Protein AF-A0A7W0PAF6-F1 (afdb_monomer)

Foldseek 3Di:
DDDDDDDDDDDDDDDDDDDDDDDDDDDDPPPPDDDPDPPPWDDKPDDQKAFADALLATWIGQWIFDTCADPQEHEAEPAVQDGRHDRQQRTAHSLQVVLVVVLSVVLCVVPVPAARKYWYGAAGSTFGACDPVVHHHPRSRNRRRQKIKIFAGFPVRDRGWDPALNRGPLVSRLSSVVSLVVSAFQAKEAAPPNPHDDDPNRYYHDPPRSGTIMTGHDHDDQDWDPDWDAQLQQAKTWTHRPQKDWDQDPPFRWIWIDGVFKTKIKHKQAFAQPVQVVAPDDFAFADWDQDPPQGIFTWTWHDDRRIIMTMTMGGNPDPSRRVNVSNRRNRMDGHPVNLLWHWDFDKDFLFAFPVRHTWMKTKTIGPPAPAEEEEEQEQFLQFRLSLLLVVVVSPDSHHANYGYMYGNYLAVQNVVVNGGAHPQQANLQQQAPAQRDADDDRVDPNGNDPHRPPTPSNVSVVVVCVVRVHQEYEYEGDAPQAKEDEDLQQVLSVQLCVQLVTHYDYDDRDHRGPQNNSCVVDVSHHYIYGYHHPDHDDNVSSVSSNRSVRVSRD

pLDDT: mean 87.17, std 16.71, range [28.09, 98.75]

Mean predicted aligned error: 16.95 Å

Sequence (554 aa):
MLRPVNRRLPALAAGCVAAAGAGGLAAEPVAPAPEPNAQRYPPIQWRVSRSVGLPYDGRLANGVRLPPEGRLFFTWDPVRKRRPNRSWRRFGSDRLVRLTLNVLAGYRRAHPRAPRVGIGDLSRPQGGDFGARFGGLGHASHQNGLDIDVYYPRRDGRERAPAAVRQIHRLLAQDLVDRFLAAGARLVFVGPNTGLTGPRRRVYALVHHDNHLHVRIPADEAPFCRRPLVNHVYGYRLRVPCTWRAATRAKDGTTLLSGPGAALELQHCGRRPRLAAATRRRVGLGPERLWEGFGRGHLTRFALRDHCFLGFARLDGRARTSKRALAVLRSVRLTARADRVDNVHTMRLLGRSARGRPIRSWQVGNPRSSRKLLVVGCIHGDECAGMAVTRQLLALVRPIAADLWIVQNLNPDGFRLGRRQNSRGVELNRNFPSEWRHSGRRWDPLYPGPRPASEPETRLAQRLIRRIRPDVTIWFHQPQGLVRAWGGSIPAARQYAGLAHMPFRAIRWPPGTAPNWQNHRWPGSSSFVVELPPGPVSPTAARRHARAILAFAA

Radius of gyration: 39.01 Å; Cα contacts (8 Å, |Δi|>4): 1271; chains: 1; bounding box: 112×46×101 Å

Structure (mmCIF, N/CA/C/O backbone):
data_AF-A0A7W0PAF6-F1
#
_entry.id   AF-A0A7W0PAF6-F1
#
loop_
_atom_site.group_PDB
_atom_site.id
_atom_site.type_symbol
_atom_site.label_atom_id
_atom_site.label_alt_id
_atom_site.label_comp_id
_atom_site.label_asym_id
_atom_site.label_entity_id
_atom_site.label_seq_id
_atom_site.pdbx_PDB_ins_code
_atom_site.Cartn_x
_atom_site.Cartn_y
_atom_site.Cartn_z
_atom_site.occupancy
_atom_site.B_iso_or_equiv
_atom_site.auth_seq_id
_atom_site.auth_comp_id
_atom_site.auth_asym_id
_atom_site.auth_atom_id
_atom_site.pdbx_PDB_model_num
ATOM 1 N N . MET A 1 1 ? -35.098 -26.658 -41.504 1.00 38.16 1 MET A N 1
ATOM 2 C CA . MET A 1 1 ? -36.113 -26.920 -40.466 1.00 38.16 1 MET A CA 1
ATOM 3 C C . MET A 1 1 ? -35.916 -25.932 -39.323 1.00 38.16 1 MET A C 1
ATOM 5 O O . MET A 1 1 ? -34.820 -25.842 -38.796 1.00 38.16 1 MET A O 1
ATOM 9 N N . LEU A 1 2 ? -36.978 -25.160 -39.070 1.00 36.22 2 LEU A N 1
ATOM 10 C CA . LEU A 1 2 ? -37.305 -24.273 -37.940 1.00 36.22 2 LEU A CA 1
ATOM 11 C C . LEU A 1 2 ? -36.335 -23.140 -37.524 1.00 36.22 2 LEU A C 1
ATOM 13 O O . LEU A 1 2 ? -35.366 -23.313 -36.794 1.00 36.22 2 LEU A O 1
ATOM 17 N N . ARG A 1 3 ? -36.729 -21.938 -37.978 1.00 32.31 3 ARG A N 1
ATOM 18 C CA . ARG A 1 3 ? -36.372 -20.582 -37.523 1.00 32.31 3 ARG A CA 1
ATOM 19 C C . ARG A 1 3 ? -37.079 -20.213 -36.197 1.00 32.31 3 ARG A C 1
ATOM 21 O O . ARG A 1 3 ? -38.099 -20.822 -35.882 1.00 32.31 3 ARG A O 1
ATOM 28 N N . PRO A 1 4 ? -36.612 -19.173 -35.473 1.00 37.84 4 PRO A N 1
ATOM 29 C CA . PRO A 1 4 ? -37.245 -18.677 -34.251 1.00 37.84 4 PRO A CA 1
ATOM 30 C C . PRO A 1 4 ? -38.421 -17.731 -34.553 1.00 37.84 4 PRO A C 1
ATOM 32 O O . PRO A 1 4 ? -38.386 -16.980 -35.529 1.00 37.84 4 PRO A O 1
ATOM 35 N N . VAL A 1 5 ? -39.438 -17.724 -33.685 1.00 36.88 5 VAL A N 1
ATOM 36 C CA . VAL A 1 5 ? -40.565 -16.778 -33.729 1.00 36.88 5 VAL A CA 1
ATOM 37 C C . VAL A 1 5 ? -40.711 -16.080 -32.376 1.00 36.88 5 VAL A C 1
ATOM 39 O O . VAL A 1 5 ? -40.943 -16.713 -31.350 1.00 36.88 5 VAL A O 1
ATOM 42 N N . ASN A 1 6 ? -40.588 -14.752 -32.414 1.00 37.06 6 ASN A N 1
ATOM 43 C CA . ASN A 1 6 ? -40.991 -13.806 -31.374 1.00 37.06 6 ASN A CA 1
ATOM 44 C C . ASN A 1 6 ? -42.516 -13.813 -31.195 1.00 37.06 6 ASN A C 1
ATOM 46 O O . ASN A 1 6 ? -43.243 -13.704 -32.183 1.00 37.06 6 ASN A O 1
ATOM 50 N N . ARG A 1 7 ? -43.008 -13.774 -29.950 1.00 34.84 7 ARG A N 1
ATOM 51 C CA . ARG A 1 7 ? -44.369 -13.299 -29.650 1.00 34.84 7 ARG A CA 1
ATOM 52 C C . ARG A 1 7 ? -44.380 -12.326 -28.471 1.00 34.84 7 ARG A C 1
ATOM 54 O O . ARG A 1 7 ? -43.987 -12.659 -27.360 1.00 34.84 7 ARG A O 1
ATOM 61 N N . ARG A 1 8 ? -44.849 -11.114 -28.783 1.00 35.34 8 ARG A N 1
ATOM 62 C CA . ARG A 1 8 ? -45.384 -10.083 -27.883 1.00 35.34 8 ARG A CA 1
ATOM 63 C C . ARG A 1 8 ? -46.750 -10.525 -27.349 1.00 35.34 8 ARG A C 1
ATOM 65 O O . ARG A 1 8 ? -47.480 -11.145 -28.114 1.00 35.34 8 ARG A O 1
ATOM 72 N N . LEU A 1 9 ? -47.132 -10.082 -26.150 1.00 31.98 9 LEU A N 1
ATOM 73 C CA . LEU A 1 9 ? -48.527 -9.884 -25.713 1.00 31.98 9 LEU A CA 1
ATOM 74 C C . LEU A 1 9 ? -48.596 -8.690 -24.719 1.00 31.98 9 LEU A C 1
ATOM 76 O O . LEU A 1 9 ? -47.556 -8.331 -24.161 1.00 31.98 9 LEU A O 1
ATOM 80 N N . PRO A 1 10 ? -49.761 -8.023 -24.569 1.00 37.03 10 PRO A N 1
ATOM 81 C CA . PRO A 1 10 ? -49.874 -6.576 -24.393 1.00 37.03 10 PRO A CA 1
ATOM 82 C C . PRO A 1 10 ? -50.481 -6.133 -23.049 1.00 37.03 10 PRO A C 1
ATOM 84 O O . PRO A 1 10 ? -50.985 -6.931 -22.264 1.00 37.03 10 PRO A O 1
ATOM 87 N N . ALA A 1 11 ? -50.438 -4.817 -22.825 1.00 33.97 11 ALA A N 1
ATOM 88 C CA . ALA A 1 11 ? -51.150 -4.103 -21.774 1.00 33.97 11 ALA A CA 1
ATOM 89 C C . ALA A 1 11 ? -52.640 -3.939 -22.123 1.00 33.97 11 ALA A C 1
ATOM 91 O O . ALA A 1 11 ? -52.976 -3.626 -23.265 1.00 33.97 11 ALA A O 1
ATOM 92 N N . LEU A 1 12 ? -53.510 -4.087 -21.122 1.00 32.50 12 LEU A N 1
ATOM 93 C CA . LEU A 1 12 ? -54.919 -3.703 -21.173 1.00 32.50 12 LEU A CA 1
ATOM 94 C C . LEU A 1 12 ? -55.203 -2.737 -20.023 1.00 32.50 12 LEU A C 1
ATOM 96 O O . LEU A 1 12 ? -55.017 -3.065 -18.852 1.00 32.50 12 LEU A O 1
ATOM 100 N N . ALA A 1 13 ? -55.626 -1.536 -20.402 1.00 33.69 13 ALA A N 1
ATOM 101 C CA . ALA A 1 13 ? -56.263 -0.551 -19.550 1.00 33.69 13 ALA A CA 1
ATOM 102 C C . ALA A 1 13 ? -57.782 -0.739 -19.646 1.00 33.69 13 ALA A C 1
ATOM 104 O O . ALA A 1 13 ? -58.304 -0.975 -20.734 1.00 33.69 13 ALA A O 1
ATOM 105 N N . ALA A 1 14 ? -58.482 -0.578 -18.529 1.00 33.78 14 ALA A N 1
ATOM 106 C CA . ALA A 1 14 ? -59.917 -0.340 -18.506 1.00 33.78 14 ALA A CA 1
ATOM 107 C C . ALA A 1 14 ? -60.178 0.776 -17.493 1.00 33.78 14 ALA A C 1
ATOM 109 O O . ALA A 1 14 ? -59.925 0.620 -16.299 1.00 33.78 14 ALA A O 1
ATOM 110 N N . GLY A 1 15 ? -60.614 1.925 -18.004 1.00 30.20 15 GLY A N 1
ATOM 111 C CA . GLY A 1 15 ? -61.276 2.954 -17.217 1.00 30.20 15 GLY A CA 1
ATOM 112 C C . GLY A 1 15 ? -62.787 2.776 -17.308 1.00 30.20 15 GLY A C 1
ATOM 113 O O . GLY A 1 15 ? -63.275 2.207 -18.278 1.00 30.20 15 GLY A O 1
ATOM 114 N N . CYS A 1 16 ? -63.507 3.310 -16.325 1.00 28.09 16 CYS A N 1
ATOM 115 C CA . CYS A 1 16 ? -64.880 3.780 -16.482 1.00 28.09 16 CYS A CA 1
ATOM 116 C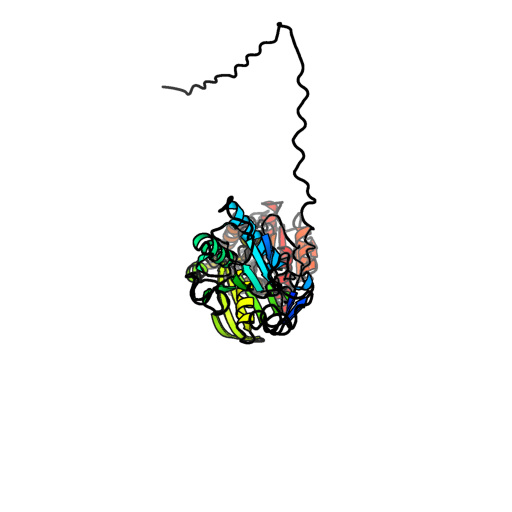 C . CYS A 1 16 ? -65.149 4.882 -15.449 1.00 28.09 16 CYS A C 1
ATOM 118 O O . CYS A 1 16 ? -64.739 4.793 -14.292 1.00 28.09 16 CYS A O 1
ATOM 120 N N . VAL A 1 17 ? -65.804 5.935 -15.929 1.00 30.80 17 VAL A N 1
ATOM 121 C CA . VAL A 1 17 ? -66.206 7.161 -15.235 1.00 30.80 17 VAL A CA 1
ATOM 122 C C . VAL A 1 17 ? -67.686 7.056 -14.832 1.00 30.80 17 VAL A C 1
ATOM 124 O O . VAL A 1 17 ? -68.459 6.495 -15.598 1.00 30.80 17 VAL A O 1
ATOM 127 N N . ALA A 1 18 ? -67.990 7.592 -13.636 1.00 33.16 18 ALA A N 1
ATOM 128 C CA . ALA A 1 18 ? -69.225 8.151 -13.023 1.00 33.16 18 ALA A CA 1
ATOM 129 C C . ALA A 1 18 ? -70.626 7.784 -13.599 1.00 33.16 18 ALA A C 1
ATOM 131 O O . ALA A 1 18 ? -70.812 7.722 -14.803 1.00 33.16 18 ALA A O 1
ATOM 132 N N . ALA A 1 19 ? -71.703 7.634 -12.811 1.00 31.78 19 ALA A N 1
ATOM 133 C CA . ALA A 1 19 ? -72.323 8.678 -11.987 1.00 31.78 19 ALA A CA 1
ATOM 134 C C . ALA A 1 19 ? -73.599 8.185 -11.247 1.00 31.78 19 ALA A C 1
ATOM 136 O O . ALA A 1 19 ? -74.215 7.206 -11.655 1.00 31.78 19 ALA A O 1
ATOM 137 N N . ALA A 1 20 ? -74.026 9.015 -10.279 1.00 30.98 20 ALA A N 1
ATOM 138 C CA . ALA A 1 20 ? -75.366 9.209 -9.692 1.00 30.98 20 ALA A CA 1
ATOM 139 C C . ALA A 1 20 ? -75.798 8.387 -8.454 1.00 30.98 20 ALA A C 1
ATOM 141 O O . ALA A 1 20 ? -75.920 7.169 -8.485 1.00 30.98 20 ALA A O 1
ATOM 142 N N . GLY A 1 21 ? -76.138 9.122 -7.382 1.00 29.42 21 GLY A N 1
ATOM 143 C CA . GLY A 1 21 ? -76.909 8.636 -6.231 1.00 29.42 21 GLY A CA 1
ATOM 144 C C . GLY A 1 21 ? -76.681 9.459 -4.961 1.00 29.42 21 GLY A C 1
ATOM 145 O O . GLY A 1 21 ? -75.686 9.262 -4.280 1.00 29.42 21 GLY A O 1
ATOM 146 N N . ALA A 1 22 ? -77.570 10.410 -4.677 1.00 33.12 22 ALA A N 1
ATOM 147 C CA . ALA A 1 22 ? -77.453 11.455 -3.658 1.00 33.12 22 ALA A CA 1
ATOM 148 C C . ALA A 1 22 ? -77.766 11.024 -2.203 1.00 33.12 22 ALA A C 1
ATOM 150 O O . ALA A 1 22 ? -78.535 10.096 -1.979 1.00 33.12 22 ALA A O 1
ATOM 151 N N . GLY A 1 23 ? -77.257 11.825 -1.249 1.00 30.05 23 GLY A N 1
ATOM 152 C CA . GLY A 1 23 ? -77.706 11.948 0.153 1.00 30.05 23 GLY A CA 1
ATOM 153 C C . GLY A 1 23 ? -76.987 11.020 1.141 1.00 30.05 23 GLY A C 1
ATOM 154 O O . GLY A 1 23 ? -76.988 9.817 0.960 1.00 30.05 23 GLY A O 1
ATOM 155 N N . GLY A 1 24 ? -76.356 11.453 2.229 1.00 32.28 24 GLY A N 1
ATOM 156 C CA . GLY A 1 24 ? -76.278 12.745 2.894 1.00 32.28 24 GLY A CA 1
ATOM 157 C C . GLY A 1 24 ? -75.513 12.572 4.218 1.00 32.28 24 GLY A C 1
ATOM 158 O O . GLY A 1 24 ? -75.391 11.460 4.725 1.00 32.28 24 GLY A O 1
ATOM 159 N N . LEU A 1 25 ? -75.051 13.703 4.758 1.00 35.59 25 LEU A N 1
ATOM 160 C CA . LEU A 1 25 ? -74.369 13.920 6.045 1.00 35.59 25 LEU A CA 1
ATOM 161 C C . LEU A 1 25 ? -72.870 13.574 6.097 1.00 35.59 25 LEU A C 1
ATOM 163 O O . LEU A 1 25 ? -72.439 12.446 6.322 1.00 35.59 25 LEU A O 1
ATOM 167 N N . ALA A 1 26 ? -72.071 14.630 5.938 1.00 41.12 26 ALA A N 1
ATOM 168 C CA . ALA A 1 26 ? -70.653 14.655 6.250 1.00 41.12 26 ALA A CA 1
ATOM 169 C C . ALA A 1 26 ? -70.423 14.392 7.748 1.00 41.12 26 ALA A C 1
ATOM 171 O O . ALA A 1 26 ? -70.917 15.135 8.595 1.00 41.12 26 ALA A O 1
ATOM 172 N N . ALA A 1 27 ? -69.633 13.367 8.065 1.00 42.22 27 ALA A N 1
ATOM 173 C CA . ALA A 1 27 ? -68.940 13.280 9.342 1.00 42.22 27 ALA A CA 1
ATOM 174 C C . ALA A 1 27 ? -67.611 14.036 9.207 1.00 42.22 27 ALA A C 1
ATOM 176 O O . ALA A 1 27 ? -66.843 13.778 8.277 1.00 42.22 27 ALA A O 1
ATOM 177 N N . GLU A 1 28 ? -67.360 14.986 10.109 1.00 49.88 28 GLU A N 1
ATOM 178 C CA . GLU A 1 28 ? -66.091 15.711 1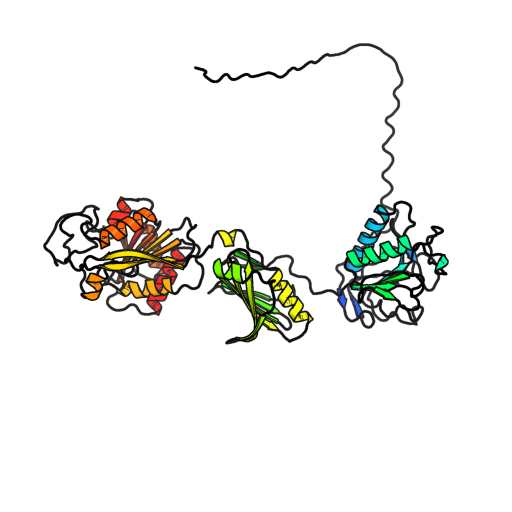0.178 1.00 49.88 28 GLU A CA 1
ATOM 179 C C . GLU A 1 28 ? -64.891 14.748 10.236 1.00 49.88 28 GLU A C 1
ATOM 181 O O . GLU A 1 28 ? -64.981 13.675 10.846 1.00 49.88 28 GLU A O 1
ATOM 186 N N . PRO A 1 29 ? -63.735 15.119 9.655 1.00 43.72 29 PRO A N 1
ATOM 187 C CA . PRO A 1 29 ? -62.513 14.364 9.862 1.00 43.72 29 PRO A CA 1
ATOM 188 C C . PRO A 1 29 ? -62.161 14.393 11.353 1.00 43.72 29 PRO A C 1
ATOM 190 O O . PRO A 1 29 ? -61.766 15.424 11.895 1.00 43.72 29 PRO A O 1
ATOM 193 N N . VAL A 1 30 ? -62.284 13.240 12.013 1.00 46.56 30 VAL A N 1
ATOM 194 C CA . VAL A 1 30 ? -61.757 13.021 13.361 1.00 46.56 30 VAL A CA 1
ATOM 195 C C . VAL A 1 30 ? -60.275 13.383 13.329 1.00 46.56 30 VAL A C 1
ATOM 197 O O . VAL A 1 30 ? -59.478 12.719 12.660 1.00 46.56 30 VAL A O 1
ATOM 200 N N . ALA A 1 31 ? -59.918 14.468 14.018 1.00 47.56 31 ALA A N 1
ATOM 201 C CA . ALA A 1 31 ? -58.539 14.907 14.145 1.00 47.56 31 ALA A CA 1
ATOM 202 C C . ALA A 1 31 ? -57.662 13.723 14.596 1.00 47.56 31 ALA A C 1
ATOM 204 O O . ALA A 1 31 ? -58.073 12.968 15.487 1.00 47.56 31 ALA A O 1
ATOM 205 N N . PRO A 1 32 ? -56.464 13.528 14.012 1.00 48.06 32 PRO A N 1
ATOM 206 C CA . PRO A 1 32 ? -55.555 12.497 14.484 1.00 48.06 32 PRO A CA 1
ATOM 207 C C . PRO A 1 32 ? -55.315 12.710 15.978 1.00 48.06 32 PRO A C 1
ATOM 209 O O . PRO A 1 32 ? -55.037 13.830 16.415 1.00 48.06 32 PRO A O 1
ATOM 212 N N . ALA A 1 33 ? -55.467 11.636 16.758 1.00 44.16 33 ALA A N 1
ATOM 213 C CA . ALA A 1 33 ? -55.244 11.663 18.195 1.00 44.16 33 ALA A CA 1
ATOM 214 C C . ALA A 1 33 ? -53.910 12.375 18.490 1.00 44.16 33 ALA A C 1
ATOM 216 O O . ALA A 1 33 ? -52.908 12.057 17.841 1.00 44.16 33 ALA A O 1
ATOM 217 N N . PRO A 1 34 ? -53.875 13.338 19.427 1.00 38.09 34 PRO A N 1
ATOM 218 C CA . PRO A 1 34 ? -52.670 14.106 19.681 1.00 38.09 34 PRO A CA 1
ATOM 219 C C . PRO A 1 34 ? -51.524 13.157 20.050 1.00 38.09 34 PRO A C 1
ATOM 221 O O . PRO A 1 34 ? -51.656 12.325 20.952 1.00 38.09 34 PRO A O 1
ATOM 224 N N . GLU A 1 35 ? -50.402 13.283 19.335 1.00 41.28 35 GLU A N 1
ATOM 225 C CA . GLU A 1 35 ? -49.114 12.669 19.675 1.00 41.28 35 GLU A CA 1
ATOM 226 C C . GLU A 1 35 ? -48.883 12.767 21.196 1.00 41.28 35 GLU A C 1
ATOM 228 O O . GLU A 1 35 ? -49.017 13.862 21.760 1.00 41.28 35 GLU A O 1
ATOM 233 N N . PRO A 1 36 ? -48.553 11.669 21.907 1.00 44.22 36 PRO A N 1
ATOM 234 C CA . PRO A 1 36 ? -48.428 11.704 23.355 1.00 44.22 36 PRO A CA 1
ATOM 235 C C . PRO A 1 36 ? -47.211 12.539 23.770 1.00 44.22 36 PRO A C 1
ATOM 237 O O . PRO A 1 36 ? -46.084 12.056 23.845 1.00 44.22 36 PRO A O 1
ATOM 240 N N . ASN A 1 37 ? -47.502 13.807 24.050 1.00 39.75 37 ASN A N 1
ATOM 241 C CA . ASN A 1 37 ? -46.784 14.811 24.819 1.00 39.75 37 ASN A CA 1
ATOM 242 C C . ASN A 1 37 ? -45.299 14.491 25.108 1.00 39.75 37 ASN A C 1
ATOM 244 O O . ASN A 1 37 ? -44.958 13.785 26.065 1.00 39.75 37 ASN A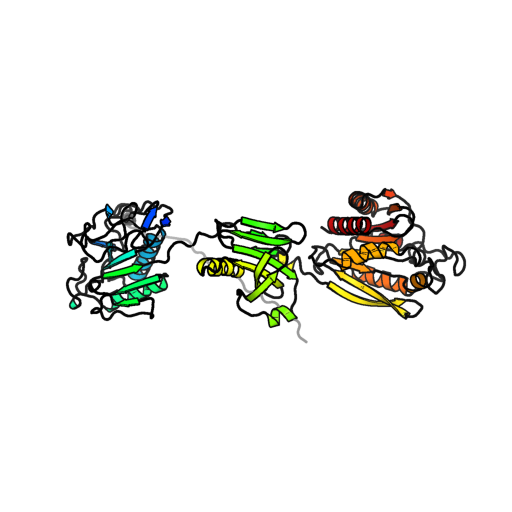 O 1
ATOM 248 N N . ALA A 1 38 ? -44.397 15.100 24.333 1.00 42.00 38 ALA A N 1
ATOM 249 C CA . ALA A 1 38 ? -42.943 15.048 24.521 1.00 42.00 38 ALA A CA 1
ATOM 250 C C . ALA A 1 38 ? -42.456 15.600 25.888 1.00 42.00 38 ALA A C 1
ATOM 252 O O . ALA A 1 38 ? -41.262 15.562 26.182 1.00 42.00 38 ALA A O 1
ATOM 253 N N . GLN A 1 39 ? -43.359 16.074 26.752 1.00 52.66 39 GLN A N 1
ATOM 254 C CA . GLN A 1 39 ? -43.064 16.751 28.016 1.00 52.66 39 GLN A CA 1
ATOM 255 C C . GLN A 1 39 ? -43.264 15.915 29.293 1.00 52.66 39 GLN A C 1
ATOM 257 O O . GLN A 1 39 ? -43.242 16.467 30.389 1.00 52.66 39 GLN A O 1
ATOM 262 N N . ARG A 1 40 ? -43.415 14.583 29.225 1.00 71.88 40 ARG A N 1
ATOM 263 C CA . ARG A 1 40 ? -43.646 13.788 30.456 1.00 71.88 40 ARG A CA 1
ATOM 264 C C . ARG A 1 40 ? -42.397 13.558 31.325 1.00 71.88 40 ARG A C 1
ATOM 266 O O . ARG A 1 40 ? -42.535 13.297 32.516 1.00 71.88 40 ARG A O 1
ATOM 273 N N . TYR A 1 41 ? -41.183 13.641 30.769 1.00 80.81 41 TYR A N 1
ATOM 274 C CA . TYR A 1 41 ? -39.936 13.388 31.509 1.00 80.81 41 TYR A CA 1
ATOM 275 C C . TYR A 1 41 ? -38.838 14.397 31.139 1.00 80.81 41 TYR A C 1
ATOM 277 O O . TYR A 1 41 ? -38.656 14.661 29.950 1.00 80.81 41 TYR A O 1
ATOM 285 N N . PRO A 1 42 ? -38.051 14.918 32.105 1.00 85.38 42 PRO A N 1
ATOM 286 C CA . PRO A 1 42 ? -36.961 15.843 31.800 1.00 85.38 42 PRO A CA 1
ATOM 287 C C . PRO A 1 42 ? -35.924 15.228 30.843 1.00 85.38 42 PRO A C 1
ATOM 289 O O . PRO A 1 42 ? -35.502 14.084 31.065 1.00 85.38 42 PRO A O 1
ATOM 292 N N . PRO A 1 43 ? -35.458 15.968 29.818 1.00 89.00 43 PRO A N 1
ATOM 293 C CA . PRO A 1 43 ? -34.462 15.462 28.884 1.00 89.00 43 PRO A CA 1
ATOM 294 C C . PRO A 1 43 ? -33.108 15.241 29.571 1.00 89.00 43 PRO A C 1
ATOM 296 O O . PRO A 1 43 ? -32.713 15.962 30.491 1.00 89.00 43 PRO A O 1
ATOM 299 N N . ILE A 1 44 ? -32.363 14.241 29.095 1.00 94.69 44 ILE A N 1
ATOM 300 C CA . ILE A 1 44 ? -30.998 13.982 29.562 1.00 94.69 44 ILE A CA 1
ATOM 301 C C . ILE A 1 44 ? -30.049 14.967 28.884 1.00 94.69 44 ILE A C 1
ATOM 303 O O . ILE A 1 44 ? -29.896 14.953 27.663 1.00 94.69 44 ILE A O 1
ATOM 307 N N . GLN A 1 45 ? -29.348 15.768 29.684 1.00 95.69 45 GLN A N 1
ATOM 308 C CA . GLN A 1 45 ? -28.229 16.575 29.203 1.00 95.69 45 GLN A CA 1
ATOM 309 C C . GLN A 1 45 ? -27.000 15.685 28.999 1.00 95.69 45 GLN A C 1
ATOM 311 O O . GLN A 1 45 ? -26.258 15.386 29.939 1.00 95.69 45 GLN A O 1
ATOM 316 N N . TRP A 1 46 ? -26.792 15.241 27.763 1.00 95.19 46 TRP A N 1
ATOM 317 C CA . TRP A 1 46 ? -25.652 14.404 27.408 1.00 95.19 46 TRP A CA 1
ATOM 318 C C . TRP A 1 46 ? -24.348 15.200 27.401 1.00 95.19 46 TRP A C 1
ATOM 320 O O . TRP A 1 46 ? -24.252 16.262 26.793 1.00 95.19 46 TRP A O 1
ATOM 330 N N . ARG A 1 47 ? -23.319 14.643 28.037 1.00 90.88 47 ARG A N 1
ATOM 331 C CA . ARG A 1 47 ? -21.952 15.178 28.075 1.00 90.88 47 ARG A CA 1
ATOM 332 C C . ARG A 1 47 ? -20.991 14.042 27.760 1.00 90.88 47 ARG A C 1
ATOM 334 O O . ARG A 1 47 ? -21.325 12.898 28.026 1.00 90.88 47 ARG A O 1
ATOM 341 N N . VAL A 1 48 ? -19.822 14.325 27.194 1.00 86.50 48 VAL A N 1
ATOM 342 C CA . VAL A 1 48 ? -18.768 13.302 27.096 1.00 86.50 48 VAL A CA 1
ATOM 343 C C . VAL A 1 48 ? -18.106 13.205 28.465 1.00 86.50 48 VAL A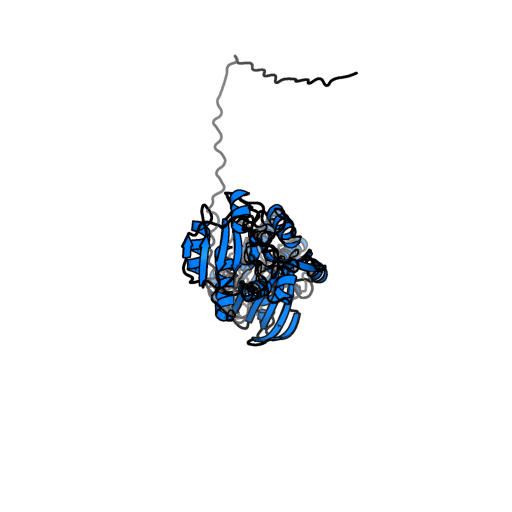 C 1
ATOM 345 O O . VAL A 1 48 ? -17.428 14.145 28.890 1.00 86.50 48 VAL A O 1
ATOM 348 N N . SER A 1 49 ? -18.346 12.100 29.169 1.00 89.12 49 SER A N 1
ATOM 349 C CA . SER A 1 49 ? -17.817 11.882 30.512 1.00 89.12 49 SER A CA 1
ATOM 350 C C . SER A 1 49 ? -16.429 11.244 30.467 1.00 89.12 49 SER A C 1
ATOM 352 O O . SER A 1 49 ? -16.013 10.677 29.458 1.00 89.12 49 SER A O 1
ATOM 354 N N . ARG A 1 50 ? -15.703 11.317 31.585 1.00 88.75 50 ARG A N 1
ATOM 355 C CA . ARG A 1 50 ? -14.471 10.547 31.791 1.00 88.75 50 ARG A CA 1
ATOM 356 C C . ARG A 1 50 ? -14.452 9.967 33.197 1.00 88.75 50 ARG A C 1
ATOM 358 O O . ARG A 1 50 ? -14.451 10.715 34.175 1.00 88.75 50 ARG A O 1
ATOM 365 N N . SER A 1 51 ? -14.369 8.646 33.282 1.00 91.38 51 SER A N 1
ATOM 366 C CA . SER A 1 51 ? -14.179 7.931 34.546 1.00 91.38 51 SER A CA 1
ATOM 367 C C . SER A 1 51 ? -12.690 7.828 34.868 1.00 91.38 51 SER A C 1
ATOM 369 O O . SER A 1 51 ? -11.898 7.349 34.053 1.00 91.38 51 SER A O 1
ATOM 371 N N . VAL A 1 52 ? -12.285 8.306 36.043 1.00 84.12 52 VAL A N 1
ATOM 372 C CA . VAL A 1 52 ? -10.880 8.355 36.475 1.00 84.12 52 VAL A CA 1
ATOM 373 C C . VAL A 1 52 ? -10.725 7.604 37.792 1.00 84.12 52 VAL A C 1
ATOM 375 O O . VAL A 1 52 ? -11.576 7.717 38.667 1.00 84.12 52 VAL A O 1
ATOM 378 N N . GLY A 1 53 ? -9.622 6.872 37.942 1.00 81.31 53 GLY A N 1
ATOM 379 C CA . GLY A 1 53 ? -9.336 6.110 39.158 1.00 81.31 53 GLY A CA 1
ATOM 380 C C . GLY A 1 53 ? -10.121 4.802 39.252 1.00 81.31 53 GLY A C 1
ATOM 381 O O . GLY A 1 53 ? -10.713 4.322 38.276 1.00 81.31 53 GLY A O 1
ATOM 382 N N . LEU A 1 54 ? -10.083 4.203 40.435 1.00 84.88 54 LEU A N 1
ATOM 383 C CA . LEU A 1 54 ? -10.750 2.945 40.741 1.00 84.88 54 LEU A CA 1
ATOM 384 C C . LEU A 1 54 ? -12.233 3.191 41.061 1.00 84.88 54 LEU A C 1
ATOM 386 O O . LEU A 1 54 ? -12.608 4.299 41.432 1.00 84.88 54 LEU A O 1
ATOM 390 N N . PRO A 1 55 ? -13.104 2.174 40.937 1.00 87.25 55 PRO A N 1
ATOM 391 C CA . PRO A 1 55 ? -14.508 2.304 41.337 1.00 87.25 55 PRO A CA 1
ATOM 392 C C . PRO A 1 55 ? -14.688 2.762 42.794 1.00 87.25 55 PRO A C 1
ATOM 394 O O . PRO A 1 55 ? -15.630 3.481 43.095 1.00 87.25 55 PRO A O 1
ATOM 397 N N . TYR A 1 56 ? -13.765 2.390 43.684 1.00 86.94 56 TYR A N 1
ATOM 398 C CA . TYR A 1 56 ? -13.774 2.715 45.117 1.00 86.94 56 TYR A CA 1
ATOM 399 C C . TYR A 1 56 ? -12.734 3.761 45.540 1.00 86.94 56 TYR A C 1
ATOM 401 O O . TYR A 1 56 ? -12.547 3.988 46.731 1.00 86.94 56 TYR A O 1
ATOM 409 N N . ASP A 1 57 ? -12.054 4.370 44.572 1.00 84.88 57 ASP A N 1
ATOM 410 C CA . ASP A 1 57 ? -11.097 5.454 44.791 1.00 84.88 57 ASP A CA 1
ATOM 411 C C . ASP A 1 57 ? -10.940 6.215 43.470 1.00 84.88 57 ASP A C 1
ATOM 413 O O . ASP A 1 57 ? -10.035 5.973 42.660 1.00 84.88 57 ASP A O 1
ATOM 417 N N . GLY A 1 58 ? -11.947 7.022 43.148 1.00 90.62 58 GLY A N 1
ATOM 418 C CA . GLY A 1 58 ? -12.056 7.591 41.815 1.00 90.62 58 GLY A CA 1
ATOM 419 C C . GLY A 1 58 ? -12.955 8.804 41.722 1.00 90.62 58 GLY A C 1
ATOM 420 O O . GLY A 1 58 ? -13.593 9.222 42.680 1.00 90.62 58 GLY A O 1
ATOM 421 N N . ARG A 1 59 ? -12.990 9.388 40.525 1.00 93.06 59 ARG A N 1
ATOM 422 C CA . ARG A 1 59 ? -13.786 10.576 40.212 1.00 93.06 59 ARG A CA 1
ATOM 423 C C . ARG A 1 59 ? -14.457 10.455 38.853 1.00 93.06 59 ARG A C 1
ATOM 425 O O . ARG A 1 59 ? -13.973 9.758 37.956 1.00 93.06 59 ARG A O 1
ATOM 432 N N . LEU A 1 60 ? -15.543 11.196 38.691 1.00 95.00 60 LEU A N 1
ATOM 433 C CA . LEU A 1 60 ? -16.311 11.294 37.459 1.00 95.00 60 LEU A CA 1
ATOM 434 C C . LEU A 1 60 ? -16.209 12.722 36.921 1.00 95.00 60 LEU A C 1
ATOM 436 O O . LEU A 1 60 ? -16.750 13.654 37.506 1.00 95.00 60 LEU A O 1
ATOM 440 N N . ALA A 1 61 ? -15.536 12.902 35.788 1.00 92.88 61 ALA A N 1
ATOM 441 C CA . ALA A 1 61 ? -15.533 14.184 35.091 1.00 92.88 61 ALA A CA 1
ATOM 442 C C . ALA A 1 61 ? -16.704 14.248 34.101 1.00 92.88 61 ALA A C 1
ATOM 444 O O . ALA A 1 61 ? -16.941 13.290 33.361 1.00 92.88 61 ALA A O 1
ATOM 445 N N . ASN A 1 62 ? -17.401 15.389 34.062 1.00 94.38 62 ASN A N 1
ATOM 446 C CA . ASN A 1 62 ? -18.540 15.648 33.170 1.00 94.38 62 ASN A CA 1
ATOM 447 C C . ASN A 1 62 ? -19.646 14.581 33.262 1.00 94.38 62 ASN A C 1
ATOM 449 O O . ASN A 1 62 ? -20.118 14.085 32.237 1.00 94.38 62 ASN A O 1
ATOM 453 N N . GLY A 1 63 ? -20.037 14.199 34.482 1.00 95.56 63 GLY A N 1
ATOM 454 C CA . GLY A 1 63 ? -21.075 13.194 34.709 1.00 95.56 63 GLY A CA 1
ATOM 455 C C . GLY A 1 63 ? -22.420 13.557 34.072 1.00 95.56 63 GLY A C 1
ATOM 456 O O . GLY A 1 63 ? -22.814 14.724 34.024 1.00 95.56 63 GLY A O 1
ATOM 457 N N . VAL A 1 64 ? -23.138 12.540 33.601 1.00 97.56 64 VAL A N 1
ATOM 458 C CA . VAL A 1 64 ? -24.490 12.657 33.047 1.00 97.56 64 VAL A CA 1
ATOM 459 C C . VAL A 1 64 ? -25.506 12.302 34.124 1.00 97.56 64 VAL A C 1
ATOM 461 O O . VAL A 1 64 ? -25.444 11.223 34.713 1.00 97.56 64 VAL A O 1
ATOM 464 N N . ARG A 1 65 ? -26.460 13.206 34.370 1.00 97.62 65 ARG A N 1
ATOM 465 C CA . ARG A 1 65 ? -27.532 13.006 35.351 1.00 97.62 65 ARG A CA 1
ATOM 466 C C . ARG A 1 65 ? -28.721 12.290 34.724 1.00 97.62 65 ARG A C 1
ATOM 468 O O . ARG A 1 65 ? -29.297 12.773 33.751 1.00 97.62 65 ARG A O 1
ATOM 475 N N . LEU A 1 66 ? -29.151 11.199 35.344 1.00 96.50 66 LEU A N 1
ATOM 476 C CA . LEU A 1 66 ? -30.406 10.533 35.022 1.00 96.50 66 LEU A CA 1
ATOM 477 C C . LEU A 1 66 ? -31.605 11.334 35.595 1.00 96.50 66 LEU A C 1
ATOM 479 O O . LEU A 1 66 ? -31.531 11.835 36.734 1.00 96.50 66 LEU A O 1
ATOM 483 N N . PRO A 1 67 ? -32.717 11.487 34.846 1.00 96.00 67 PRO A N 1
ATOM 484 C CA . PRO A 1 67 ? -33.924 12.133 35.350 1.00 96.00 67 PRO A CA 1
ATOM 485 C C . PRO A 1 67 ? -34.537 11.321 36.506 1.00 96.00 67 PRO A C 1
ATOM 487 O O . PRO A 1 67 ? -34.164 10.166 36.719 1.00 96.00 67 PRO A O 1
ATOM 490 N N . PRO A 1 68 ? -35.434 11.925 37.310 1.00 95.06 68 PRO A N 1
ATOM 491 C CA . PRO A 1 68 ? -36.057 11.240 38.450 1.00 95.06 68 PRO A CA 1
ATOM 492 C C . PRO A 1 68 ? -36.821 9.974 38.059 1.00 95.06 68 PRO A C 1
ATOM 494 O O . PRO A 1 68 ? -36.883 9.023 38.838 1.00 95.06 68 PRO A O 1
ATOM 497 N N . GLU A 1 69 ? -37.345 9.940 36.845 1.00 94.50 69 GLU A N 1
ATOM 498 C CA . GLU A 1 69 ? -37.974 8.782 36.237 1.00 94.50 69 GLU A CA 1
ATOM 499 C C . GLU A 1 69 ? -37.990 8.946 34.715 1.00 94.50 69 GLU A C 1
ATOM 501 O O . GLU A 1 69 ? -37.676 10.016 34.186 1.00 94.50 69 GLU A O 1
ATOM 506 N N . GLY A 1 70 ? -38.338 7.871 34.017 1.00 93.56 70 GLY A N 1
ATOM 507 C CA . GLY A 1 70 ? -38.519 7.864 32.576 1.00 93.56 70 GLY A CA 1
ATOM 508 C C . GLY A 1 70 ? -39.545 6.821 32.145 1.00 93.56 70 GLY A C 1
ATOM 509 O O . GLY A 1 70 ? -40.101 6.073 32.952 1.00 93.56 70 GLY A O 1
ATOM 510 N N . ARG A 1 71 ? -39.756 6.713 30.831 1.00 92.81 71 ARG A N 1
ATOM 511 C CA . ARG A 1 71 ? -40.681 5.723 30.251 1.00 92.81 71 ARG A CA 1
ATOM 512 C C . ARG A 1 71 ? -40.305 4.273 30.591 1.00 92.81 71 ARG A C 1
ATOM 514 O O . ARG A 1 71 ? -41.172 3.413 30.695 1.00 92.81 71 ARG A O 1
ATOM 521 N N . LEU A 1 72 ? -39.008 3.999 30.737 1.00 95.38 72 LEU A N 1
ATOM 522 C CA . LEU A 1 72 ? -38.460 2.648 30.910 1.00 95.38 72 LEU A CA 1
ATOM 523 C C . LEU A 1 72 ? -38.100 2.313 32.363 1.00 95.38 72 LEU A C 1
ATOM 525 O O . LEU A 1 72 ? -37.891 1.145 32.688 1.00 95.38 72 LEU A O 1
ATOM 529 N N . PHE A 1 73 ? -38.004 3.323 33.228 1.00 97.44 73 PHE A N 1
ATOM 530 C CA . PHE A 1 73 ? -37.460 3.170 34.572 1.00 97.44 73 PHE A CA 1
ATOM 531 C C . PHE A 1 73 ? -38.083 4.148 35.565 1.00 97.44 73 PHE A C 1
ATOM 533 O O . PHE A 1 73 ? -38.566 5.216 35.193 1.00 97.44 73 PHE A O 1
ATOM 540 N N . PHE A 1 74 ? -37.982 3.812 36.843 1.00 97.06 74 PHE A N 1
ATOM 541 C CA . PHE A 1 74 ? -38.138 4.751 37.954 1.00 97.06 74 PHE A CA 1
ATOM 542 C C . PHE A 1 74 ? -36.838 4.762 38.765 1.00 97.06 74 PHE A C 1
ATOM 544 O O . PHE A 1 74 ? -36.082 3.792 38.716 1.00 97.06 74 PHE A O 1
ATOM 551 N N . THR A 1 75 ? -36.546 5.835 39.507 1.00 97.75 75 THR A N 1
ATOM 552 C CA . THR A 1 75 ? -35.393 5.830 40.426 1.00 97.75 75 THR A CA 1
ATOM 553 C C . THR A 1 75 ? -35.817 5.584 41.869 1.00 97.75 75 THR A C 1
ATOM 555 O O . THR A 1 75 ? -36.859 6.072 42.307 1.00 97.75 75 THR A O 1
ATOM 558 N N . TRP A 1 76 ? -35.016 4.827 42.615 1.00 96.56 76 TRP A N 1
ATOM 559 C CA . TRP A 1 76 ? -35.306 4.408 43.985 1.00 96.56 76 TRP A CA 1
ATOM 560 C C . TRP A 1 76 ? -34.185 4.824 44.936 1.00 96.56 76 TRP A C 1
ATOM 562 O O . TRP A 1 76 ? -33.024 4.515 44.690 1.00 96.56 76 TRP A O 1
ATOM 572 N N . ASP A 1 77 ? -34.528 5.517 46.021 1.00 94.75 77 ASP A N 1
ATOM 573 C CA . ASP A 1 77 ? -33.582 5.900 47.069 1.00 94.75 77 ASP A CA 1
ATOM 574 C C . ASP A 1 77 ? -33.340 4.721 48.030 1.00 94.75 77 ASP A C 1
ATOM 576 O O . ASP A 1 77 ? -34.252 4.365 48.788 1.00 94.75 77 ASP A O 1
ATOM 580 N N . PRO A 1 78 ? -32.137 4.113 48.051 1.00 90.25 78 PRO A N 1
ATOM 581 C CA . PRO A 1 78 ? -31.853 2.980 48.930 1.00 90.25 78 PRO A CA 1
ATOM 582 C C . PRO A 1 78 ? -31.872 3.354 50.414 1.00 90.25 78 PRO A C 1
ATOM 584 O O . PRO A 1 78 ? -32.114 2.478 51.241 1.00 90.25 78 PRO A O 1
ATOM 587 N N . VAL A 1 79 ? -31.650 4.626 50.758 1.00 89.94 79 VAL A N 1
ATOM 588 C CA . VAL A 1 79 ? -31.562 5.095 52.149 1.00 89.94 79 VAL A CA 1
ATOM 589 C C . VAL A 1 79 ? -32.933 5.525 52.648 1.00 89.94 79 VAL A C 1
ATOM 591 O O . VAL A 1 79 ? -33.391 5.063 53.683 1.00 89.94 79 VAL A O 1
ATOM 594 N N . ARG A 1 80 ? -33.623 6.377 51.881 1.00 92.31 80 ARG A N 1
ATOM 595 C CA . ARG A 1 80 ? -34.947 6.908 52.254 1.00 92.31 80 ARG A CA 1
ATOM 596 C C . ARG A 1 80 ? -36.108 5.987 51.876 1.00 92.31 80 ARG A C 1
ATOM 598 O O . ARG A 1 80 ? -37.253 6.344 52.129 1.00 92.31 80 ARG A O 1
ATOM 605 N N . LYS A 1 81 ? -35.824 4.855 51.220 1.00 92.75 81 LYS A N 1
ATOM 606 C CA . LYS A 1 81 ? -36.798 3.847 50.764 1.00 92.75 81 LYS A CA 1
ATOM 607 C C . LYS A 1 81 ? -37.990 4.460 50.011 1.00 92.75 81 LYS A C 1
ATOM 609 O O . LYS A 1 81 ? -39.133 4.054 50.205 1.00 92.75 81 LYS A O 1
ATOM 614 N N . ARG A 1 82 ? -37.721 5.451 49.152 1.00 94.81 82 ARG A N 1
ATOM 615 C CA . ARG A 1 82 ? -38.744 6.205 48.410 1.00 94.81 82 ARG A CA 1
ATOM 616 C C . ARG A 1 82 ? -38.314 6.510 46.981 1.00 94.81 82 ARG A C 1
ATOM 618 O O . ARG A 1 82 ? -37.128 6.473 46.661 1.00 94.81 82 ARG A O 1
ATOM 625 N N . ARG A 1 83 ? -39.282 6.868 46.138 1.00 93.38 83 ARG A N 1
ATOM 626 C CA . ARG A 1 83 ? -39.056 7.384 44.781 1.00 93.38 83 ARG A CA 1
ATOM 627 C C . ARG A 1 83 ? -39.374 8.890 44.718 1.00 93.38 83 ARG A C 1
ATOM 629 O O . ARG A 1 83 ? -40.298 9.313 45.410 1.00 93.38 83 ARG A O 1
ATOM 636 N N . PRO A 1 84 ? -38.671 9.687 43.895 1.00 95.00 84 PRO A N 1
ATOM 637 C CA . PRO A 1 84 ? -37.462 9.326 43.152 1.00 95.00 84 PRO A CA 1
ATOM 638 C C . PRO A 1 84 ? -36.209 9.269 44.050 1.00 95.00 84 PRO A C 1
ATOM 640 O O . PRO A 1 84 ? -36.199 9.819 45.154 1.00 95.00 84 PRO A O 1
ATOM 643 N N . ASN A 1 85 ? -35.126 8.662 43.549 1.00 95.31 85 ASN A N 1
ATOM 644 C CA . ASN A 1 85 ? -33.803 8.751 44.181 1.00 95.31 85 ASN A CA 1
ATOM 645 C C . ASN A 1 85 ? -33.329 10.217 44.199 1.00 95.31 85 ASN A C 1
ATOM 647 O O . ASN A 1 85 ? -33.644 10.989 43.285 1.00 95.31 85 ASN A O 1
ATOM 651 N N . ARG A 1 86 ? -32.562 10.621 45.215 1.00 94.81 86 ARG A N 1
ATOM 652 C CA . ARG A 1 86 ? -32.022 11.986 45.339 1.00 94.81 86 ARG A CA 1
ATOM 653 C C . ARG A 1 86 ? -31.178 12.357 44.120 1.00 94.81 86 ARG A C 1
ATOM 655 O O . ARG A 1 86 ? -30.370 11.568 43.641 1.00 94.81 86 ARG A O 1
ATOM 662 N N . SER A 1 87 ? -31.331 13.591 43.641 1.00 94.81 87 SER A N 1
ATOM 663 C CA . SER A 1 87 ? -30.720 14.079 42.394 1.00 94.81 87 SER A CA 1
ATOM 664 C C . SER A 1 87 ? -29.204 13.873 42.317 1.00 94.81 87 SER A C 1
ATOM 666 O O . SER A 1 87 ? -28.695 13.529 41.253 1.00 94.81 87 SER A O 1
ATOM 668 N N . TRP A 1 88 ? -28.495 14.040 43.433 1.00 94.19 88 TRP A N 1
ATOM 669 C CA . TRP A 1 88 ? -27.039 13.929 43.514 1.00 94.19 88 TRP A CA 1
ATOM 670 C C . TRP A 1 88 ? -26.503 12.490 43.464 1.00 94.19 88 TRP A C 1
ATOM 672 O O . TRP A 1 88 ? -25.298 12.327 43.340 1.00 94.19 88 TRP A O 1
ATOM 682 N N . ARG A 1 89 ? -27.355 11.456 43.523 1.00 94.75 89 ARG A N 1
ATOM 683 C CA . ARG A 1 89 ? -26.952 10.034 43.407 1.00 94.75 89 ARG A CA 1
ATOM 684 C C . ARG A 1 89 ? -27.085 9.458 42.003 1.00 94.75 89 ARG A C 1
ATOM 686 O O . ARG A 1 89 ? -26.697 8.323 41.741 1.00 94.75 89 ARG A O 1
ATOM 693 N N . ARG A 1 90 ? -27.690 10.231 41.101 1.00 96.44 90 ARG A N 1
ATOM 694 C CA . ARG A 1 90 ? -28.138 9.769 39.784 1.00 96.44 90 ARG A CA 1
ATOM 695 C C . ARG A 1 90 ? -27.166 10.136 38.667 1.00 96.44 90 ARG A C 1
ATOM 697 O O . ARG A 1 90 ? -27.602 10.345 37.538 1.00 96.44 90 ARG A O 1
ATOM 704 N N . PHE A 1 91 ? -25.883 10.295 38.975 1.00 97.69 91 PHE A N 1
ATOM 705 C CA . PHE A 1 91 ? -24.872 10.654 37.986 1.00 97.69 91 PHE A CA 1
ATOM 706 C C . PHE A 1 91 ? -24.072 9.430 37.572 1.00 97.69 91 PHE A C 1
ATOM 708 O O . PHE A 1 91 ? -23.609 8.686 38.416 1.00 97.69 91 PHE A O 1
ATOM 715 N N . GLY A 1 92 ? -23.875 9.234 36.276 1.00 97.12 92 GLY A N 1
ATOM 716 C CA . GLY A 1 92 ? -22.989 8.199 35.750 1.00 97.12 92 GLY A CA 1
ATOM 717 C C . GLY A 1 92 ? -22.162 8.733 34.592 1.00 97.12 92 GLY A C 1
ATOM 718 O O . GLY A 1 92 ? -22.378 9.855 34.127 1.00 97.12 92 GLY A O 1
ATOM 719 N N . SER A 1 93 ? -21.221 7.932 34.095 1.00 96.31 93 SER A N 1
ATOM 720 C CA . SER A 1 93 ? -20.624 8.212 32.788 1.00 96.31 93 SER A CA 1
ATOM 721 C C . SER A 1 93 ? -21.698 8.159 31.699 1.00 96.31 93 SER A C 1
ATOM 723 O O . SER A 1 93 ? -22.647 7.373 31.776 1.00 96.31 93 SER A O 1
ATOM 725 N N . ASP A 1 94 ? -21.554 8.962 30.650 1.00 95.00 94 ASP A N 1
ATOM 726 C CA . ASP A 1 94 ? -22.472 8.942 29.511 1.00 95.00 94 ASP A CA 1
ATOM 727 C C . ASP A 1 94 ? -22.603 7.548 28.892 1.00 95.00 94 ASP A C 1
ATOM 729 O O . ASP A 1 94 ? -23.701 7.131 28.521 1.00 95.00 94 ASP A O 1
ATOM 733 N N . ARG A 1 95 ? -21.509 6.781 28.869 1.00 94.12 95 ARG A N 1
ATOM 734 C CA . ARG A 1 95 ? -21.508 5.390 28.419 1.00 94.12 95 ARG A CA 1
ATOM 735 C C . ARG A 1 95 ? -22.359 4.483 29.305 1.00 94.12 95 ARG A C 1
ATOM 737 O O . ARG A 1 95 ? -23.121 3.685 28.760 1.00 94.12 95 ARG A O 1
ATOM 744 N N . LEU A 1 96 ? -22.244 4.597 30.629 1.00 96.94 96 LEU A N 1
ATOM 745 C CA . LEU A 1 96 ? -23.068 3.830 31.564 1.00 96.94 96 LEU A CA 1
ATOM 746 C C . LEU A 1 96 ? -24.550 4.146 31.354 1.00 96.94 96 LEU A C 1
ATOM 748 O O . LEU A 1 96 ? -25.348 3.235 31.148 1.00 96.94 96 LEU A O 1
ATOM 752 N N . VAL A 1 97 ? -24.908 5.433 31.317 1.00 97.50 97 VAL A N 1
ATOM 753 C CA . VAL A 1 97 ? -26.304 5.865 31.158 1.00 97.50 97 VAL A CA 1
ATOM 754 C C . VAL A 1 97 ? -26.878 5.397 29.813 1.00 97.50 97 VAL A C 1
ATOM 756 O O . VAL A 1 97 ? -27.977 4.845 29.779 1.00 97.50 97 VAL A O 1
ATOM 759 N N . ARG A 1 98 ? -26.137 5.531 28.701 1.00 96.69 98 ARG A N 1
ATOM 760 C CA . ARG A 1 98 ? -26.568 5.029 27.378 1.00 96.69 98 ARG A CA 1
ATOM 761 C C . ARG A 1 98 ? -26.755 3.517 27.364 1.00 96.69 98 ARG A C 1
ATOM 763 O O . ARG A 1 98 ? -27.760 3.037 26.843 1.00 96.69 98 ARG A O 1
ATOM 770 N N . LEU A 1 99 ? -25.794 2.772 27.913 1.00 96.81 99 LEU A N 1
ATOM 771 C CA . LEU A 1 99 ? -25.851 1.313 27.964 1.00 96.81 99 LEU A CA 1
ATOM 772 C C . LEU A 1 99 ? -27.086 0.853 28.737 1.00 96.81 99 LEU A C 1
ATOM 774 O O . LEU A 1 99 ? -27.848 0.040 28.218 1.00 96.81 99 LEU A O 1
ATOM 778 N N . THR A 1 100 ? -27.325 1.425 29.918 1.00 98.06 100 THR A N 1
ATOM 779 C CA . THR A 1 100 ? -28.499 1.116 30.740 1.00 98.06 100 THR A CA 1
ATOM 780 C C . THR A 1 100 ? -29.793 1.393 29.985 1.00 98.06 100 THR A C 1
ATOM 782 O O . THR A 1 100 ? -30.631 0.503 29.874 1.00 98.06 100 THR A O 1
ATOM 785 N N . LEU A 1 101 ? -29.963 2.581 29.397 1.00 97.69 101 LEU A N 1
ATOM 786 C CA . LEU A 1 101 ? -31.193 2.911 28.667 1.00 97.69 101 LEU A CA 1
ATOM 787 C C . LEU A 1 101 ? -31.432 1.983 27.468 1.00 97.69 101 LEU A C 1
ATOM 789 O O . LEU A 1 101 ? -32.571 1.586 27.225 1.00 97.69 101 LEU A O 1
ATOM 793 N N . ASN A 1 102 ? -30.373 1.582 26.760 1.00 97.19 102 ASN A N 1
ATOM 794 C CA . ASN A 1 102 ? -30.468 0.622 25.661 1.00 97.19 102 ASN A CA 1
ATOM 795 C C . ASN A 1 102 ? -30.878 -0.777 26.145 1.00 97.19 102 ASN A C 1
ATOM 797 O O . ASN A 1 102 ? -31.743 -1.405 25.529 1.00 97.19 102 ASN A O 1
ATOM 801 N N . VAL A 1 103 ? -30.300 -1.247 27.257 1.00 98.38 103 VAL A N 1
ATOM 802 C CA . VAL A 1 103 ? -30.684 -2.512 27.903 1.00 98.38 103 VAL A CA 1
ATOM 803 C C . VAL A 1 103 ? -32.155 -2.475 28.304 1.00 98.38 103 VAL A C 1
ATOM 805 O O . VAL A 1 103 ? -32.905 -3.377 27.933 1.00 98.38 103 VAL A O 1
ATOM 808 N N . LEU A 1 104 ? -32.595 -1.409 28.977 1.00 98.25 104 LEU A N 1
ATOM 809 C CA . LEU A 1 104 ? -33.979 -1.271 29.429 1.00 98.25 104 LEU A CA 1
ATOM 810 C C . LEU A 1 104 ? -34.971 -1.142 28.267 1.00 98.25 104 LEU A C 1
ATOM 812 O O . LEU A 1 104 ? -36.085 -1.657 28.349 1.00 98.25 104 LEU A O 1
ATOM 816 N N . ALA A 1 105 ? -34.575 -0.511 27.160 1.00 97.38 105 ALA A N 1
ATOM 817 C CA . ALA A 1 105 ? -35.399 -0.451 25.957 1.00 97.38 105 ALA A CA 1
ATOM 818 C C . ALA A 1 105 ? -35.575 -1.843 25.333 1.00 97.38 105 ALA A C 1
ATOM 820 O O . ALA A 1 105 ? -36.684 -2.210 24.949 1.00 97.38 105 ALA A O 1
ATOM 821 N N . GLY A 1 106 ? -34.497 -2.632 25.256 1.00 96.56 106 GLY A N 1
ATOM 822 C CA . GLY A 1 106 ? -34.557 -4.025 24.807 1.00 96.56 106 GLY A CA 1
ATOM 823 C C . GLY A 1 106 ? -35.392 -4.906 25.733 1.00 96.56 106 GLY A C 1
ATOM 824 O O . GLY A 1 106 ? -36.212 -5.683 25.255 1.00 96.56 106 GLY A O 1
ATOM 825 N N . TYR A 1 107 ? -35.228 -4.731 27.043 1.00 98.12 107 TYR A N 1
ATOM 826 C CA . TYR A 1 107 ? -35.998 -5.427 28.068 1.00 98.12 107 TYR A CA 1
ATOM 827 C C . TYR A 1 107 ? -37.499 -5.126 27.955 1.00 98.12 107 TYR A C 1
ATOM 829 O O . TYR A 1 107 ? -38.302 -6.049 27.907 1.00 98.12 107 TYR A O 1
ATOM 837 N N . ARG A 1 108 ? -37.898 -3.853 27.805 1.00 97.38 108 ARG A N 1
ATOM 838 C CA . ARG A 1 108 ? -39.313 -3.479 27.621 1.00 97.38 108 ARG A CA 1
ATOM 839 C C . ARG A 1 108 ? -39.916 -4.042 26.333 1.00 97.38 108 ARG A C 1
ATOM 841 O O . ARG A 1 108 ? -41.087 -4.395 26.333 1.00 97.38 108 ARG A O 1
ATOM 848 N N . ARG A 1 109 ? -39.143 -4.133 25.244 1.00 97.44 109 ARG A N 1
ATOM 849 C CA . ARG A 1 109 ? -39.620 -4.768 24.002 1.00 97.44 109 ARG A CA 1
ATOM 850 C C . ARG A 1 109 ? -39.869 -6.264 24.179 1.00 97.44 109 ARG A C 1
ATOM 852 O O . ARG A 1 109 ? -40.852 -6.764 23.654 1.00 97.44 109 ARG A O 1
ATOM 859 N N . ALA A 1 110 ? -38.994 -6.956 24.907 1.00 97.12 110 ALA A N 1
ATOM 860 C CA . ALA A 1 110 ? -39.149 -8.384 25.179 1.00 97.12 110 ALA A CA 1
ATOM 861 C C . ALA A 1 110 ? -40.247 -8.674 26.213 1.00 97.12 110 ALA A C 1
ATOM 863 O O . ALA A 1 110 ? -40.909 -9.701 26.126 1.00 97.12 110 ALA A O 1
ATOM 864 N N . HIS A 1 111 ? -40.476 -7.743 27.146 1.00 97.31 111 HIS A N 1
ATOM 865 C CA . HIS A 1 111 ? -41.465 -7.877 28.217 1.00 97.31 111 HIS A CA 1
ATOM 866 C C . HIS A 1 111 ? -42.407 -6.663 28.269 1.00 97.31 111 HIS A C 1
ATOM 868 O O . HIS A 1 111 ? -42.304 -5.843 29.189 1.00 97.31 111 HIS A O 1
ATOM 874 N N . PRO A 1 112 ? -43.349 -6.515 27.315 1.00 95.88 112 PRO A N 1
ATOM 875 C CA . PRO A 1 112 ? -44.217 -5.335 27.233 1.00 95.88 112 PRO A CA 1
ATOM 876 C C . PRO A 1 112 ? -45.088 -5.112 28.475 1.00 95.88 112 PRO A C 1
ATOM 878 O O . PRO A 1 112 ? -45.382 -3.970 28.819 1.00 95.88 112 PRO A O 1
ATOM 881 N N . ARG A 1 113 ? -45.464 -6.202 29.162 1.00 94.88 113 ARG A N 1
ATOM 882 C CA . ARG A 1 113 ? -46.291 -6.193 30.382 1.00 94.88 113 ARG A CA 1
ATOM 883 C C . ARG A 1 113 ? -45.483 -6.081 31.680 1.00 94.88 113 ARG A C 1
ATOM 885 O O . ARG A 1 113 ? -46.075 -5.976 32.749 1.00 94.88 113 ARG A O 1
ATOM 892 N N . ALA A 1 114 ? -44.149 -6.119 31.622 1.00 95.00 114 ALA A N 1
ATOM 893 C CA . ALA A 1 114 ? -43.334 -5.981 32.825 1.00 95.00 114 ALA A CA 1
ATOM 894 C C . ALA A 1 114 ? -43.362 -4.532 33.353 1.00 95.00 114 ALA A C 1
ATOM 896 O O . ALA A 1 114 ? -43.334 -3.583 32.554 1.00 95.00 114 ALA A O 1
ATOM 897 N N . PRO A 1 115 ? -43.334 -4.332 34.687 1.00 95.00 115 PRO A N 1
ATOM 898 C CA . PRO A 1 115 ? -43.233 -2.997 35.275 1.00 95.00 115 PRO A CA 1
ATOM 899 C C . PRO A 1 115 ? -41.959 -2.271 34.816 1.00 95.00 115 PRO A C 1
ATOM 901 O O . PRO A 1 115 ? -41.032 -2.873 34.259 1.00 95.00 115 PRO A O 1
ATOM 904 N N . ARG A 1 116 ? -41.891 -0.946 35.012 1.00 96.38 116 ARG A N 1
ATOM 905 C CA . ARG A 1 116 ? -40.637 -0.212 34.767 1.00 96.38 116 ARG A CA 1
ATOM 906 C C . ARG A 1 116 ? -39.558 -0.720 35.718 1.00 96.38 116 ARG A C 1
ATOM 908 O O . ARG A 1 116 ? -39.843 -1.136 36.837 1.00 96.38 116 ARG A O 1
ATOM 915 N N . VAL A 1 117 ? -38.310 -0.683 35.267 1.00 98.25 117 VAL A N 1
ATOM 916 C CA . VAL A 1 117 ? -37.185 -1.200 36.053 1.00 98.25 117 VAL A CA 1
ATOM 917 C C . VAL A 1 117 ? -36.706 -0.133 37.038 1.00 98.25 117 VAL A C 1
ATOM 919 O O . VAL A 1 117 ? -36.593 1.039 36.681 1.00 98.25 117 VAL A O 1
ATOM 922 N N . GLY A 1 118 ? -36.441 -0.521 38.285 1.00 98.12 118 GLY A N 1
ATOM 923 C CA . GLY A 1 118 ? -35.943 0.399 39.306 1.00 98.12 118 GLY A CA 1
ATOM 924 C C . GLY A 1 118 ? -34.442 0.634 39.163 1.00 98.12 118 GLY A C 1
ATOM 925 O O . GLY A 1 118 ? -33.676 -0.322 39.112 1.00 98.12 118 GLY A O 1
ATOM 926 N N . ILE A 1 119 ? -34.012 1.893 39.140 1.00 98.25 119 ILE A N 1
ATOM 927 C CA . ILE A 1 119 ? -32.597 2.285 39.155 1.00 98.25 119 ILE A CA 1
ATOM 928 C C . ILE A 1 119 ? -32.254 2.890 40.518 1.00 98.25 119 ILE A C 1
ATOM 930 O O . ILE A 1 119 ? -32.909 3.831 40.970 1.00 98.25 119 ILE A O 1
ATOM 934 N N . GLY A 1 120 ? -31.240 2.333 41.171 1.00 95.31 120 GLY A N 1
ATOM 935 C CA . GLY A 1 120 ? -30.711 2.789 42.448 1.00 95.31 120 GLY A CA 1
ATOM 936 C C . GLY A 1 120 ? -29.612 3.827 42.286 1.00 95.31 120 GLY A C 1
ATOM 937 O O . GLY A 1 120 ? -29.807 4.855 41.629 1.00 95.31 120 GLY A O 1
ATOM 938 N N . ASP A 1 121 ? -28.483 3.575 42.940 1.00 94.00 121 ASP A N 1
ATOM 939 C CA . ASP A 1 121 ? -27.346 4.483 42.940 1.00 94.00 121 ASP A CA 1
ATOM 940 C C . ASP A 1 121 ? -26.493 4.308 41.674 1.00 94.00 121 ASP A C 1
ATOM 942 O O . ASP A 1 121 ? -26.439 3.229 41.080 1.00 94.00 121 ASP A O 1
ATOM 946 N N . LEU A 1 122 ? -25.891 5.416 41.224 1.00 95.62 122 LEU A N 1
ATOM 947 C CA . LEU A 1 122 ? -24.901 5.436 40.142 1.00 95.62 122 LEU A CA 1
ATOM 948 C C . LEU A 1 122 ? -23.584 6.066 40.614 1.00 95.62 122 LEU A C 1
ATOM 950 O O . LEU A 1 122 ? -22.528 5.454 40.596 1.00 95.62 122 LEU A O 1
ATOM 954 N N . SER A 1 123 ? -23.620 7.353 40.952 1.00 95.62 123 SER A N 1
ATOM 955 C CA . SER A 1 123 ? -22.459 8.125 41.400 1.00 95.62 123 SER A CA 1
ATOM 956 C C . SER A 1 123 ? -22.892 9.522 41.826 1.00 95.62 123 SER A C 1
ATOM 958 O O . SER A 1 123 ? -24.021 9.970 41.582 1.00 95.62 123 SER A O 1
ATOM 960 N N . ARG A 1 124 ? -21.938 10.233 42.426 1.00 95.31 124 ARG A N 1
ATOM 961 C CA . ARG A 1 124 ? -22.004 11.668 42.713 1.00 95.31 124 ARG A CA 1
ATOM 962 C C . ARG A 1 124 ? -21.717 12.493 41.453 1.00 95.31 124 ARG A C 1
ATOM 964 O O . ARG A 1 124 ? -21.070 11.988 40.537 1.00 95.31 124 ARG A O 1
ATOM 971 N N . PRO A 1 125 ? -22.102 13.786 41.403 1.00 95.31 125 PRO A N 1
ATOM 972 C CA . PRO A 1 125 ? -21.908 14.624 40.213 1.00 95.31 125 PRO A CA 1
ATOM 973 C C . PRO A 1 125 ? -20.468 14.675 39.693 1.00 95.31 125 PRO A C 1
ATOM 975 O O . PRO A 1 125 ? -20.248 14.761 38.488 1.00 95.31 125 PRO A O 1
ATOM 978 N N . GLN A 1 126 ? -19.504 14.607 40.611 1.00 94.81 126 GLN A N 1
ATOM 979 C CA . GLN A 1 126 ? -18.067 14.631 40.332 1.00 94.81 126 GLN A CA 1
ATOM 980 C C . GLN A 1 126 ? -17.381 13.318 40.747 1.00 94.81 126 GLN A C 1
ATOM 982 O O . GLN A 1 126 ? -16.155 13.212 40.735 1.00 94.81 126 GLN A O 1
ATOM 987 N N . GLY A 1 127 ? -18.163 12.301 41.116 1.00 93.19 127 GLY A N 1
ATOM 988 C CA . GLY A 1 127 ? -17.644 11.090 41.733 1.00 93.19 127 GLY A CA 1
ATOM 989 C C . GLY A 1 127 ? -17.093 11.321 43.144 1.00 93.19 127 GLY A C 1
ATOM 990 O O . GLY A 1 127 ? -17.604 12.169 43.882 1.00 93.19 127 GLY A O 1
ATOM 991 N N . GLY A 1 128 ? -16.046 10.580 43.502 1.00 89.62 128 GLY A N 1
ATOM 992 C CA . GLY A 1 128 ? -15.407 10.636 44.816 1.00 89.62 128 GLY A CA 1
ATOM 993 C C . GLY A 1 128 ? -16.128 9.793 45.859 1.00 89.62 128 GLY A C 1
ATOM 994 O O . GLY A 1 128 ? -17.081 9.082 45.540 1.00 89.62 128 GLY A O 1
ATOM 995 N N . ASP A 1 129 ? -15.672 9.910 47.109 1.00 88.50 129 ASP A N 1
ATOM 996 C CA . ASP A 1 129 ? -16.154 9.107 48.234 1.00 88.50 129 ASP A CA 1
ATOM 997 C C . ASP A 1 129 ? -17.686 8.964 48.243 1.00 88.50 129 ASP A C 1
ATOM 999 O O . ASP A 1 129 ? -18.437 9.948 48.217 1.00 88.50 129 ASP A O 1
ATOM 1003 N N . PHE A 1 130 ? -18.119 7.708 48.264 1.00 85.00 130 PHE A N 1
ATOM 1004 C CA . PHE A 1 130 ? -19.512 7.280 48.294 1.00 85.00 130 PHE A CA 1
ATOM 1005 C C . PHE A 1 130 ? -19.703 6.148 49.320 1.00 85.00 130 PHE A C 1
ATOM 1007 O O . PHE A 1 130 ? -20.460 5.205 49.104 1.00 85.00 130 PHE A O 1
ATOM 1014 N N . GLY A 1 131 ? -18.944 6.214 50.419 1.00 77.44 131 GLY A N 1
ATOM 1015 C CA . GLY A 1 131 ? -18.961 5.242 51.507 1.00 77.44 131 GLY A CA 1
ATOM 1016 C C . GLY A 1 131 ? -20.068 5.465 52.545 1.00 77.44 131 GLY A C 1
ATOM 1017 O O . GLY A 1 131 ? -21.098 6.090 52.283 1.00 77.44 131 GLY A O 1
ATOM 1018 N N . ALA A 1 132 ? -19.839 4.956 53.759 1.00 78.44 132 ALA A N 1
ATOM 1019 C CA . ALA A 1 132 ? -20.855 4.772 54.801 1.00 78.44 132 ALA A CA 1
ATOM 1020 C C . ALA A 1 132 ? -21.661 6.034 55.164 1.00 78.44 132 ALA A C 1
ATOM 1022 O O . ALA A 1 132 ? -22.877 5.937 55.346 1.00 78.44 132 ALA A O 1
ATOM 1023 N N . ARG A 1 133 ? -21.033 7.224 55.176 1.00 81.06 133 ARG A N 1
ATOM 1024 C CA . ARG A 1 133 ? -21.715 8.512 55.445 1.00 81.06 133 ARG A CA 1
ATOM 1025 C C . ARG A 1 133 ? -22.820 8.849 54.437 1.00 81.06 133 ARG A C 1
ATOM 1027 O O . ARG A 1 133 ? -23.664 9.705 54.683 1.00 81.06 133 ARG A O 1
ATOM 1034 N N . PHE A 1 134 ? -22.835 8.156 53.302 1.00 79.44 134 PHE A N 1
ATOM 1035 C CA . PHE A 1 134 ? -23.848 8.257 52.267 1.00 79.44 134 PHE A CA 1
ATOM 1036 C C . PHE A 1 134 ? -24.756 7.014 52.228 1.00 79.44 134 PHE A C 1
ATOM 1038 O O . PHE A 1 134 ? -25.355 6.732 51.196 1.00 79.44 134 PHE A O 1
ATOM 1045 N N . GLY A 1 135 ? -24.958 6.314 53.346 1.00 64.19 135 GLY A N 1
ATOM 1046 C CA . GLY A 1 135 ? -26.053 5.346 53.494 1.00 64.19 135 GLY A CA 1
ATOM 1047 C C . GLY A 1 135 ? -25.669 3.868 53.430 1.00 64.19 135 GLY A C 1
ATOM 1048 O O . GLY A 1 135 ? -26.416 3.089 52.845 1.00 64.19 135 GLY A O 1
ATOM 1049 N N . GLY A 1 136 ? -24.558 3.484 54.068 1.00 62.56 136 GLY A N 1
ATOM 1050 C CA . GLY A 1 136 ? -24.211 2.081 54.347 1.00 62.56 136 GLY A CA 1
ATOM 1051 C C . GLY A 1 136 ? -23.019 1.519 53.559 1.00 62.56 136 GLY A C 1
ATOM 1052 O O . GLY A 1 136 ? -22.476 2.166 52.666 1.00 62.56 136 GLY A O 1
ATOM 1053 N N . LEU A 1 137 ? -22.601 0.296 53.914 1.00 58.62 137 LEU A N 1
ATOM 1054 C CA . LEU A 1 137 ? -21.365 -0.364 53.449 1.00 58.62 137 LEU A CA 1
ATOM 1055 C C . LEU A 1 137 ? -21.358 -0.752 51.949 1.00 58.62 137 LEU A C 1
ATOM 1057 O O . LEU A 1 137 ? -20.293 -0.989 51.386 1.00 58.62 137 LEU A O 1
ATOM 1061 N N . GLY A 1 138 ? -22.518 -0.793 51.280 1.00 55.97 138 GLY A N 1
ATOM 1062 C CA . GLY A 1 138 ? -22.676 -1.363 49.929 1.00 55.97 138 GLY A CA 1
ATOM 1063 C C . GLY A 1 138 ? -22.355 -0.448 48.737 1.00 55.97 138 GLY A C 1
ATOM 1064 O O . GLY A 1 138 ? -22.267 -0.937 47.616 1.00 55.97 138 GLY A O 1
ATOM 1065 N N . HIS A 1 139 ? -22.150 0.858 48.936 1.00 70.06 139 HIS A N 1
ATOM 1066 C CA . HIS A 1 139 ? -22.082 1.821 47.822 1.00 70.06 139 HIS A CA 1
ATOM 1067 C C . HIS A 1 139 ? -20.670 2.332 47.493 1.00 70.06 139 HIS A C 1
ATOM 1069 O O . HIS A 1 139 ? -20.481 3.056 46.515 1.00 70.06 139 HIS A O 1
ATOM 1075 N N . ALA A 1 140 ? -19.645 1.900 48.234 1.00 80.44 140 ALA A N 1
ATOM 1076 C CA . ALA A 1 140 ? -18.291 2.448 48.134 1.00 80.44 140 ALA A CA 1
ATOM 1077 C C . ALA A 1 140 ? -17.669 2.375 46.730 1.00 80.44 140 ALA A C 1
ATOM 1079 O O . ALA A 1 140 ? -16.740 3.123 46.459 1.00 80.44 140 ALA A O 1
ATOM 1080 N N . SER A 1 141 ? -18.165 1.508 45.839 1.00 86.94 141 SER A N 1
ATOM 1081 C CA . SER A 1 141 ? -17.628 1.319 44.488 1.00 86.94 141 SER A CA 1
ATOM 1082 C C . SER A 1 141 ? -18.257 2.187 43.386 1.00 86.94 141 SER A C 1
ATOM 1084 O O . SER A 1 141 ? -17.897 2.059 42.219 1.00 86.94 141 SER A O 1
ATOM 1086 N N . HIS A 1 142 ? -19.169 3.091 43.740 1.00 93.56 142 HIS A N 1
ATOM 1087 C CA . HIS A 1 142 ? -19.867 3.987 42.810 1.00 93.56 142 HIS A CA 1
ATOM 1088 C C . HIS A 1 142 ? -19.132 5.325 42.585 1.00 93.56 142 HIS A C 1
ATOM 1090 O O . HIS A 1 142 ? -19.738 6.327 42.213 1.00 93.56 142 HIS A O 1
ATOM 1096 N N . GLN A 1 143 ? -17.815 5.406 42.801 1.00 94.12 143 GLN A N 1
ATOM 1097 C CA . GLN A 1 143 ? -17.108 6.699 42.863 1.00 94.12 143 GLN A CA 1
ATOM 1098 C C . GLN A 1 143 ? -16.693 7.281 41.511 1.00 94.12 143 GLN A C 1
ATOM 1100 O O . GLN A 1 143 ? -16.448 8.478 41.415 1.00 94.12 143 GLN A O 1
ATOM 1105 N N . ASN A 1 144 ? -16.583 6.482 40.448 1.00 93.75 144 ASN A N 1
ATOM 1106 C CA . ASN A 1 144 ? -16.073 6.959 39.152 1.00 93.75 144 ASN A CA 1
ATOM 1107 C C . ASN A 1 144 ? -17.111 6.922 38.016 1.00 93.75 144 ASN A C 1
ATOM 1109 O O . ASN A 1 144 ? -16.768 7.190 36.862 1.00 93.75 144 ASN A O 1
ATOM 1113 N N . GLY A 1 145 ? -18.375 6.607 38.320 1.00 95.44 145 GLY A N 1
ATOM 1114 C CA . GLY A 1 145 ? -19.478 6.597 37.353 1.00 95.44 145 GLY A CA 1
ATOM 1115 C C . GLY A 1 145 ? -19.495 5.414 36.378 1.00 95.44 145 GLY A C 1
ATOM 1116 O O . GLY A 1 145 ? -20.052 5.546 35.283 1.00 95.44 145 GLY A O 1
ATOM 1117 N N . LEU A 1 146 ? -18.872 4.285 36.732 1.00 96.00 146 LEU A N 1
ATOM 1118 C CA . LEU A 1 146 ? -18.892 3.035 35.952 1.00 96.00 146 LEU A CA 1
ATOM 1119 C C . LEU A 1 146 ? -19.846 1.968 36.510 1.00 96.00 146 LEU A C 1
ATOM 1121 O O . LEU A 1 146 ? -19.965 0.893 35.913 1.00 96.00 146 LEU A O 1
ATOM 1125 N N . ASP A 1 147 ? -20.505 2.261 37.625 1.00 96.44 147 ASP A N 1
ATOM 1126 C CA . ASP A 1 147 ? -21.295 1.325 38.413 1.00 96.44 147 ASP A CA 1
ATOM 1127 C C . ASP A 1 147 ? -22.754 1.808 38.517 1.00 96.44 147 ASP A C 1
ATOM 1129 O O . ASP A 1 147 ? -23.019 3.010 38.482 1.00 96.44 147 ASP A O 1
ATOM 1133 N N . ILE A 1 148 ? -23.706 0.872 38.548 1.00 97.31 148 ILE A N 1
ATOM 1134 C CA . ILE A 1 148 ? -25.142 1.151 38.678 1.00 97.31 148 ILE A CA 1
ATOM 1135 C C . ILE A 1 148 ? -25.853 0.030 39.432 1.00 97.31 148 ILE A C 1
ATOM 1137 O O . ILE A 1 148 ? -25.666 -1.147 39.119 1.00 97.31 148 ILE A O 1
ATOM 1141 N N . ASP A 1 149 ? -26.741 0.411 40.346 1.00 97.25 149 ASP A N 1
ATOM 1142 C CA . ASP A 1 149 ? -27.658 -0.515 41.004 1.00 97.25 149 ASP A CA 1
ATOM 1143 C C . ASP A 1 149 ? -28.976 -0.585 40.227 1.00 97.25 149 ASP A C 1
ATOM 1145 O O . ASP A 1 149 ? -29.604 0.435 39.925 1.00 97.25 149 ASP A O 1
ATOM 1149 N N . VAL A 1 150 ? -29.429 -1.797 39.918 1.00 98.19 150 VAL A N 1
ATOM 1150 C CA . VAL A 1 150 ? -30.696 -2.051 39.224 1.00 98.19 150 VAL A CA 1
ATOM 1151 C C . VAL A 1 150 ? -31.536 -2.997 40.072 1.00 98.19 150 VAL A C 1
ATOM 1153 O O . VAL A 1 150 ? -31.151 -4.135 40.322 1.00 98.19 150 VAL A O 1
ATOM 1156 N N . TYR A 1 151 ? -32.690 -2.533 40.540 1.00 98.19 151 TYR A N 1
ATOM 1157 C CA . TYR A 1 151 ? -33.570 -3.311 41.408 1.00 98.19 151 TYR A CA 1
ATOM 1158 C C . TYR A 1 151 ? -34.291 -4.411 40.638 1.00 98.19 151 TYR A C 1
ATOM 1160 O O . TYR A 1 151 ? -34.779 -4.190 39.525 1.00 98.19 151 TYR A O 1
ATOM 1168 N N . TYR A 1 152 ? -34.410 -5.585 41.262 1.00 98.31 152 TYR A N 1
ATOM 1169 C CA . TYR A 1 152 ? -35.104 -6.702 40.636 1.00 98.31 152 TYR A CA 1
ATOM 1170 C C . TYR A 1 152 ? -36.608 -6.414 40.492 1.00 98.31 152 TYR A C 1
ATOM 1172 O O . TYR A 1 152 ? -37.234 -5.945 41.450 1.00 98.31 152 TYR A O 1
ATOM 1180 N N . PRO A 1 153 ? -37.217 -6.732 39.334 1.00 97.88 153 PRO A N 1
ATOM 1181 C CA . PRO A 1 153 ? -38.660 -6.635 39.145 1.00 97.88 153 PRO A CA 1
ATOM 1182 C C . PRO A 1 153 ? -39.413 -7.474 40.179 1.00 97.88 153 PRO A C 1
ATOM 1184 O O . PRO A 1 153 ? -39.042 -8.619 40.454 1.00 97.88 153 PRO A O 1
ATOM 1187 N N . ARG A 1 154 ? -40.485 -6.917 40.747 1.00 97.88 154 ARG A N 1
ATOM 1188 C CA . ARG A 1 154 ? -41.319 -7.623 41.722 1.00 97.88 154 ARG A CA 1
ATOM 1189 C C . ARG A 1 154 ? -42.389 -8.469 41.037 1.00 97.88 154 ARG A C 1
ATOM 1191 O O . ARG A 1 154 ? -42.929 -8.068 40.009 1.00 97.88 154 ARG A O 1
ATOM 1198 N N . ARG A 1 155 ? -42.741 -9.607 41.643 1.00 96.88 155 ARG A N 1
ATOM 1199 C CA . ARG A 1 155 ? -43.836 -10.487 41.189 1.00 96.88 155 ARG A CA 1
ATOM 1200 C C . ARG A 1 155 ? -45.199 -9.796 41.218 1.00 96.88 155 ARG A C 1
ATOM 1202 O O . ARG A 1 155 ? -46.022 -10.058 40.358 1.00 96.88 155 ARG A O 1
ATOM 1209 N N . ASP A 1 156 ? -45.403 -8.895 42.178 1.00 96.69 156 ASP A N 1
ATOM 1210 C CA . ASP A 1 156 ? -46.635 -8.113 42.343 1.00 96.69 156 ASP A CA 1
ATOM 1211 C C . ASP A 1 156 ? -46.714 -6.881 41.421 1.00 96.69 156 ASP A C 1
ATOM 1213 O O . ASP A 1 156 ? -47.613 -6.057 41.567 1.00 96.69 156 ASP A O 1
ATOM 1217 N N . GLY A 1 157 ? -45.745 -6.699 40.515 1.00 95.94 157 GLY A N 1
ATOM 1218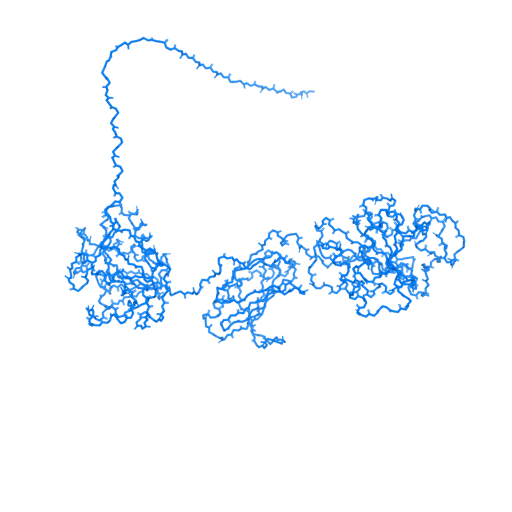 C CA . GLY A 1 157 ? -45.714 -5.579 39.574 1.00 95.94 157 GLY A CA 1
ATOM 1219 C C . GLY A 1 157 ? -45.439 -4.205 40.199 1.00 95.94 157 GLY A C 1
ATOM 1220 O O . GLY A 1 157 ? -45.361 -3.217 39.470 1.00 95.94 157 GLY A O 1
ATOM 1221 N N . ARG A 1 158 ? -45.261 -4.094 41.524 1.00 96.38 158 ARG A N 1
ATOM 1222 C CA . ARG A 1 158 ? -45.090 -2.791 42.185 1.00 96.38 158 ARG A CA 1
ATOM 1223 C C . ARG A 1 158 ? -43.729 -2.171 41.855 1.00 96.38 158 ARG A C 1
ATOM 1225 O O . ARG A 1 158 ? -42.684 -2.801 41.994 1.00 96.38 158 ARG A O 1
ATOM 1232 N N . GLU A 1 159 ? -43.726 -0.885 41.512 1.00 95.88 159 GLU A N 1
ATOM 1233 C CA . GLU A 1 159 ? -42.516 -0.103 41.212 1.00 95.88 159 GLU A CA 1
ATOM 1234 C C . GLU A 1 159 ? -41.792 0.364 42.493 1.00 95.88 159 GLU A C 1
ATOM 1236 O O . GLU A 1 159 ? -41.762 1.550 42.831 1.00 95.88 159 GLU A O 1
ATOM 1241 N N . ARG A 1 160 ? -41.228 -0.597 43.234 1.00 95.69 160 ARG A N 1
ATOM 1242 C CA . ARG A 1 160 ? -40.396 -0.395 44.435 1.00 95.69 160 ARG A CA 1
ATOM 1243 C C . ARG A 1 160 ? -39.380 -1.525 44.583 1.00 95.69 160 ARG A C 1
ATOM 1245 O O . ARG A 1 160 ? -39.553 -2.590 43.999 1.00 95.69 160 ARG A O 1
ATOM 1252 N N . ALA A 1 161 ? -38.359 -1.331 45.414 1.00 95.94 161 ALA A N 1
ATOM 1253 C CA . ALA A 1 161 ? -37.409 -2.397 45.726 1.00 95.94 161 ALA A CA 1
ATOM 1254 C C . ALA A 1 161 ? -38.103 -3.621 46.380 1.00 95.94 161 ALA A C 1
ATOM 1256 O O . ALA A 1 161 ? -39.026 -3.450 47.197 1.00 95.94 161 ALA A O 1
ATOM 1257 N N . PRO A 1 162 ? -37.690 -4.863 46.063 1.00 96.88 162 PRO A N 1
ATOM 1258 C CA . PRO A 1 162 ? -38.063 -6.033 46.850 1.00 96.88 162 PRO A CA 1
ATOM 1259 C C . PRO A 1 162 ? -37.442 -5.946 48.253 1.00 96.88 162 PRO A C 1
ATOM 1261 O O . PRO A 1 162 ? -36.285 -5.570 48.419 1.00 96.88 162 PRO A O 1
ATOM 1264 N N . ALA A 1 163 ? -38.238 -6.263 49.271 1.00 95.19 163 ALA A N 1
ATOM 1265 C CA . ALA A 1 163 ? -37.810 -6.346 50.668 1.00 95.19 163 ALA A CA 1
ATOM 1266 C C . ALA A 1 163 ? -37.373 -7.769 51.053 1.00 95.19 163 ALA A C 1
ATOM 1268 O O . ALA A 1 163 ? -36.661 -7.945 52.031 1.00 95.19 163 ALA A O 1
ATOM 1269 N N . ALA A 1 164 ? -37.795 -8.776 50.284 1.00 96.12 164 ALA A N 1
ATOM 1270 C CA . ALA A 1 164 ? -37.421 -10.173 50.466 1.00 96.12 164 ALA A CA 1
ATOM 1271 C C . ALA A 1 164 ? -37.317 -10.874 49.107 1.00 96.12 164 ALA A C 1
ATOM 1273 O O . ALA A 1 164 ? -38.047 -10.528 48.174 1.00 96.12 164 ALA A O 1
ATOM 1274 N N . VAL A 1 165 ? -36.477 -11.909 49.022 1.00 96.94 165 VAL A N 1
ATOM 1275 C CA . VAL A 1 165 ? -36.227 -12.677 47.788 1.00 96.94 165 VAL A CA 1
ATOM 1276 C C . VAL A 1 165 ? -37.513 -13.238 47.178 1.00 96.94 165 VAL A C 1
ATOM 1278 O O . VAL A 1 165 ? -37.691 -13.188 45.963 1.00 96.94 165 VAL A O 1
ATOM 1281 N N . ARG A 1 166 ? -38.471 -13.682 48.006 1.00 97.00 166 ARG A N 1
ATOM 1282 C CA . ARG A 1 166 ? -39.778 -14.195 47.546 1.00 97.00 166 ARG A CA 1
ATOM 1283 C C . ARG A 1 166 ? -40.575 -13.205 46.687 1.00 97.00 166 ARG A C 1
ATOM 1285 O O . ARG A 1 166 ? -41.439 -13.613 45.919 1.00 97.00 166 ARG A O 1
ATOM 1292 N N . GLN A 1 167 ? -40.291 -11.907 46.801 1.00 98.19 167 GLN A N 1
ATOM 1293 C CA . GLN A 1 167 ? -40.955 -10.865 46.018 1.00 98.19 167 GLN A CA 1
ATOM 1294 C C . GLN A 1 167 ? -40.361 -10.716 44.612 1.00 98.19 167 GLN A C 1
ATOM 1296 O O . GLN A 1 167 ? -40.961 -10.031 43.791 1.00 98.19 167 GLN A O 1
ATOM 1301 N N . ILE A 1 168 ? -39.213 -11.330 44.315 1.00 98.25 168 ILE A N 1
ATOM 1302 C CA . ILE A 1 168 ? -38.501 -11.175 43.043 1.00 98.25 168 ILE A CA 1
ATOM 1303 C C . ILE A 1 168 ? -39.147 -12.026 41.953 1.00 98.25 168 ILE A C 1
ATOM 1305 O O . ILE A 1 168 ? -39.347 -13.238 42.101 1.00 98.25 168 ILE A O 1
ATOM 1309 N N . HIS A 1 169 ? -39.419 -11.402 40.810 1.00 98.19 169 HIS A N 1
ATOM 1310 C CA . HIS A 1 169 ? -39.762 -12.111 39.588 1.00 98.19 169 HIS A CA 1
ATOM 1311 C C . HIS A 1 169 ? -38.483 -12.653 38.931 1.00 98.19 169 HIS A C 1
ATOM 1313 O O . HIS A 1 169 ? -37.883 -12.013 38.068 1.00 98.19 169 HIS A O 1
ATOM 1319 N N . ARG A 1 170 ? -38.066 -13.859 39.333 1.00 98.00 170 ARG A N 1
ATOM 1320 C CA . ARG A 1 170 ? -36.748 -14.437 39.003 1.00 98.00 170 ARG A CA 1
ATOM 1321 C C . ARG A 1 170 ? -36.422 -14.473 37.504 1.00 98.00 170 ARG A C 1
ATOM 1323 O O . ARG A 1 170 ? -35.314 -14.107 37.142 1.00 98.00 170 ARG A O 1
ATOM 1330 N N . LEU A 1 171 ? -37.373 -14.839 36.639 1.00 98.06 171 LEU A N 1
ATOM 1331 C CA . LEU A 1 171 ? -37.144 -14.885 35.181 1.00 98.06 171 LEU A CA 1
ATOM 1332 C C . LEU A 1 171 ? -36.806 -13.509 34.586 1.00 98.06 171 LEU A C 1
ATOM 1334 O O . LEU A 1 171 ? -35.830 -13.359 33.862 1.00 98.06 171 LEU A O 1
ATOM 1338 N N . LEU A 1 172 ? -37.581 -12.490 34.954 1.00 98.50 172 LEU A N 1
ATOM 1339 C CA . LEU A 1 172 ? -37.352 -11.106 34.553 1.00 98.50 172 LEU A CA 1
ATOM 1340 C C . LEU A 1 172 ? -36.033 -10.553 35.117 1.00 98.50 172 LEU A C 1
ATOM 1342 O O . LEU A 1 172 ? -35.317 -9.823 34.436 1.00 98.50 172 LEU A O 1
ATOM 1346 N N . ALA A 1 173 ? -35.690 -10.923 36.353 1.00 98.56 173 ALA A N 1
ATOM 1347 C CA . ALA A 1 173 ? -34.417 -10.559 36.966 1.00 98.56 173 ALA A CA 1
ATOM 1348 C C . ALA A 1 173 ? -33.213 -11.213 36.257 1.00 98.56 173 ALA A C 1
ATOM 1350 O O . ALA A 1 173 ? -32.217 -10.533 36.015 1.00 98.56 173 ALA A O 1
ATOM 1351 N N . 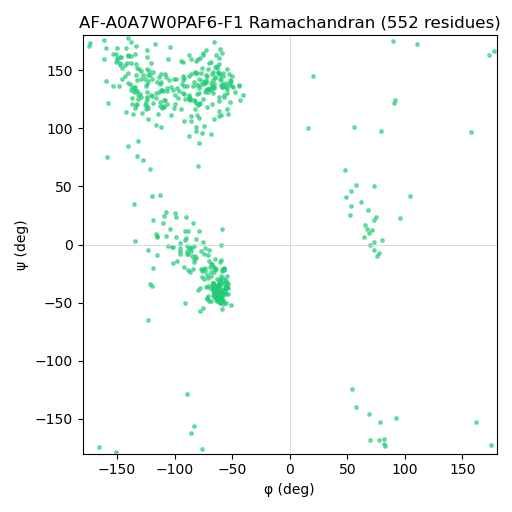GLN A 1 174 ? -33.312 -12.492 35.881 1.00 98.69 174 GLN A N 1
ATOM 1352 C CA . GLN A 1 174 ? -32.265 -13.200 35.136 1.00 98.69 174 GLN A CA 1
ATOM 1353 C C . GLN A 1 174 ? -32.052 -12.586 33.748 1.00 98.69 174 GLN A C 1
ATOM 1355 O O . GLN A 1 174 ? -30.917 -12.309 33.372 1.00 98.69 174 GLN A O 1
ATOM 1360 N N . ASP A 1 175 ? -33.128 -12.258 33.030 1.00 98.56 175 ASP A N 1
ATOM 1361 C CA . ASP A 1 175 ? -33.025 -11.603 31.721 1.00 98.56 175 ASP A CA 1
ATOM 1362 C C . ASP A 1 175 ? -32.337 -10.224 31.809 1.00 98.56 175 ASP A C 1
ATOM 1364 O O . ASP A 1 175 ? -31.576 -9.850 30.916 1.00 98.56 175 ASP A O 1
ATOM 1368 N N . LEU A 1 176 ? -32.512 -9.473 32.905 1.00 98.62 176 LEU A N 1
ATOM 1369 C CA . LEU A 1 176 ? -31.729 -8.250 33.130 1.00 98.62 176 LEU A CA 1
ATOM 1370 C C . LEU A 1 176 ? -30.230 -8.547 33.274 1.00 98.62 176 LEU A C 1
ATOM 1372 O O . LEU A 1 176 ? -29.425 -7.866 32.632 1.00 98.62 176 LEU A O 1
ATOM 1376 N N . VAL A 1 177 ? -29.848 -9.558 34.065 1.00 98.62 177 VAL A N 1
ATOM 1377 C CA . VAL A 1 177 ? -28.442 -9.990 34.207 1.00 98.62 177 VAL A CA 1
ATOM 1378 C C . VAL A 1 177 ? -27.851 -10.328 32.837 1.00 98.62 177 VAL A C 1
ATOM 1380 O O . VAL A 1 177 ? -26.809 -9.783 32.454 1.00 98.62 177 VAL A O 1
ATOM 1383 N N . ASP A 1 178 ? -28.552 -11.151 32.060 1.00 98.12 178 ASP A N 1
ATOM 1384 C CA . ASP A 1 178 ? -28.099 -11.617 30.751 1.00 98.12 178 ASP A CA 1
ATOM 1385 C C . ASP A 1 178 ? -27.952 -10.461 29.755 1.00 98.12 178 ASP A C 1
ATOM 1387 O O . ASP A 1 178 ? -26.940 -10.354 29.053 1.00 98.12 178 ASP A O 1
ATOM 1391 N N . ARG A 1 179 ? -28.905 -9.520 29.740 1.00 98.25 179 ARG A N 1
ATOM 1392 C CA . ARG A 1 179 ? -28.844 -8.340 28.866 1.00 98.25 179 ARG A CA 1
ATOM 1393 C C . ARG A 1 179 ? -27.702 -7.403 29.218 1.00 98.25 179 ARG A C 1
ATOM 1395 O O . ARG A 1 179 ? -27.047 -6.902 28.305 1.00 98.25 179 ARG A O 1
ATOM 1402 N N . PHE A 1 180 ? -27.427 -7.161 30.499 1.00 98.31 180 PHE A N 1
ATOM 1403 C CA . PHE A 1 180 ? -26.274 -6.344 30.886 1.00 98.31 180 PHE A CA 1
ATOM 1404 C C . PHE A 1 180 ? -24.955 -7.015 30.489 1.00 98.31 180 PHE A C 1
ATOM 1406 O O . PHE A 1 180 ? -24.057 -6.351 29.960 1.00 98.31 180 PHE A O 1
ATOM 1413 N N . LEU A 1 181 ? -24.841 -8.335 30.659 1.00 95.25 181 LEU A N 1
ATOM 1414 C CA . LEU A 1 181 ? -23.672 -9.095 30.214 1.00 95.25 181 LEU A CA 1
ATOM 1415 C C . LEU A 1 181 ? -23.491 -9.046 28.693 1.00 95.25 181 LEU A C 1
ATOM 1417 O O . LEU A 1 181 ? -22.359 -8.851 28.234 1.00 95.25 181 LEU A O 1
ATOM 1421 N N . ALA A 1 182 ? -24.577 -9.194 27.932 1.00 90.94 182 ALA A N 1
ATOM 1422 C CA . ALA A 1 182 ? -24.590 -9.102 26.473 1.00 90.94 182 ALA A CA 1
ATOM 1423 C C . ALA A 1 182 ? -24.259 -7.683 25.982 1.00 90.94 182 ALA A C 1
ATOM 1425 O O . ALA A 1 182 ? -23.535 -7.516 25.003 1.00 90.94 182 ALA A O 1
ATOM 1426 N N . ALA A 1 183 ? -24.701 -6.655 26.710 1.00 86.56 183 ALA A N 1
ATOM 1427 C CA . ALA A 1 183 ? -24.381 -5.254 26.439 1.00 86.56 183 ALA A CA 1
ATOM 1428 C C . ALA A 1 183 ? -22.933 -4.868 26.806 1.00 86.56 183 ALA A C 1
ATOM 1430 O O . ALA A 1 183 ? -22.508 -3.739 26.557 1.00 86.56 183 ALA A O 1
ATOM 1431 N N . GLY A 1 184 ? -22.151 -5.797 27.368 1.00 87.75 184 GLY A N 1
ATOM 1432 C CA . GLY A 1 184 ? -20.728 -5.605 27.639 1.00 87.75 184 GLY A CA 1
ATOM 1433 C C . GLY A 1 184 ? -20.400 -5.156 29.062 1.00 87.75 184 GLY A C 1
ATOM 1434 O O . GLY A 1 184 ? -19.319 -4.600 29.278 1.00 87.75 184 GLY A O 1
ATOM 1435 N N . ALA A 1 185 ? -21.282 -5.402 30.039 1.00 93.69 185 ALA A N 1
ATOM 1436 C CA . ALA A 1 185 ? -20.934 -5.271 31.452 1.00 93.69 185 ALA A CA 1
ATOM 1437 C C . ALA A 1 185 ? -19.686 -6.111 31.778 1.00 93.69 185 ALA A C 1
ATOM 1439 O O . ALA A 1 185 ? -19.567 -7.273 31.380 1.00 93.69 185 ALA A O 1
ATOM 1440 N N . ARG A 1 186 ? -18.730 -5.521 32.498 1.00 93.06 186 ARG A N 1
ATOM 1441 C CA . ARG A 1 186 ? -17.508 -6.205 32.936 1.00 93.06 186 ARG A CA 1
ATOM 1442 C C . ARG A 1 186 ? -17.821 -7.201 34.044 1.00 93.06 186 ARG A C 1
ATOM 1444 O O . ARG A 1 186 ? -17.315 -8.318 33.999 1.00 93.06 186 ARG A O 1
ATOM 1451 N N . LEU A 1 187 ? -18.615 -6.760 35.016 1.00 94.00 187 LEU A N 1
ATOM 1452 C CA . LEU A 1 187 ? -19.006 -7.515 36.201 1.00 94.00 187 LEU A CA 1
ATOM 1453 C C . LEU A 1 187 ? -20.477 -7.237 36.521 1.00 94.00 187 LEU A C 1
ATOM 1455 O O . LEU A 1 187 ? -20.947 -6.120 36.300 1.00 94.00 187 LEU A O 1
ATOM 1459 N N . VAL A 1 188 ? -21.161 -8.237 37.066 1.00 97.44 188 VAL A N 1
ATOM 1460 C CA . VAL A 1 188 ? -22.485 -8.118 37.679 1.00 97.44 188 VAL A CA 1
ATOM 1461 C C . VAL A 1 188 ? -22.437 -8.820 39.035 1.00 97.44 188 VAL A C 1
ATOM 1463 O O . VAL A 1 188 ? -22.058 -9.989 39.102 1.00 97.44 188 VAL A O 1
ATOM 1466 N N . PHE A 1 189 ? -22.796 -8.123 40.108 1.00 96.69 189 PHE A N 1
ATOM 1467 C CA . PHE A 1 189 ? -23.020 -8.743 41.411 1.00 96.69 189 PHE A CA 1
ATOM 1468 C C . PHE A 1 189 ? -24.512 -8.974 41.610 1.00 96.69 189 PHE A C 1
ATOM 1470 O O . PHE A 1 189 ? -25.325 -8.096 41.322 1.00 96.69 189 PHE A O 1
ATOM 1477 N N . VAL A 1 190 ? -24.852 -10.165 42.083 1.00 97.56 190 VAL A N 1
ATOM 1478 C CA . VAL A 1 190 ? -26.217 -10.583 42.406 1.00 97.56 190 VAL A CA 1
ATOM 1479 C C . VAL A 1 190 ? -26.272 -11.049 43.854 1.00 97.56 190 VAL A C 1
ATOM 1481 O O . VAL A 1 190 ? -25.243 -11.357 44.456 1.00 97.56 190 VAL A O 1
ATOM 1484 N N . GLY A 1 191 ? -27.467 -11.110 44.428 1.00 95.06 191 GLY A N 1
ATOM 1485 C CA . GLY A 1 191 ? -27.634 -11.588 45.794 1.00 95.06 191 GLY A CA 1
ATOM 1486 C C . GLY A 1 191 ? -27.452 -13.104 45.900 1.00 95.06 191 GLY A C 1
ATOM 1487 O O . GLY A 1 191 ? -27.940 -13.824 45.017 1.00 95.06 191 GLY A O 1
ATOM 1488 N N . PRO A 1 192 ? -26.785 -13.613 46.952 1.00 95.69 192 PRO A N 1
ATOM 1489 C CA . PRO A 1 192 ? -26.525 -15.042 47.124 1.00 95.69 192 PRO A CA 1
ATOM 1490 C C . PRO A 1 192 ? -27.805 -15.878 47.201 1.00 95.69 192 PRO A C 1
ATOM 1492 O O . PRO A 1 192 ? -27.800 -17.030 46.777 1.00 95.69 192 PRO A O 1
ATOM 1495 N N . ASN A 1 193 ? -28.916 -15.290 47.651 1.00 97.25 193 ASN A N 1
ATOM 1496 C CA . ASN A 1 193 ? -30.174 -16.008 47.843 1.00 97.25 193 ASN A CA 1
ATOM 1497 C C . ASN A 1 193 ? -31.122 -15.895 46.638 1.00 97.25 193 ASN A C 1
ATOM 1499 O O . ASN A 1 193 ? -32.199 -16.482 46.629 1.00 97.25 193 ASN A O 1
ATOM 1503 N N . THR A 1 194 ? -30.751 -15.141 45.600 1.00 96.75 194 THR A N 1
ATOM 1504 C CA . THR A 1 194 ? -31.632 -14.859 44.450 1.00 96.75 194 THR A CA 1
ATOM 1505 C C . THR A 1 194 ? -31.741 -16.023 43.460 1.00 96.75 194 THR A C 1
ATOM 1507 O O . THR A 1 194 ? -32.682 -16.082 42.662 1.00 96.75 194 THR A O 1
ATOM 1510 N N . GLY A 1 195 ? -30.765 -16.937 43.479 1.00 96.25 195 GLY A N 1
ATOM 1511 C CA . GLY A 1 195 ? -30.630 -18.008 42.494 1.00 96.25 195 GLY A CA 1
ATOM 1512 C C . GLY A 1 195 ? -30.333 -17.512 41.072 1.00 96.25 195 GLY A C 1
ATOM 1513 O O . GLY A 1 195 ? -30.564 -18.255 40.116 1.00 96.25 195 GLY A O 1
ATOM 1514 N N . LEU A 1 196 ? -29.889 -16.264 40.906 1.00 97.88 196 LEU A N 1
ATOM 1515 C CA . LEU A 1 196 ? -29.461 -15.719 39.618 1.00 97.88 196 LEU A CA 1
ATOM 1516 C C . LEU A 1 196 ? -28.050 -16.202 39.280 1.00 97.88 196 LEU A C 1
ATOM 1518 O O . LEU A 1 196 ? -27.197 -16.319 40.159 1.00 97.88 196 LEU A O 1
ATOM 1522 N N . THR A 1 197 ? -27.796 -16.485 38.006 1.00 97.19 197 THR A N 1
ATOM 1523 C CA . THR A 1 197 ? -26.538 -17.097 37.558 1.00 97.19 197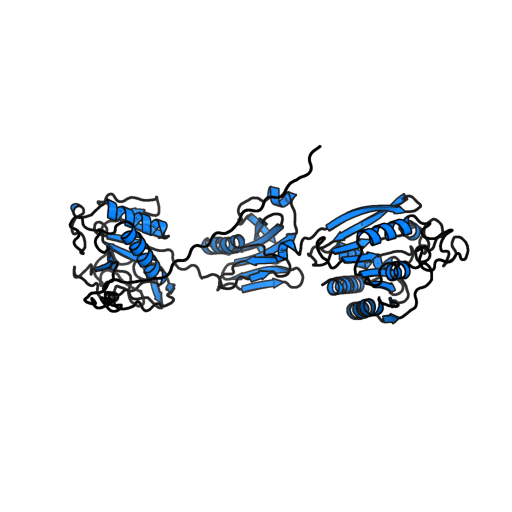 THR A CA 1
ATOM 1524 C C . THR A 1 197 ? -25.955 -16.390 36.336 1.00 97.19 197 THR A C 1
ATOM 1526 O O . THR A 1 197 ? -26.563 -15.500 35.746 1.00 97.19 197 THR A O 1
ATOM 1529 N N . GLY A 1 198 ? -24.725 -16.754 35.972 1.00 95.75 198 GLY A N 1
ATOM 1530 C CA . GLY A 1 198 ? -24.078 -16.299 34.748 1.00 95.75 198 GLY A CA 1
ATOM 1531 C C . GLY A 1 198 ? -22.626 -16.773 34.652 1.00 95.75 198 GLY A C 1
ATOM 1532 O O . GLY A 1 198 ? -22.175 -17.577 35.472 1.00 95.75 198 GLY A O 1
ATOM 1533 N N . PRO A 1 199 ? -21.863 -16.300 33.651 1.00 93.94 199 PRO A N 1
ATOM 1534 C CA . PRO A 1 199 ? -20.510 -16.780 33.404 1.00 93.94 199 PRO A CA 1
ATOM 1535 C C . PRO A 1 199 ? -19.570 -16.560 34.596 1.00 93.94 199 PRO A C 1
ATOM 1537 O O . PRO A 1 199 ? -19.517 -15.467 35.177 1.00 93.94 199 PRO A O 1
ATOM 1540 N N . ARG A 1 200 ? -18.751 -17.580 34.897 1.00 88.88 200 ARG A N 1
ATOM 1541 C CA . ARG A 1 200 ? -17.681 -17.493 35.904 1.00 88.88 200 ARG A CA 1
ATOM 1542 C C . ARG A 1 200 ? -16.794 -16.276 35.633 1.00 88.88 200 ARG A C 1
ATOM 1544 O O . ARG A 1 200 ? -16.483 -15.959 34.485 1.00 88.88 200 ARG A O 1
ATOM 1551 N N . ARG A 1 201 ? -16.366 -15.606 36.705 1.00 88.38 201 ARG A N 1
ATOM 1552 C CA . ARG A 1 201 ? -15.556 -14.372 36.675 1.00 88.38 201 ARG A CA 1
ATOM 1553 C C . ARG A 1 201 ? -16.238 -13.140 36.061 1.00 88.38 201 ARG A C 1
ATOM 1555 O O . ARG A 1 201 ? -15.587 -12.111 35.888 1.00 88.38 201 ARG A O 1
ATOM 1562 N N . ARG A 1 202 ? -17.531 -13.224 35.732 1.00 93.19 202 ARG A N 1
ATOM 1563 C CA . ARG A 1 202 ? -18.350 -12.081 35.295 1.00 93.19 202 ARG A CA 1
ATOM 1564 C C . ARG A 1 202 ? -19.559 -11.859 36.192 1.00 93.19 202 ARG A C 1
ATOM 1566 O O . ARG A 1 202 ? -19.911 -10.704 36.399 1.00 93.19 202 ARG A O 1
ATOM 1573 N N . VAL A 1 203 ? -20.147 -12.926 36.729 1.00 97.06 203 VAL A N 1
ATOM 1574 C CA . VAL A 1 203 ? -21.220 -12.857 37.729 1.00 97.06 203 VAL A CA 1
ATOM 1575 C C . VAL A 1 203 ? -20.717 -13.376 39.069 1.00 97.06 203 VAL A C 1
ATOM 1577 O O . VAL A 1 203 ? -20.064 -14.418 39.116 1.00 97.06 203 VAL A O 1
ATOM 1580 N N . TYR A 1 204 ? -21.002 -12.635 40.136 1.00 95.81 204 TYR A N 1
ATOM 1581 C CA . TYR A 1 204 ? -20.592 -12.960 41.500 1.00 95.81 204 TYR A CA 1
ATOM 1582 C C . TYR A 1 204 ? -21.779 -12.822 42.451 1.00 95.81 204 TYR A C 1
ATOM 1584 O O . TYR A 1 204 ? -22.471 -11.806 42.433 1.00 95.81 204 TYR A O 1
ATOM 1592 N N . ALA A 1 205 ? -21.989 -13.827 43.298 1.00 94.06 205 ALA A N 1
ATOM 1593 C CA . ALA A 1 205 ? -22.890 -13.705 44.433 1.00 94.06 205 ALA A CA 1
ATOM 1594 C C . ALA A 1 205 ? -22.205 -12.868 45.523 1.00 94.06 205 ALA A C 1
ATOM 1596 O O . ALA A 1 205 ? -21.083 -13.183 45.921 1.00 94.06 205 ALA A O 1
ATOM 1597 N N . LEU A 1 206 ? -22.855 -11.799 45.980 1.00 89.69 206 LEU A N 1
ATOM 1598 C CA . LEU A 1 206 ? -22.317 -10.896 46.994 1.00 89.69 206 LEU A CA 1
ATOM 1599 C C . LEU A 1 206 ? -23.403 -10.521 48.003 1.00 89.69 206 LEU A C 1
ATOM 1601 O O . LEU A 1 206 ? -24.522 -10.159 47.635 1.00 89.69 206 LEU A O 1
ATOM 1605 N N . VAL A 1 207 ? -23.066 -10.593 49.290 1.00 87.44 207 VAL A N 1
ATOM 1606 C CA . VAL A 1 207 ? -23.964 -10.194 50.382 1.00 87.44 207 VAL A CA 1
ATOM 1607 C C . VAL A 1 207 ? -24.469 -8.757 50.187 1.00 87.44 207 VAL A C 1
ATOM 1609 O O . VAL A 1 207 ? -23.817 -7.938 49.542 1.00 87.44 207 VAL A O 1
ATOM 1612 N N . HIS A 1 208 ? -25.665 -8.464 50.700 1.00 87.56 208 HIS A N 1
ATOM 1613 C CA . HIS A 1 208 ? -26.391 -7.193 50.516 1.00 87.56 208 HIS A CA 1
ATOM 1614 C C . HIS A 1 208 ? -26.930 -6.896 49.100 1.00 87.56 208 HIS A C 1
ATOM 1616 O O . HIS A 1 208 ? -27.459 -5.809 48.880 1.00 87.56 208 HIS A O 1
ATOM 1622 N N . HIS A 1 209 ? -26.898 -7.861 48.173 1.00 94.00 209 HIS A N 1
ATOM 1623 C CA . HIS A 1 209 ? -27.432 -7.710 46.806 1.00 94.00 209 HIS A CA 1
ATOM 1624 C C . HIS A 1 209 ? -28.710 -8.533 46.549 1.00 94.00 209 HIS A C 1
ATOM 1626 O O . HIS A 1 209 ? -29.098 -8.783 45.409 1.00 94.00 209 HIS A O 1
ATOM 1632 N N . ASP A 1 210 ? -29.413 -8.967 47.598 1.00 95.69 210 ASP A N 1
ATOM 1633 C CA . ASP A 1 210 ? -30.642 -9.767 47.452 1.00 95.69 210 ASP A CA 1
ATOM 1634 C C . ASP A 1 210 ? -31.837 -8.971 46.918 1.00 95.69 210 ASP A C 1
ATOM 1636 O O . ASP A 1 210 ? -32.853 -9.558 46.565 1.00 95.69 210 ASP A O 1
ATOM 1640 N N . ASN A 1 211 ? -31.742 -7.645 46.814 1.00 95.12 211 ASN A N 1
ATOM 1641 C CA . ASN A 1 211 ? -32.812 -6.805 46.277 1.00 95.12 211 ASN A CA 1
ATOM 1642 C C . ASN A 1 211 ? -32.471 -6.079 44.965 1.00 95.12 211 ASN A C 1
ATOM 1644 O O . ASN A 1 211 ? -33.373 -5.518 44.338 1.00 95.12 211 ASN A O 1
ATOM 1648 N N . HIS A 1 212 ? -31.213 -6.106 44.528 1.00 96.44 212 HIS A N 1
ATOM 1649 C CA . HIS A 1 212 ? -30.756 -5.454 43.303 1.00 96.44 212 HIS A CA 1
ATOM 1650 C C . HIS A 1 212 ? -29.564 -6.195 42.692 1.00 96.44 212 HIS A C 1
ATOM 1652 O O . HIS A 1 212 ? -28.835 -6.891 43.394 1.00 96.44 212 HIS A O 1
ATOM 1658 N N . LEU A 1 213 ? -29.347 -6.025 41.388 1.00 96.00 213 LEU A N 1
ATOM 1659 C CA . LEU A 1 213 ? -28.067 -6.340 40.764 1.00 96.00 213 LEU A CA 1
ATOM 1660 C C . LEU A 1 213 ? -27.193 -5.080 40.721 1.00 96.00 213 LEU A C 1
ATOM 1662 O O . LEU A 1 213 ? -27.674 -3.997 40.386 1.00 96.00 213 LEU A O 1
ATOM 1666 N N . HIS A 1 214 ? -25.907 -5.232 41.019 1.00 96.75 214 HIS A N 1
ATOM 1667 C CA . HIS A 1 214 ? -24.902 -4.177 40.861 1.00 96.75 214 HIS A CA 1
ATOM 1668 C C . HIS A 1 214 ? -24.127 -4.442 39.573 1.00 96.75 214 HIS A C 1
ATOM 1670 O O . HIS A 1 214 ? -23.449 -5.462 39.437 1.00 96.75 214 HIS A O 1
ATOM 1676 N N . VAL A 1 215 ? -24.208 -3.533 38.607 1.00 97.69 215 VAL A N 1
ATOM 1677 C CA . VAL A 1 215 ? -23.574 -3.679 37.292 1.00 97.69 215 VAL A CA 1
ATOM 1678 C C . VAL A 1 215 ? -22.376 -2.754 37.188 1.00 97.69 215 VAL A C 1
ATOM 1680 O O . VAL A 1 215 ? -22.495 -1.557 37.414 1.00 97.69 215 VAL A O 1
ATOM 1683 N N . ARG A 1 216 ? -21.240 -3.290 36.732 1.00 95.81 216 ARG A N 1
ATOM 1684 C CA . ARG A 1 216 ? -20.046 -2.508 36.395 1.00 95.81 216 ARG A CA 1
ATOM 1685 C C . ARG A 1 216 ? -19.711 -2.616 34.921 1.00 95.81 216 ARG A C 1
ATOM 1687 O O . ARG A 1 216 ? -19.520 -3.718 34.401 1.00 95.81 216 ARG A O 1
ATOM 1694 N N . ILE A 1 217 ? -19.493 -1.484 34.262 1.00 94.38 217 ILE A N 1
ATOM 1695 C CA . ILE A 1 217 ? -18.965 -1.446 32.892 1.00 94.38 217 ILE A CA 1
ATOM 1696 C C . ILE A 1 217 ? -17.425 -1.324 32.881 1.00 94.38 217 ILE A C 1
ATOM 1698 O O . ILE A 1 217 ? -16.813 -0.903 33.865 1.00 94.38 217 ILE A O 1
ATOM 1702 N N . PRO A 1 218 ? -16.735 -1.728 31.796 1.00 87.75 218 PRO A N 1
ATOM 1703 C CA . PRO A 1 218 ? -15.296 -1.499 31.662 1.00 87.75 218 PRO A CA 1
ATOM 1704 C C . PRO A 1 218 ? -14.955 -0.004 31.708 1.00 87.75 218 PRO A C 1
ATOM 1706 O O . PRO A 1 218 ? -15.663 0.784 31.087 1.00 87.75 218 PRO A O 1
ATOM 1709 N N . ALA A 1 219 ? -13.849 0.371 32.357 1.00 79.25 219 ALA A N 1
ATOM 1710 C CA . ALA A 1 219 ? -13.329 1.740 32.320 1.00 79.25 219 ALA A CA 1
ATOM 1711 C C . ALA A 1 219 ? -12.948 2.174 30.894 1.00 79.25 219 ALA A C 1
ATOM 1713 O O . ALA A 1 219 ? -12.716 1.328 30.023 1.00 79.25 219 ALA A O 1
ATOM 1714 N N . ASP A 1 220 ? -12.843 3.485 30.670 1.00 64.06 220 ASP A N 1
ATOM 1715 C CA . ASP A 1 220 ? -12.395 4.039 29.395 1.00 64.06 220 ASP A CA 1
ATOM 1716 C C . ASP A 1 220 ? -10.978 3.545 29.055 1.00 64.06 220 ASP A C 1
ATOM 1718 O O . ASP A 1 220 ? -9.965 3.933 29.651 1.00 64.06 220 ASP A O 1
ATOM 1722 N N . GLU A 1 221 ? -10.869 2.709 28.024 1.00 60.28 221 GLU A N 1
ATOM 1723 C CA . GLU A 1 221 ? -9.670 2.769 27.205 1.00 60.28 221 GLU A CA 1
ATOM 1724 C C . GLU A 1 221 ? -9.756 4.061 26.393 1.00 60.28 221 GLU A C 1
ATOM 1726 O O . GLU A 1 221 ? -10.808 4.331 25.817 1.00 60.28 221 GLU A O 1
ATOM 1731 N N . ALA A 1 222 ? -8.676 4.854 26.329 1.00 58.81 222 ALA A N 1
ATOM 1732 C CA . ALA A 1 222 ? -8.659 6.077 25.522 1.00 58.81 222 ALA A CA 1
ATOM 1733 C C . ALA A 1 222 ? -9.299 5.799 24.146 1.00 58.81 222 ALA A C 1
ATOM 1735 O O . ALA A 1 222 ? -9.038 4.740 23.572 1.00 58.81 222 ALA A O 1
ATOM 1736 N N . PRO A 1 223 ? -10.161 6.662 23.597 1.00 69.31 223 PRO A N 1
ATOM 1737 C CA . PRO A 1 223 ? -10.778 6.383 22.308 1.00 69.31 223 PRO A CA 1
ATOM 1738 C C . PRO A 1 223 ? -9.709 6.269 21.210 1.00 69.31 223 PRO A C 1
ATOM 1740 O O . PRO A 1 223 ? -8.586 6.763 21.334 1.00 69.31 223 PRO A O 1
ATOM 1743 N N . PHE A 1 224 ? -10.025 5.545 20.140 1.00 81.06 224 PHE A N 1
ATOM 1744 C CA . PHE A 1 224 ? -9.276 5.694 18.893 1.00 81.06 224 PHE A CA 1
ATOM 1745 C C . PHE A 1 224 ? -9.741 6.972 18.195 1.00 81.06 224 PHE A C 1
ATOM 1747 O O . PHE A 1 224 ? -10.928 7.299 18.267 1.00 81.06 224 PHE A O 1
ATOM 1754 N N . CYS A 1 225 ? -8.838 7.643 17.482 1.00 80.25 225 CYS A N 1
ATOM 1755 C CA . CYS A 1 225 ? -9.171 8.793 16.650 1.00 80.25 225 CYS A CA 1
ATOM 1756 C C . CYS A 1 225 ? -10.336 8.451 15.715 1.00 80.25 225 CYS A C 1
ATOM 1758 O O . CYS A 1 225 ? -10.390 7.348 15.160 1.00 80.25 225 CYS A O 1
ATOM 1760 N N . ARG A 1 226 ? -11.255 9.408 15.510 1.00 79.69 226 ARG A N 1
ATOM 1761 C CA . ARG A 1 226 ? -12.354 9.259 14.538 1.00 79.69 226 ARG A CA 1
ATOM 1762 C C . ARG A 1 226 ? -11.815 8.961 13.138 1.00 79.69 226 ARG A C 1
ATOM 1764 O O . ARG A 1 226 ? -12.367 8.119 12.436 1.00 79.69 226 ARG A O 1
ATOM 1771 N N . ARG A 1 227 ? -10.724 9.629 12.750 1.00 85.56 227 ARG A N 1
ATOM 1772 C CA . ARG A 1 227 ? -10.041 9.394 11.476 1.00 85.56 227 ARG A CA 1
ATOM 1773 C C . ARG A 1 227 ? -8.943 8.335 11.651 1.00 85.56 227 ARG A C 1
ATOM 1775 O O . ARG A 1 227 ? -8.088 8.505 12.522 1.00 85.56 227 ARG A O 1
ATOM 1782 N N . PRO A 1 228 ? -8.955 7.246 10.862 1.00 92.50 228 PRO A N 1
ATOM 1783 C CA . PRO A 1 228 ? -7.850 6.297 10.843 1.00 92.50 228 PRO A CA 1
ATOM 1784 C C . PRO A 1 228 ? -6.615 6.924 10.183 1.00 92.50 228 PRO A C 1
ATOM 1786 O O . PRO A 1 228 ? -6.741 7.810 9.338 1.00 92.50 228 PRO A O 1
ATOM 1789 N N . LEU A 1 229 ? -5.428 6.408 10.506 1.00 95.31 229 LEU A N 1
ATOM 1790 C CA . LEU A 1 229 ? -4.246 6.651 9.684 1.00 95.31 229 LEU A CA 1
ATOM 1791 C C . LEU A 1 229 ? -4.414 5.869 8.381 1.00 95.31 229 LEU A C 1
ATOM 1793 O O . LEU A 1 229 ? -4.710 4.671 8.412 1.00 95.31 229 LEU A O 1
ATOM 1797 N N . VAL A 1 230 ? -4.199 6.532 7.250 1.00 94.19 230 VAL A N 1
ATOM 1798 C CA . VAL A 1 230 ? -4.188 5.896 5.933 1.00 94.19 230 VAL A CA 1
ATOM 1799 C C . VAL A 1 230 ? -2.757 5.889 5.411 1.00 94.19 230 VAL A C 1
ATOM 1801 O O . VAL A 1 230 ? -2.140 6.931 5.215 1.00 94.19 230 VAL A O 1
ATOM 1804 N N . ASN A 1 231 ? -2.226 4.694 5.178 1.00 90.44 231 ASN A N 1
ATOM 1805 C CA . ASN A 1 231 ? -0.996 4.510 4.435 1.00 90.44 231 ASN A CA 1
ATOM 1806 C C . ASN A 1 231 ? -1.322 4.556 2.939 1.00 90.44 231 ASN A C 1
ATOM 1808 O O . ASN A 1 231 ? -1.771 3.574 2.336 1.00 90.44 231 ASN A O 1
ATOM 1812 N N . HIS A 1 232 ? -1.104 5.726 2.346 1.00 83.62 232 HIS A N 1
ATOM 1813 C CA . HIS A 1 232 ? -1.319 5.958 0.923 1.00 83.62 232 HIS A CA 1
ATOM 1814 C C . HIS A 1 232 ? -0.211 5.378 0.047 1.00 83.62 232 HIS A C 1
ATOM 1816 O O . HIS A 1 232 ? -0.361 5.408 -1.161 1.00 83.62 232 HIS A O 1
ATOM 1822 N N . VAL A 1 233 ? 0.879 4.835 0.592 1.00 75.69 233 VAL A N 1
ATOM 1823 C CA . VAL A 1 233 ? 1.906 4.181 -0.229 1.00 75.69 233 VAL A CA 1
ATOM 1824 C C . VAL A 1 233 ? 1.411 2.789 -0.617 1.00 75.69 233 VAL A C 1
ATOM 1826 O O . VAL A 1 233 ? 1.217 2.513 -1.799 1.00 75.69 233 VAL A O 1
ATOM 1829 N N . TYR A 1 234 ? 1.087 1.968 0.385 1.00 78.75 234 TYR A N 1
ATOM 1830 C CA . TYR A 1 234 ? 0.749 0.547 0.221 1.00 78.75 234 TYR A CA 1
ATOM 1831 C C . TYR A 1 234 ? -0.749 0.236 0.268 1.00 78.75 234 TYR A C 1
ATOM 1833 O O . TYR A 1 234 ? -1.158 -0.910 0.095 1.00 78.75 234 TYR A O 1
ATOM 1841 N N . GLY A 1 235 ? -1.585 1.249 0.498 1.00 87.25 235 GLY A N 1
ATOM 1842 C CA . GLY A 1 235 ? -3.033 1.106 0.429 1.00 87.25 235 GLY A CA 1
ATOM 1843 C C . GLY A 1 235 ? -3.624 0.327 1.598 1.00 87.25 235 GLY A C 1
ATOM 1844 O O . GLY A 1 235 ? -4.420 -0.585 1.407 1.00 87.25 235 GLY A O 1
ATOM 1845 N N . TYR A 1 236 ? -3.281 0.697 2.826 1.00 92.00 236 TYR A N 1
ATOM 1846 C CA . TYR A 1 236 ? -3.962 0.185 4.015 1.00 92.00 236 TYR A CA 1
ATOM 1847 C C . TYR A 1 236 ? -4.284 1.313 4.986 1.00 92.00 236 TYR A C 1
ATOM 1849 O O . TYR A 1 236 ? -3.758 2.416 4.886 1.00 92.00 236 TYR A O 1
ATOM 1857 N N . ARG A 1 237 ? -5.178 1.047 5.930 1.00 95.88 237 ARG A N 1
ATOM 1858 C CA . ARG A 1 237 ? -5.543 1.962 7.009 1.00 95.88 237 ARG A CA 1
ATOM 1859 C C . ARG A 1 237 ? -5.561 1.233 8.340 1.00 95.88 237 ARG A C 1
ATOM 1861 O O . ARG A 1 237 ? -5.788 0.026 8.371 1.00 95.88 237 ARG A O 1
ATOM 1868 N N . LEU A 1 238 ? -5.371 1.968 9.425 1.00 96.38 238 LEU A N 1
ATOM 1869 C CA . LEU A 1 238 ? -5.462 1.453 10.788 1.00 96.38 238 LEU A CA 1
ATOM 1870 C C . LEU A 1 238 ? -5.992 2.525 11.737 1.00 96.38 238 LEU A C 1
ATOM 1872 O O . LEU A 1 238 ? -5.849 3.725 11.501 1.00 96.38 238 LEU A O 1
ATOM 1876 N N . ARG A 1 239 ? -6.613 2.089 12.829 1.00 94.75 239 ARG A N 1
ATOM 1877 C CA . ARG A 1 239 ? -7.057 2.979 13.899 1.00 94.75 239 ARG A CA 1
ATOM 1878 C C . ARG A 1 239 ? -5.871 3.314 14.801 1.00 94.75 239 ARG A C 1
ATOM 1880 O O . ARG A 1 239 ? -5.120 2.426 15.196 1.00 94.75 239 ARG A O 1
ATOM 1887 N N . VAL A 1 240 ? -5.758 4.585 15.179 1.00 92.69 240 VAL A N 1
ATOM 1888 C CA . VAL A 1 240 ? -4.718 5.091 16.089 1.00 92.69 240 VAL A CA 1
ATOM 1889 C C . VAL A 1 240 ? -5.372 5.568 17.390 1.00 92.69 240 VAL A C 1
ATOM 1891 O O . VAL A 1 240 ? -6.395 6.251 17.319 1.00 92.69 240 VAL A O 1
ATOM 1894 N N . PRO A 1 241 ? -4.886 5.170 18.580 1.00 89.56 241 PRO A N 1
ATOM 1895 C CA . PRO A 1 241 ? -5.349 5.734 19.845 1.00 89.56 241 PRO A CA 1
ATOM 1896 C C . PRO A 1 241 ? -5.195 7.258 19.842 1.00 89.56 241 PRO A C 1
ATOM 1898 O O . PRO A 1 241 ? -4.160 7.742 19.408 1.00 89.56 241 PRO A O 1
ATOM 1901 N N . CYS A 1 242 ? -6.162 8.017 20.369 1.00 85.00 242 CYS A N 1
ATOM 1902 C CA . CYS A 1 242 ? -6.066 9.487 20.398 1.00 85.00 242 CYS A CA 1
ATOM 1903 C C . CYS A 1 242 ? -4.841 10.013 21.159 1.00 85.00 242 CYS A C 1
ATOM 1905 O O . CYS A 1 242 ? -4.423 11.143 20.950 1.00 85.00 242 CYS A O 1
ATOM 1907 N N . THR A 1 243 ? -4.272 9.199 22.046 1.00 84.12 243 THR A N 1
ATOM 1908 C CA . THR A 1 243 ? -3.074 9.522 22.826 1.00 84.12 243 THR A CA 1
ATOM 1909 C C . THR A 1 243 ? -1.768 9.129 22.134 1.00 84.12 243 THR A C 1
ATOM 1911 O O . THR A 1 243 ? -0.701 9.296 22.717 1.00 84.12 243 THR A O 1
ATOM 1914 N N . TRP A 1 244 ? -1.831 8.532 20.941 1.00 91.56 244 TRP A N 1
ATOM 1915 C CA . TRP A 1 244 ? -0.667 8.063 20.196 1.00 91.56 244 TRP A CA 1
ATOM 1916 C C . TRP A 1 244 ? -0.414 8.971 18.996 1.00 91.56 244 TRP A C 1
ATOM 1918 O O . TRP A 1 244 ? -1.343 9.435 18.336 1.00 91.56 244 TRP A O 1
ATOM 1928 N N . ARG A 1 245 ? 0.861 9.179 18.680 1.00 93.44 245 ARG A N 1
ATOM 1929 C CA . ARG A 1 245 ? 1.306 9.780 17.425 1.00 93.44 245 ARG A CA 1
ATOM 1930 C C . ARG A 1 245 ? 1.449 8.679 16.383 1.00 93.44 245 ARG A C 1
ATOM 1932 O O . ARG A 1 245 ? 1.833 7.556 16.710 1.00 93.44 245 ARG A O 1
ATOM 1939 N N . ALA A 1 246 ? 1.143 8.994 15.131 1.00 94.50 246 ALA A N 1
ATOM 1940 C CA . ALA A 1 246 ? 1.338 8.073 14.023 1.00 94.50 246 ALA A CA 1
ATOM 1941 C C . ALA A 1 246 ? 1.730 8.821 12.750 1.00 94.50 246 ALA A C 1
ATOM 1943 O O . ALA A 1 246 ? 1.206 9.899 12.477 1.00 94.50 246 ALA A O 1
ATOM 1944 N N . ALA A 1 247 ? 2.626 8.231 11.965 1.00 92.50 247 ALA A N 1
ATOM 1945 C CA . ALA A 1 247 ? 3.093 8.784 10.702 1.00 92.50 247 ALA A CA 1
ATOM 1946 C C . ALA A 1 247 ? 3.420 7.669 9.703 1.00 92.50 247 ALA A C 1
ATOM 1948 O O . ALA A 1 247 ? 3.638 6.515 10.078 1.00 92.50 247 ALA A O 1
ATOM 1949 N N . THR A 1 248 ? 3.475 8.025 8.421 1.00 87.88 248 THR A N 1
ATOM 1950 C CA . THR A 1 248 ? 4.036 7.163 7.374 1.00 87.88 248 THR A CA 1
ATOM 1951 C C . THR A 1 248 ? 5.383 7.742 6.958 1.00 87.88 248 THR A C 1
ATOM 1953 O O . THR A 1 248 ? 5.452 8.893 6.532 1.00 87.88 248 THR A O 1
ATOM 1956 N N . ARG A 1 249 ? 6.462 6.969 7.101 1.00 81.00 249 ARG A N 1
ATOM 1957 C CA . ARG A 1 249 ? 7.820 7.383 6.740 1.00 81.00 249 ARG A CA 1
ATOM 1958 C C . ARG A 1 249 ? 7.907 7.533 5.215 1.00 81.00 249 ARG A C 1
ATOM 1960 O O . ARG A 1 249 ? 7.681 6.580 4.478 1.00 81.00 249 ARG A O 1
ATOM 1967 N N . ALA A 1 250 ? 8.244 8.729 4.730 1.00 64.31 250 ALA A N 1
ATOM 1968 C CA . ALA A 1 250 ? 8.205 9.054 3.296 1.00 64.31 250 ALA A CA 1
ATOM 1969 C C . ALA A 1 250 ? 9.176 8.218 2.436 1.00 64.31 250 ALA A C 1
ATOM 1971 O O . ALA A 1 250 ? 8.908 7.952 1.266 1.00 64.31 250 ALA A O 1
ATOM 1972 N N . LYS A 1 251 ? 10.303 7.782 3.015 1.00 57.94 251 LYS A N 1
ATOM 1973 C CA . LYS A 1 251 ? 11.351 7.022 2.315 1.00 57.94 251 LYS A CA 1
ATOM 1974 C C . LYS A 1 251 ? 10.860 5.656 1.816 1.00 57.94 251 LYS A C 1
ATOM 1976 O O . LYS A 1 251 ? 11.146 5.277 0.678 1.00 57.94 251 LYS A O 1
ATOM 1981 N N . ASP A 1 252 ? 10.158 4.927 2.678 1.00 64.50 252 ASP A N 1
ATOM 1982 C CA . ASP A 1 252 ? 9.871 3.494 2.546 1.00 64.50 252 ASP A CA 1
ATOM 1983 C C . ASP A 1 252 ? 8.402 3.135 2.833 1.00 64.50 252 ASP A C 1
ATOM 1985 O O . ASP A 1 252 ? 8.052 1.961 2.821 1.00 64.50 252 ASP A O 1
ATOM 1989 N N . GLY A 1 253 ? 7.531 4.110 3.104 1.00 73.00 253 GLY A N 1
ATOM 1990 C CA . GLY A 1 253 ? 6.122 3.873 3.404 1.00 73.00 253 GLY A CA 1
ATOM 1991 C C . GLY A 1 253 ? 5.874 3.143 4.724 1.00 73.00 253 GLY A C 1
ATOM 1992 O O . GLY A 1 253 ? 4.762 2.669 4.939 1.00 73.00 253 GLY A O 1
ATOM 1993 N N . THR A 1 254 ? 6.866 3.026 5.606 1.00 84.44 254 THR A N 1
ATOM 1994 C CA . THR A 1 254 ? 6.714 2.363 6.903 1.00 84.44 254 THR A CA 1
ATOM 1995 C C . THR A 1 254 ? 5.772 3.158 7.802 1.00 84.44 254 THR A C 1
ATOM 1997 O O . THR A 1 254 ? 5.933 4.366 7.976 1.00 84.44 254 THR A O 1
ATOM 2000 N N . THR A 1 255 ? 4.781 2.500 8.402 1.00 93.75 255 THR A N 1
ATOM 2001 C CA . THR A 1 255 ? 3.931 3.135 9.411 1.00 93.75 255 THR A CA 1
ATOM 2002 C C . THR A 1 255 ? 4.611 3.076 10.772 1.00 93.75 255 THR A C 1
ATOM 2004 O O . THR A 1 255 ? 4.912 1.997 11.274 1.00 93.75 255 THR A O 1
ATOM 2007 N N . LEU A 1 256 ? 4.789 4.237 11.390 1.00 93.81 256 LEU A N 1
ATOM 2008 C CA . LEU A 1 256 ? 5.342 4.391 12.729 1.00 93.81 256 LEU A CA 1
ATOM 2009 C C . LEU A 1 256 ? 4.241 4.873 13.662 1.00 93.81 256 LEU A C 1
ATOM 2011 O O . LEU A 1 256 ? 3.518 5.810 13.321 1.00 93.81 256 LEU A O 1
ATOM 2015 N N . LEU A 1 257 ? 4.121 4.251 14.830 1.00 95.19 257 LEU A N 1
ATOM 2016 C CA . LEU A 1 257 ? 3.259 4.714 15.907 1.00 95.19 257 LEU A CA 1
ATOM 2017 C C . LEU A 1 257 ? 4.037 4.780 17.214 1.00 95.19 257 LEU A C 1
ATOM 2019 O O . LEU A 1 257 ? 4.830 3.892 17.516 1.00 95.19 257 LEU A O 1
ATOM 2023 N N . SER A 1 258 ? 3.759 5.788 18.027 1.00 93.69 258 SER A N 1
ATOM 2024 C CA . SER A 1 258 ? 4.306 5.889 19.375 1.00 93.69 258 SER A CA 1
ATOM 2025 C C . SER A 1 258 ? 3.280 6.469 20.333 1.00 93.69 258 SER A C 1
ATOM 2027 O O . SER A 1 258 ? 2.462 7.316 19.976 1.00 93.69 258 SER A O 1
ATOM 2029 N N . GLY A 1 259 ? 3.304 6.001 21.570 1.00 89.25 259 GLY A N 1
ATOM 2030 C CA . GLY A 1 259 ? 2.437 6.489 22.626 1.00 89.25 259 GLY A CA 1
ATOM 2031 C C . GLY A 1 259 ? 2.924 6.031 23.994 1.00 89.25 259 GLY A C 1
ATOM 2032 O O . GLY A 1 259 ? 3.990 5.422 24.095 1.00 89.25 259 GLY A O 1
ATOM 2033 N N . PRO A 1 260 ? 2.157 6.305 25.060 1.00 86.69 260 PRO A N 1
ATOM 2034 C CA . PRO A 1 260 ? 2.545 5.921 26.412 1.00 86.69 260 PRO A CA 1
ATOM 2035 C C . PRO A 1 260 ? 2.853 4.420 26.502 1.00 86.69 260 PRO A C 1
ATOM 2037 O O . PRO A 1 260 ? 1.975 3.595 26.241 1.00 86.69 260 PRO A O 1
ATOM 2040 N N . GLY A 1 261 ? 4.107 4.092 26.825 1.00 87.19 261 GLY A N 1
ATOM 2041 C CA . GLY A 1 261 ? 4.591 2.720 26.998 1.00 87.19 261 GLY A CA 1
ATOM 2042 C C . GLY A 1 261 ? 4.765 1.898 25.716 1.00 87.19 261 GLY A C 1
ATOM 2043 O O . GLY A 1 261 ? 5.119 0.729 25.815 1.00 87.19 261 GLY A O 1
ATOM 2044 N N . ALA A 1 262 ? 4.523 2.454 24.523 1.00 91.50 262 ALA A N 1
ATOM 2045 C CA . ALA A 1 262 ? 4.543 1.687 23.276 1.00 91.50 262 ALA A CA 1
ATOM 2046 C C . ALA A 1 262 ? 5.184 2.433 22.101 1.00 91.50 262 ALA A C 1
ATOM 2048 O O . ALA A 1 262 ? 4.884 3.599 21.844 1.00 91.50 262 ALA A O 1
ATOM 2049 N N . ALA A 1 263 ? 5.980 1.711 21.315 1.00 92.94 263 ALA A N 1
ATOM 2050 C CA . ALA A 1 263 ? 6.425 2.119 19.988 1.00 92.94 263 ALA A CA 1
ATOM 2051 C C . ALA A 1 263 ? 6.221 0.959 19.006 1.00 92.94 263 ALA A C 1
ATOM 2053 O O . ALA A 1 263 ? 6.627 -0.168 19.282 1.00 92.94 263 ALA A O 1
ATOM 2054 N N . LEU A 1 264 ? 5.561 1.224 17.880 1.00 92.88 264 LEU A N 1
ATOM 2055 C CA . LEU A 1 264 ? 5.268 0.241 16.844 1.00 92.88 264 LEU A CA 1
ATOM 2056 C C . LEU A 1 264 ? 5.818 0.711 15.500 1.00 92.88 264 LEU A C 1
ATOM 2058 O O . LEU A 1 264 ? 5.526 1.817 15.050 1.00 92.88 264 LEU A O 1
ATOM 2062 N N . GLU A 1 265 ? 6.529 -0.180 14.825 1.00 92.06 265 GLU A N 1
ATOM 2063 C CA . GLU A 1 265 ? 6.876 -0.068 13.415 1.00 92.06 265 GLU A CA 1
ATOM 2064 C C . GLU A 1 265 ? 6.091 -1.127 12.629 1.00 92.06 265 GLU A C 1
ATOM 2066 O O . GLU A 1 265 ? 6.023 -2.280 13.047 1.00 92.06 265 GLU A O 1
ATOM 2071 N N . LEU A 1 266 ? 5.457 -0.746 11.518 1.00 92.00 266 LEU A N 1
ATOM 2072 C CA . LEU A 1 266 ? 4.676 -1.641 10.664 1.00 92.00 266 LEU A CA 1
ATOM 2073 C C . LEU A 1 266 ? 5.028 -1.413 9.191 1.00 92.00 266 LEU A C 1
ATOM 2075 O O . LEU A 1 266 ? 4.782 -0.345 8.630 1.00 92.00 266 LEU A O 1
ATOM 2079 N N . GLN A 1 267 ? 5.557 -2.456 8.565 1.00 87.50 267 GLN A N 1
ATOM 2080 C CA . GLN A 1 267 ? 5.995 -2.514 7.178 1.00 87.50 267 GLN A CA 1
ATOM 2081 C C . GLN A 1 267 ? 5.089 -3.446 6.362 1.00 87.50 267 GLN A C 1
ATOM 2083 O O . GLN A 1 267 ? 4.598 -4.468 6.851 1.00 87.50 267 GLN A O 1
ATOM 2088 N N . HIS A 1 268 ? 4.894 -3.107 5.088 1.00 83.62 268 HIS A N 1
ATOM 2089 C CA . HIS A 1 268 ? 4.198 -3.945 4.110 1.00 83.62 268 HIS A CA 1
ATOM 2090 C C . HIS A 1 268 ? 5.232 -4.685 3.253 1.00 83.62 268 HIS A C 1
ATOM 2092 O O . HIS A 1 268 ? 6.065 -4.054 2.611 1.00 83.62 268 HIS A O 1
ATOM 2098 N N . CYS A 1 269 ? 5.200 -6.020 3.248 1.00 74.31 269 CYS A N 1
ATOM 2099 C CA . CYS A 1 269 ? 6.196 -6.864 2.563 1.00 74.31 269 CYS A CA 1
ATOM 2100 C C . CYS A 1 269 ? 5.826 -7.211 1.105 1.00 74.31 269 CYS A C 1
ATOM 2102 O O . CYS A 1 269 ? 6.433 -8.109 0.508 1.00 74.31 269 CYS A O 1
ATOM 2104 N N . GLY A 1 270 ? 4.810 -6.553 0.543 1.00 73.56 270 GLY A N 1
ATOM 2105 C CA . GLY A 1 270 ? 4.231 -6.870 -0.761 1.00 73.56 270 GLY A CA 1
ATOM 2106 C C . GLY A 1 270 ? 3.219 -8.021 -0.715 1.00 73.56 270 GLY A C 1
ATOM 2107 O O . GLY A 1 270 ? 2.814 -8.492 0.356 1.00 73.56 270 GLY A O 1
ATOM 2108 N N . ARG A 1 271 ? 2.784 -8.471 -1.899 1.00 72.69 271 ARG A N 1
ATOM 2109 C CA . ARG A 1 271 ? 1.957 -9.674 -2.040 1.00 72.69 271 ARG A CA 1
ATOM 2110 C C . ARG A 1 271 ? 2.841 -10.916 -2.011 1.00 72.69 271 ARG A C 1
ATOM 2112 O O . ARG A 1 271 ? 3.757 -11.068 -2.812 1.00 72.69 271 ARG A O 1
ATOM 2119 N N . ARG A 1 272 ? 2.586 -11.810 -1.059 1.00 72.06 272 ARG A N 1
ATOM 2120 C CA . ARG A 1 272 ? 3.345 -13.051 -0.848 1.00 72.06 272 ARG A CA 1
ATOM 2121 C C . ARG A 1 272 ? 2.348 -14.205 -0.688 1.00 72.06 272 ARG A C 1
ATOM 2123 O O . ARG A 1 272 ? 2.155 -14.651 0.438 1.00 72.06 272 ARG A O 1
ATOM 2130 N N . PRO A 1 273 ? 1.723 -14.719 -1.765 1.00 62.12 273 PRO A N 1
ATOM 2131 C CA . PRO A 1 273 ? 0.621 -15.687 -1.670 1.00 62.12 273 PRO A CA 1
ATOM 2132 C C . PRO A 1 273 ? 0.980 -16.941 -0.861 1.00 62.12 273 PRO A C 1
ATOM 2134 O O . PRO A 1 273 ? 0.217 -17.370 0.001 1.00 62.12 273 PRO A O 1
ATOM 2137 N N . ARG A 1 274 ? 2.195 -17.473 -1.064 1.00 63.38 274 ARG A N 1
ATOM 2138 C CA . ARG A 1 274 ? 2.719 -18.629 -0.315 1.00 63.38 274 ARG A CA 1
ATOM 2139 C C . ARG A 1 274 ? 2.923 -18.327 1.175 1.00 63.38 274 ARG A C 1
ATOM 2141 O O . ARG A 1 274 ? 2.583 -19.144 2.021 1.00 63.38 274 ARG A O 1
ATOM 2148 N N . LEU A 1 275 ? 3.424 -17.134 1.507 1.00 60.72 275 LEU A N 1
ATOM 2149 C CA . LEU A 1 275 ? 3.609 -16.712 2.899 1.00 60.72 275 LEU A CA 1
ATOM 2150 C C . LEU A 1 275 ? 2.264 -16.390 3.565 1.00 60.72 275 LEU A C 1
ATOM 2152 O O . LEU A 1 275 ? 2.075 -16.687 4.739 1.00 60.72 275 LEU A O 1
ATOM 2156 N N . ALA A 1 276 ? 1.319 -15.812 2.823 1.00 58.72 276 ALA A N 1
ATOM 2157 C CA . ALA A 1 276 ? -0.028 -15.499 3.285 1.00 58.72 276 ALA A CA 1
ATOM 2158 C C . ALA A 1 276 ? -0.827 -16.766 3.624 1.00 58.72 276 ALA A C 1
ATOM 2160 O O . ALA A 1 276 ? -1.492 -16.811 4.657 1.00 58.72 276 ALA A O 1
ATOM 2161 N N . ALA A 1 277 ? -0.691 -17.824 2.817 1.00 57.69 277 ALA A N 1
ATOM 2162 C CA . ALA A 1 277 ? -1.245 -19.140 3.128 1.00 57.69 277 ALA A CA 1
ATOM 2163 C C . ALA A 1 277 ? -0.680 -19.705 4.448 1.00 57.69 277 ALA A C 1
ATOM 2165 O O . ALA A 1 277 ? -1.445 -20.192 5.277 1.00 57.69 277 ALA A O 1
ATOM 2166 N N . ALA A 1 278 ? 0.627 -19.544 4.690 1.00 54.41 278 ALA A N 1
ATOM 2167 C CA . ALA A 1 278 ? 1.294 -19.977 5.923 1.00 54.41 278 ALA A CA 1
ATOM 2168 C C . ALA A 1 278 ? 1.017 -19.074 7.149 1.00 54.41 278 ALA A C 1
ATOM 2170 O O . ALA A 1 278 ? 1.170 -19.502 8.291 1.00 54.41 278 ALA A O 1
ATOM 2171 N N . THR A 1 279 ? 0.602 -17.818 6.941 1.00 56.03 279 THR A N 1
ATOM 2172 C CA . THR A 1 279 ? 0.402 -16.798 7.993 1.00 56.03 279 THR A CA 1
ATOM 2173 C C . THR A 1 279 ? -1.067 -16.468 8.255 1.00 56.03 279 THR A C 1
ATOM 2175 O O . THR A 1 279 ? -1.359 -15.434 8.856 1.00 56.03 279 THR A O 1
ATOM 2178 N N . ARG A 1 280 ? -1.999 -17.387 7.950 1.00 55.31 280 ARG A N 1
ATOM 2179 C CA . ARG A 1 280 ? -3.417 -17.343 8.393 1.00 55.31 280 ARG A CA 1
ATOM 2180 C C . ARG A 1 280 ? -3.609 -17.327 9.929 1.00 55.31 280 ARG A C 1
ATOM 2182 O O . ARG A 1 280 ? -4.713 -17.531 10.429 1.00 55.31 280 ARG A O 1
ATOM 2189 N N . ARG A 1 281 ? -2.551 -17.086 10.707 1.00 55.88 281 ARG A N 1
ATOM 2190 C CA . ARG A 1 281 ? -2.600 -16.875 12.154 1.00 55.88 281 ARG A CA 1
ATOM 2191 C C . ARG A 1 281 ? -3.363 -15.588 12.478 1.00 55.88 281 ARG A C 1
ATOM 2193 O O . ARG A 1 281 ? -3.248 -14.578 11.784 1.00 55.88 281 ARG A O 1
ATOM 2200 N N . ARG A 1 282 ? -4.116 -15.605 13.585 1.00 70.19 282 ARG A N 1
ATOM 2201 C CA . ARG A 1 282 ? -4.720 -14.391 14.155 1.00 70.19 282 ARG A CA 1
ATOM 2202 C C . ARG A 1 282 ? -3.621 -13.359 14.419 1.00 70.19 282 ARG A C 1
ATOM 2204 O O . ARG A 1 282 ? -2.592 -13.698 14.996 1.00 70.19 282 ARG A O 1
ATOM 2211 N N . VAL A 1 283 ? -3.875 -12.101 14.051 1.00 85.69 283 VAL A N 1
ATOM 2212 C CA . VAL A 1 283 ? -2.975 -10.975 14.346 1.00 85.69 283 VAL A CA 1
ATOM 2213 C C . VAL A 1 283 ? -2.647 -10.966 15.845 1.00 85.69 283 VAL A C 1
ATOM 2215 O O . VAL A 1 283 ? -3.563 -10.927 16.684 1.00 85.69 283 VAL A O 1
ATOM 2218 N N . GLY A 1 284 ? -1.348 -11.033 16.151 1.00 87.12 284 GLY A N 1
ATOM 2219 C CA . GLY A 1 284 ? -0.775 -11.284 17.474 1.00 87.12 284 GLY A CA 1
ATOM 2220 C C . GLY A 1 284 ? 0.591 -10.617 17.659 1.00 87.12 284 GLY A C 1
ATOM 2221 O O . GLY A 1 284 ? 1.261 -10.280 16.680 1.00 87.12 284 GLY A O 1
ATOM 2222 N N . LEU A 1 285 ? 1.000 -10.438 18.916 1.00 88.12 285 LEU A N 1
ATOM 2223 C CA . LEU A 1 285 ? 2.391 -10.145 19.264 1.00 88.12 285 LEU A CA 1
ATOM 2224 C C . LEU A 1 285 ? 3.158 -11.469 19.186 1.00 88.12 285 LEU A C 1
ATOM 2226 O O . LEU A 1 285 ? 2.746 -12.443 19.813 1.00 88.12 285 LEU A O 1
ATOM 2230 N N . GLY A 1 286 ? 4.190 -11.540 18.349 1.00 86.44 286 GLY A N 1
ATOM 2231 C CA . GLY A 1 286 ? 5.035 -12.727 18.257 1.00 86.44 286 GLY A CA 1
ATOM 2232 C C . GLY A 1 286 ? 6.164 -12.710 19.294 1.00 86.44 286 GLY A C 1
ATOM 2233 O O . GLY A 1 286 ? 6.083 -11.976 20.286 1.00 86.44 286 GLY A O 1
ATOM 2234 N N . PRO A 1 287 ? 7.211 -13.529 19.092 1.00 88.38 287 PRO A N 1
ATOM 2235 C CA . PRO A 1 287 ? 8.297 -13.653 20.055 1.00 88.38 287 PRO A CA 1
ATOM 2236 C C . PRO A 1 287 ? 9.070 -12.340 20.195 1.00 88.38 287 PRO A C 1
ATOM 2238 O O . PRO A 1 287 ? 9.150 -11.545 19.251 1.00 88.38 287 PRO A O 1
ATOM 2241 N N . GLU A 1 288 ? 9.675 -12.141 21.364 1.00 89.88 288 GLU A N 1
ATOM 2242 C CA . GLU A 1 288 ? 10.626 -11.053 21.555 1.00 89.88 288 GLU A CA 1
ATOM 2243 C C . GLU A 1 288 ? 11.904 -11.288 20.742 1.00 89.88 288 GLU A C 1
ATOM 2245 O O . GLU A 1 288 ? 12.416 -12.410 20.626 1.00 89.88 288 GLU A O 1
ATOM 2250 N N . ARG A 1 289 ? 12.408 -10.209 20.146 1.00 86.62 289 ARG A N 1
ATOM 2251 C CA . ARG A 1 289 ? 13.651 -10.156 19.376 1.00 86.62 289 ARG A CA 1
ATOM 2252 C C . ARG A 1 289 ? 14.353 -8.827 19.641 1.00 86.62 289 ARG A C 1
ATOM 2254 O O . ARG A 1 289 ? 13.707 -7.839 19.989 1.00 86.62 289 ARG A O 1
ATOM 2261 N N . LEU A 1 290 ? 15.672 -8.815 19.470 1.00 77.06 290 LEU A N 1
ATOM 2262 C CA . LEU A 1 290 ? 16.447 -7.580 19.406 1.00 77.06 290 LEU A CA 1
ATOM 2263 C C . LEU A 1 290 ? 16.272 -6.962 18.010 1.00 77.06 290 LEU A C 1
ATOM 2265 O O . LEU A 1 290 ? 16.310 -7.689 17.016 1.00 77.06 290 LEU A O 1
ATOM 2269 N N . TRP A 1 291 ? 16.080 -5.647 17.932 1.00 70.06 291 TRP A N 1
ATOM 2270 C CA . TRP A 1 291 ? 16.009 -4.910 16.671 1.00 70.06 291 TRP A CA 1
ATOM 2271 C C . TRP A 1 291 ? 16.875 -3.656 16.739 1.00 70.06 291 TRP A C 1
ATOM 2273 O O . TRP A 1 291 ? 16.803 -2.885 17.702 1.00 70.06 291 TRP A O 1
ATOM 2283 N N . GLU A 1 292 ? 17.692 -3.457 15.711 1.00 58.22 292 GLU A N 1
ATOM 2284 C CA . GLU A 1 292 ? 18.625 -2.337 15.618 1.00 58.22 292 GLU A CA 1
ATOM 2285 C C . GLU A 1 292 ? 17.884 -0.992 15.730 1.00 58.22 292 GLU A C 1
ATOM 2287 O O . GLU A 1 292 ? 16.860 -0.764 15.083 1.00 58.22 292 GLU A O 1
ATOM 2292 N N . GLY A 1 293 ? 18.349 -0.118 16.627 1.00 58.06 293 GLY A N 1
ATOM 2293 C CA . GLY A 1 293 ? 17.727 1.185 16.900 1.00 58.06 293 GLY A CA 1
ATOM 2294 C C . GLY A 1 293 ? 16.408 1.156 17.693 1.00 58.06 293 GLY A C 1
ATOM 2295 O O . GLY A 1 293 ? 15.907 2.219 18.052 1.00 58.06 293 GLY A O 1
ATOM 2296 N N . PHE A 1 294 ? 15.843 -0.019 18.005 1.00 62.09 294 PHE A N 1
ATOM 2297 C CA . PHE A 1 294 ? 14.633 -0.148 18.836 1.00 62.09 294 PHE A CA 1
ATOM 2298 C C . PHE A 1 294 ? 14.846 -0.937 20.134 1.00 62.09 294 PHE A C 1
ATOM 2300 O O . PHE A 1 294 ? 14.042 -0.781 21.048 1.00 62.09 294 PHE A O 1
ATOM 2307 N N . GLY A 1 295 ? 15.890 -1.759 20.254 1.00 74.44 295 GLY A N 1
ATOM 2308 C CA . GLY A 1 295 ? 16.109 -2.616 21.425 1.00 74.44 295 GLY A CA 1
ATOM 2309 C C . GLY A 1 295 ? 15.233 -3.875 21.403 1.00 74.44 295 GLY A C 1
ATOM 2310 O O . GLY A 1 295 ? 14.881 -4.371 20.332 1.00 74.44 295 GLY A O 1
ATOM 2311 N N . ARG A 1 296 ? 14.895 -4.431 22.576 1.00 85.62 296 ARG A N 1
ATOM 2312 C CA . ARG A 1 296 ? 13.993 -5.596 22.671 1.00 85.62 296 ARG A CA 1
ATOM 2313 C C . ARG A 1 296 ? 12.539 -5.208 22.397 1.00 85.62 296 ARG A C 1
ATOM 2315 O O . ARG A 1 296 ? 12.047 -4.184 22.871 1.00 85.62 296 ARG A O 1
ATOM 2322 N N . GLY A 1 297 ? 11.839 -6.063 21.660 1.00 89.06 297 GLY A N 1
ATOM 2323 C CA . GLY A 1 297 ? 10.418 -5.909 21.365 1.00 89.06 297 GLY A CA 1
ATOM 2324 C C . GLY A 1 297 ? 9.841 -7.120 20.640 1.00 89.06 297 GLY A C 1
ATOM 2325 O O . GLY A 1 297 ? 10.559 -8.044 20.262 1.00 89.06 297 GLY A O 1
ATOM 2326 N N . HIS A 1 298 ? 8.526 -7.126 20.448 1.00 91.56 298 HIS A N 1
ATOM 2327 C CA . HIS A 1 298 ? 7.802 -8.235 19.837 1.00 91.56 298 HIS A CA 1
ATOM 2328 C C . HIS A 1 298 ? 7.771 -8.121 18.316 1.00 91.56 298 HIS A C 1
ATOM 2330 O O . HIS A 1 298 ? 7.262 -7.140 17.765 1.00 91.56 298 HIS A O 1
ATOM 2336 N N . LEU A 1 299 ? 8.220 -9.171 17.630 1.00 88.94 299 LEU A N 1
ATOM 2337 C CA . LEU A 1 299 ? 8.083 -9.286 16.183 1.00 88.94 299 LEU A CA 1
ATOM 2338 C C . LEU A 1 299 ? 6.663 -9.747 15.833 1.00 88.94 299 LEU A C 1
ATOM 2340 O O . LEU A 1 299 ? 6.250 -10.839 16.214 1.00 88.94 299 LEU A O 1
ATOM 2344 N N . THR A 1 300 ? 5.908 -8.954 15.076 1.00 88.19 300 THR A N 1
ATOM 2345 C CA . THR A 1 300 ? 4.588 -9.339 14.560 1.00 88.19 300 THR A CA 1
ATOM 2346 C C . THR A 1 300 ? 4.654 -9.629 13.064 1.00 88.19 300 THR A C 1
ATOM 2348 O O . THR A 1 300 ? 5.267 -8.897 12.290 1.00 88.19 300 THR A O 1
ATOM 2351 N N . ARG A 1 301 ? 4.029 -10.730 12.645 1.00 88.38 301 ARG A N 1
ATOM 2352 C CA . ARG A 1 301 ? 3.900 -11.135 11.243 1.00 88.38 301 ARG A CA 1
ATOM 2353 C C . ARG A 1 301 ? 2.482 -11.615 11.006 1.00 88.38 301 ARG A C 1
ATOM 2355 O O . ARG A 1 301 ? 2.009 -12.498 11.719 1.00 88.38 301 ARG A O 1
ATOM 2362 N N . PHE A 1 302 ? 1.813 -11.041 10.018 1.00 87.12 302 PHE A N 1
ATOM 2363 C CA . PHE A 1 302 ? 0.466 -11.452 9.632 1.00 87.12 302 PHE A CA 1
ATOM 2364 C C . PHE A 1 302 ? 0.204 -11.126 8.165 1.00 87.12 302 PHE A C 1
ATOM 2366 O O . PHE A 1 302 ? 0.915 -10.325 7.560 1.00 87.12 302 PHE A O 1
ATOM 2373 N N . ALA A 1 303 ? -0.832 -11.736 7.600 1.00 85.75 303 ALA A N 1
ATOM 2374 C CA . ALA A 1 303 ? -1.291 -11.428 6.256 1.00 85.75 303 ALA A CA 1
ATOM 2375 C C . ALA A 1 303 ? -2.755 -10.984 6.250 1.00 85.75 303 ALA A C 1
ATOM 2377 O O . ALA A 1 303 ? -3.559 -11.413 7.078 1.00 85.75 303 ALA A O 1
ATOM 2378 N N . LEU A 1 304 ? -3.098 -10.124 5.294 1.00 84.25 304 LEU A N 1
ATOM 2379 C CA . LEU A 1 304 ? -4.474 -9.786 4.938 1.00 84.25 304 LEU A CA 1
ATOM 2380 C C . LEU A 1 304 ? -4.645 -10.082 3.450 1.00 84.25 304 LEU A C 1
ATOM 2382 O O . LEU A 1 304 ? -3.973 -9.464 2.625 1.00 84.25 304 LEU A O 1
ATOM 2386 N N . ARG A 1 305 ? -5.538 -11.015 3.102 1.00 84.25 305 ARG A N 1
ATOM 2387 C CA . ARG A 1 305 ? -5.583 -11.605 1.751 1.00 84.25 305 ARG A CA 1
ATOM 2388 C C . ARG A 1 305 ? -4.195 -12.161 1.393 1.00 84.25 305 ARG A C 1
ATOM 2390 O O . ARG A 1 305 ? -3.657 -12.950 2.158 1.00 84.25 305 ARG A O 1
ATOM 2397 N N . ASP A 1 306 ? -3.603 -11.741 0.285 1.00 78.12 306 ASP A N 1
ATOM 2398 C CA . ASP A 1 306 ? -2.256 -12.097 -0.165 1.00 78.12 306 ASP A CA 1
ATOM 2399 C C . ASP A 1 306 ? -1.178 -11.074 0.237 1.00 78.12 306 ASP A C 1
ATOM 2401 O O . ASP A 1 306 ? -0.005 -11.269 -0.078 1.00 78.12 306 ASP A O 1
ATOM 2405 N N . HIS A 1 307 ? -1.534 -10.009 0.963 1.00 82.19 307 HIS A N 1
ATOM 2406 C CA . HIS A 1 307 ? -0.596 -8.988 1.427 1.00 82.19 307 HIS A CA 1
ATOM 2407 C C . HIS A 1 307 ? 0.028 -9.365 2.772 1.00 82.19 307 HIS A C 1
ATOM 2409 O O . HIS A 1 307 ? -0.682 -9.645 3.737 1.00 82.19 307 HIS A O 1
ATOM 2415 N N . CYS A 1 308 ? 1.356 -9.312 2.844 1.00 84.38 308 CYS A N 1
ATOM 2416 C CA . CYS A 1 308 ? 2.134 -9.577 4.049 1.00 84.38 308 CYS A CA 1
ATOM 2417 C C . CYS A 1 308 ? 2.404 -8.283 4.831 1.00 84.38 308 CYS A C 1
ATOM 2419 O O . CYS A 1 308 ? 2.701 -7.241 4.242 1.00 84.38 308 CYS A O 1
ATOM 2421 N N . PHE A 1 309 ? 2.379 -8.383 6.159 1.00 88.25 309 PHE A N 1
ATOM 2422 C CA . PHE A 1 309 ? 2.795 -7.338 7.087 1.00 88.25 309 PHE A CA 1
ATOM 2423 C C . PHE A 1 309 ? 3.858 -7.864 8.050 1.00 88.25 309 PHE A C 1
ATOM 2425 O O . PHE A 1 309 ? 3.734 -8.961 8.605 1.00 88.25 309 PHE A O 1
ATOM 2432 N N . LEU A 1 310 ? 4.882 -7.045 8.267 1.00 88.25 310 LEU A N 1
ATOM 2433 C CA . LEU A 1 310 ? 5.921 -7.239 9.268 1.00 88.25 310 LEU A CA 1
ATOM 2434 C C . LEU A 1 310 ? 5.887 -6.040 10.201 1.00 88.25 310 LEU A C 1
ATOM 2436 O O . LEU A 1 310 ? 5.925 -4.909 9.736 1.00 88.25 310 LEU A O 1
ATOM 2440 N N . GLY A 1 311 ? 5.828 -6.264 11.501 1.00 88.94 311 GLY A N 1
ATOM 2441 C CA . GLY A 1 311 ? 5.934 -5.178 12.456 1.00 88.94 311 GLY A CA 1
ATOM 2442 C C . GLY A 1 311 ? 6.810 -5.526 13.638 1.00 88.94 311 GLY A C 1
ATOM 2443 O O . GLY A 1 311 ? 7.066 -6.695 13.924 1.00 88.94 311 GLY A O 1
ATOM 2444 N N . PHE A 1 312 ? 7.233 -4.490 14.339 1.00 91.19 312 PHE A N 1
ATOM 2445 C CA . PHE A 1 312 ? 7.998 -4.579 15.566 1.00 91.19 312 PHE A CA 1
ATOM 2446 C C . PHE A 1 312 ? 7.329 -3.703 16.619 1.00 91.19 312 PHE A C 1
ATOM 2448 O O . PHE A 1 312 ? 7.032 -2.540 16.354 1.00 91.19 312 PHE A O 1
ATOM 2455 N N . ALA A 1 313 ? 7.037 -4.263 17.789 1.00 92.88 313 ALA A N 1
ATOM 2456 C CA . ALA A 1 313 ? 6.343 -3.569 18.867 1.00 92.88 313 ALA A CA 1
ATOM 2457 C C . ALA A 1 313 ? 7.190 -3.593 20.141 1.00 92.88 313 ALA A C 1
ATOM 2459 O O . ALA A 1 313 ? 7.295 -4.627 20.800 1.00 92.88 313 ALA A O 1
ATOM 2460 N N . ARG A 1 314 ? 7.757 -2.446 20.514 1.00 93.31 314 ARG A N 1
ATOM 2461 C CA . ARG A 1 314 ? 8.384 -2.249 21.822 1.00 93.31 314 ARG A CA 1
ATOM 2462 C C . ARG A 1 314 ? 7.328 -1.802 22.820 1.00 93.31 314 ARG A C 1
ATOM 2464 O O . ARG A 1 314 ? 6.627 -0.824 22.563 1.00 93.31 314 ARG A O 1
ATOM 2471 N N . LEU A 1 315 ? 7.213 -2.519 23.933 1.00 91.88 315 LEU A N 1
ATOM 2472 C CA . LEU A 1 315 ? 6.171 -2.333 24.942 1.00 91.88 315 LEU A CA 1
ATOM 2473 C C . LEU A 1 315 ? 6.798 -2.254 26.340 1.00 91.88 315 LEU A C 1
ATOM 2475 O O . LEU A 1 315 ? 7.824 -2.874 26.590 1.00 91.88 315 LEU A O 1
ATOM 2479 N N . ASP A 1 316 ? 6.155 -1.538 27.257 1.00 88.75 316 ASP A N 1
ATOM 2480 C CA . ASP A 1 316 ? 6.557 -1.378 28.666 1.00 88.75 316 ASP A CA 1
ATOM 2481 C C . ASP A 1 316 ? 6.203 -2.576 29.574 1.00 88.75 316 ASP A C 1
ATOM 2483 O O . ASP A 1 316 ? 6.214 -2.457 30.797 1.00 88.75 316 ASP A O 1
ATOM 2487 N N . GLY A 1 317 ? 5.809 -3.712 28.991 1.00 82.12 317 GLY A N 1
ATOM 2488 C CA . GLY A 1 317 ? 5.396 -4.921 29.711 1.00 82.12 317 GLY A CA 1
ATOM 2489 C C . GLY A 1 317 ? 3.992 -4.871 30.333 1.00 82.12 317 GLY A C 1
ATOM 2490 O O . GLY A 1 317 ? 3.461 -5.908 30.734 1.00 82.12 317 GLY A O 1
ATOM 2491 N N . ARG A 1 318 ? 3.316 -3.713 30.380 1.00 82.12 318 ARG A N 1
ATOM 2492 C CA . ARG A 1 318 ? 1.985 -3.615 30.999 1.00 82.12 318 ARG A CA 1
ATOM 2493 C C . ARG A 1 318 ? 0.926 -4.257 30.103 1.00 82.12 318 ARG A C 1
ATOM 2495 O O . ARG A 1 318 ? 0.768 -3.900 28.935 1.00 82.12 318 ARG A O 1
ATOM 2502 N N . ALA A 1 319 ? 0.083 -5.120 30.677 1.00 77.19 319 ALA A N 1
ATOM 2503 C CA . ALA A 1 319 ? -0.979 -5.819 29.940 1.00 77.19 319 ALA A CA 1
ATOM 2504 C C . ALA A 1 319 ? -1.920 -4.875 29.163 1.00 77.19 319 ALA A C 1
ATOM 2506 O O . ALA A 1 319 ? -2.410 -5.218 28.083 1.00 77.19 319 ALA A O 1
ATOM 2507 N N . ARG A 1 320 ? -2.168 -3.667 29.691 1.00 80.38 320 ARG A N 1
ATOM 2508 C CA . ARG A 1 320 ? -2.955 -2.624 29.013 1.00 80.38 320 ARG A CA 1
ATOM 2509 C C . ARG A 1 320 ? -2.279 -2.153 27.725 1.00 80.38 320 ARG A C 1
ATOM 2511 O O . ARG A 1 320 ? -2.947 -2.045 26.699 1.00 80.38 320 ARG A O 1
ATOM 2518 N N . THR A 1 321 ? -0.974 -1.906 27.772 1.00 84.69 321 THR A N 1
ATOM 2519 C CA . THR A 1 321 ? -0.161 -1.475 26.632 1.00 84.69 321 THR A CA 1
ATOM 2520 C C . THR A 1 321 ? -0.156 -2.545 25.542 1.00 84.69 321 THR A C 1
ATOM 2522 O O . THR A 1 321 ? -0.455 -2.244 24.385 1.00 84.69 321 THR A O 1
ATOM 2525 N N . SER A 1 322 ? 0.042 -3.813 25.916 1.00 88.81 322 SER A N 1
ATOM 2526 C CA . SER A 1 322 ? 0.005 -4.950 24.985 1.00 88.81 322 SER A CA 1
ATOM 2527 C C . SER A 1 322 ? -1.363 -5.129 24.327 1.00 88.81 322 SER A C 1
ATOM 2529 O O . SER A 1 322 ? -1.448 -5.266 23.104 1.00 88.81 322 SER A O 1
ATOM 2531 N N . LYS A 1 323 ? -2.457 -5.052 25.101 1.00 87.06 323 LYS A N 1
ATOM 2532 C CA . LYS A 1 323 ? -3.826 -5.078 24.550 1.00 87.06 323 LYS A CA 1
ATOM 2533 C C . LYS A 1 323 ? -4.052 -3.942 23.557 1.00 87.06 323 LYS A C 1
ATOM 2535 O O . LYS A 1 323 ? -4.668 -4.153 22.511 1.00 87.06 323 LYS A O 1
ATOM 2540 N N . ARG A 1 324 ? -3.517 -2.756 23.851 1.00 87.88 324 ARG A N 1
ATOM 2541 C CA . ARG A 1 324 ? -3.671 -1.576 23.003 1.00 87.88 324 ARG A CA 1
ATOM 2542 C C . ARG A 1 324 ? -2.906 -1.687 21.688 1.00 87.88 324 ARG A C 1
ATOM 2544 O O . ARG A 1 324 ? -3.500 -1.474 20.631 1.00 87.88 324 ARG A O 1
ATOM 2551 N N . ALA A 1 325 ? -1.635 -2.078 21.742 1.00 91.06 325 ALA A N 1
ATOM 2552 C CA . ALA A 1 325 ? -0.818 -2.354 20.562 1.00 91.06 325 ALA A CA 1
ATOM 2553 C C . ALA A 1 325 ? -1.480 -3.413 19.667 1.00 91.06 325 ALA A C 1
ATOM 2555 O O . ALA A 1 325 ? -1.592 -3.253 18.452 1.00 91.06 325 ALA A O 1
ATOM 2556 N N . LEU A 1 326 ? -2.023 -4.465 20.279 1.00 90.94 326 LEU A N 1
ATOM 2557 C CA . LEU A 1 326 ? -2.713 -5.522 19.559 1.00 90.94 326 LEU A CA 1
ATOM 2558 C C . LEU A 1 326 ? -4.020 -5.046 18.904 1.00 90.94 326 LEU A C 1
ATOM 2560 O O . LEU A 1 326 ? -4.332 -5.462 17.788 1.00 90.94 326 LEU A O 1
ATOM 2564 N N . ALA A 1 327 ? -4.774 -4.159 19.557 1.00 89.69 327 ALA A N 1
ATOM 2565 C CA . ALA A 1 327 ? -5.972 -3.552 18.980 1.00 89.69 327 ALA A CA 1
ATOM 2566 C C . ALA A 1 327 ? -5.647 -2.672 17.758 1.00 89.69 327 ALA A C 1
ATOM 2568 O O . ALA A 1 327 ? -6.381 -2.717 16.768 1.00 89.69 327 ALA A O 1
ATOM 2569 N N . VAL A 1 328 ? -4.525 -1.937 17.784 1.00 93.25 328 VAL A N 1
ATOM 2570 C CA . VAL A 1 328 ? -3.998 -1.206 16.616 1.00 93.25 328 VAL A CA 1
ATOM 2571 C C . VAL A 1 328 ? -3.720 -2.171 15.465 1.00 93.25 328 VAL A C 1
ATOM 2573 O O . VAL A 1 328 ? -4.295 -2.011 14.387 1.00 93.25 328 VAL A O 1
ATOM 2576 N N . LEU A 1 329 ? -2.913 -3.211 15.693 1.00 93.31 329 LEU A N 1
ATOM 2577 C CA . LEU A 1 329 ? -2.542 -4.187 14.659 1.00 93.31 329 LEU A CA 1
ATOM 2578 C C . LEU A 1 329 ? -3.772 -4.906 14.078 1.00 93.31 329 LEU A C 1
ATOM 2580 O O . LEU A 1 329 ? -3.913 -5.046 12.866 1.00 93.31 329 LEU A O 1
ATOM 2584 N N . ARG A 1 330 ? -4.728 -5.297 14.928 1.00 92.00 330 ARG A N 1
ATOM 2585 C CA . ARG A 1 330 ? -5.989 -5.938 14.508 1.00 92.00 330 ARG A CA 1
ATOM 2586 C C . ARG A 1 330 ? -6.921 -5.015 13.730 1.00 92.00 330 ARG A C 1
ATOM 2588 O O . ARG A 1 330 ? -7.846 -5.504 13.080 1.00 92.00 330 ARG A O 1
ATOM 2595 N N . SER A 1 331 ? -6.709 -3.703 13.787 1.00 93.44 331 SER A N 1
ATOM 2596 C CA . SER A 1 331 ? -7.503 -2.720 13.048 1.00 93.44 331 SER A CA 1
ATOM 2597 C C . SER A 1 331 ? -7.011 -2.476 11.619 1.00 93.44 331 SER A C 1
ATOM 2599 O O . SER A 1 331 ? -7.685 -1.765 10.875 1.00 93.44 331 SER A O 1
ATOM 2601 N N . VAL A 1 332 ? -5.874 -3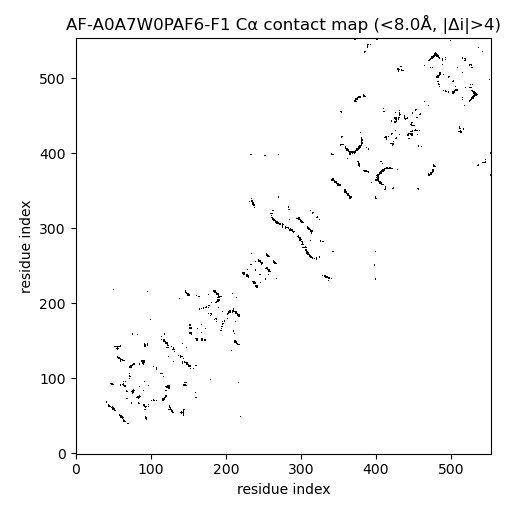.064 11.221 1.00 94.50 332 VAL A N 1
ATOM 2602 C CA . VAL A 1 332 ? -5.326 -2.905 9.869 1.00 94.50 332 VAL A CA 1
ATOM 2603 C C . VAL A 1 332 ? -6.322 -3.449 8.843 1.00 94.50 332 VAL A C 1
ATOM 2605 O O . VAL A 1 332 ? -6.813 -4.575 8.954 1.00 94.50 332 VAL A O 1
ATOM 2608 N N . ARG A 1 333 ? -6.662 -2.630 7.849 1.00 93.19 333 ARG A N 1
ATOM 2609 C CA . ARG A 1 333 ? -7.550 -2.977 6.733 1.00 93.19 333 ARG A CA 1
ATOM 2610 C C . ARG A 1 333 ? -6.934 -2.492 5.432 1.00 93.19 333 ARG A C 1
ATOM 2612 O O . ARG A 1 333 ? -6.479 -1.353 5.362 1.00 93.19 333 ARG A O 1
ATOM 2619 N N . LEU A 1 334 ? -6.951 -3.332 4.403 1.00 91.06 334 LEU A N 1
ATOM 2620 C CA . LEU A 1 334 ? -6.569 -2.923 3.051 1.00 91.06 334 LEU A CA 1
ATOM 2621 C C . LEU A 1 334 ? -7.607 -1.933 2.497 1.00 91.06 334 LEU A C 1
ATOM 2623 O O . LEU A 1 334 ? -8.792 -2.021 2.819 1.00 91.06 334 LEU A O 1
ATOM 2627 N N . THR A 1 335 ? -7.159 -0.981 1.688 1.00 90.44 335 THR A N 1
ATOM 2628 C CA . THR A 1 335 ? -8.008 -0.077 0.903 1.00 90.44 335 THR A CA 1
ATOM 2629 C C . THR A 1 335 ? -7.998 -0.517 -0.560 1.00 90.44 335 THR A C 1
ATOM 2631 O O . THR A 1 335 ? -7.154 -1.318 -0.957 1.00 90.44 335 THR A O 1
ATOM 2634 N N . ALA A 1 336 ? -8.873 0.054 -1.395 1.00 85.38 336 ALA A N 1
ATOM 2635 C CA . ALA A 1 336 ? -8.865 -0.199 -2.841 1.00 85.38 336 ALA A CA 1
ATOM 2636 C C . ALA A 1 336 ? -7.513 0.130 -3.506 1.00 85.38 336 ALA A C 1
ATOM 2638 O O . ALA A 1 336 ? -7.198 -0.380 -4.577 1.00 85.38 336 ALA A O 1
ATOM 2639 N N . ARG A 1 337 ? -6.683 0.971 -2.869 1.00 79.31 337 ARG A N 1
ATOM 2640 C CA . ARG A 1 337 ? -5.332 1.238 -3.357 1.00 79.31 337 ARG A CA 1
ATOM 2641 C C . ARG A 1 337 ? -4.437 0.004 -3.277 1.00 79.31 337 ARG A C 1
ATOM 2643 O O . ARG A 1 337 ? -3.640 -0.149 -4.187 1.00 79.31 337 ARG A O 1
ATOM 2650 N N . ALA A 1 338 ? -4.564 -0.865 -2.270 1.00 80.62 338 ALA A N 1
ATOM 2651 C CA . ALA A 1 338 ? -3.705 -2.050 -2.143 1.00 80.62 338 ALA A CA 1
ATOM 2652 C C . ALA A 1 338 ? -3.761 -2.948 -3.385 1.00 80.62 338 ALA A C 1
ATOM 2654 O O . ALA A 1 338 ? -2.735 -3.467 -3.808 1.00 80.62 338 ALA A O 1
ATOM 2655 N N . ASP A 1 339 ? -4.938 -3.078 -4.000 1.00 72.31 339 ASP A N 1
ATOM 2656 C CA . ASP A 1 339 ? -5.128 -3.848 -5.233 1.00 72.31 339 ASP A CA 1
ATOM 2657 C C . ASP A 1 339 ? -4.508 -3.152 -6.466 1.00 72.31 339 ASP A C 1
ATOM 2659 O O . ASP A 1 339 ? -4.100 -3.817 -7.420 1.00 72.31 339 ASP A O 1
ATOM 2663 N N . ARG A 1 340 ? -4.383 -1.816 -6.420 1.00 67.88 340 ARG A N 1
ATOM 2664 C CA . ARG A 1 340 ? -3.731 -0.967 -7.435 1.00 67.88 340 ARG A CA 1
ATOM 2665 C C . ARG A 1 340 ? -2.236 -0.759 -7.217 1.00 67.88 340 ARG A C 1
ATOM 2667 O O . ARG A 1 340 ? -1.602 -0.142 -8.054 1.00 67.88 340 ARG A O 1
ATOM 2674 N N . VAL A 1 341 ? -1.676 -1.185 -6.094 1.00 66.25 341 VAL A N 1
ATOM 2675 C CA . VAL A 1 341 ? -0.227 -1.177 -5.857 1.00 66.25 341 VAL A CA 1
ATOM 2676 C C . VAL A 1 341 ? 0.235 -2.603 -5.609 1.00 66.25 341 VAL A C 1
ATOM 2678 O O . VAL A 1 341 ? 1.008 -2.855 -4.694 1.00 66.25 341 VAL A O 1
ATOM 2681 N N . ASP A 1 342 ? -0.281 -3.554 -6.394 1.00 65.00 342 ASP A N 1
ATOM 2682 C CA . ASP A 1 342 ? 0.289 -4.899 -6.485 1.00 65.00 342 ASP A CA 1
ATOM 2683 C C . ASP A 1 342 ? 1.789 -4.756 -6.784 1.00 65.00 342 ASP A C 1
ATOM 2685 O O . ASP A 1 342 ? 2.158 -3.854 -7.520 1.00 65.00 342 ASP A O 1
ATOM 2689 N N . ASN A 1 343 ? 2.672 -5.544 -6.171 1.00 70.00 343 ASN A N 1
ATOM 2690 C CA . ASN A 1 343 ? 4.096 -5.458 -6.510 1.00 70.00 343 ASN A CA 1
ATOM 2691 C C . ASN A 1 343 ? 4.619 -6.823 -6.827 1.00 70.00 343 ASN A C 1
ATOM 2693 O O . ASN A 1 343 ? 4.739 -7.681 -5.950 1.00 70.00 343 ASN A O 1
ATOM 2697 N N . VAL A 1 344 ? 4.973 -6.975 -8.090 1.00 74.50 344 VAL A N 1
ATOM 2698 C CA . VAL A 1 344 ? 5.771 -8.090 -8.544 1.00 74.50 344 VAL A CA 1
ATOM 2699 C C . VAL A 1 344 ? 7.230 -7.670 -8.512 1.00 74.50 344 VAL A C 1
ATOM 2701 O O . VAL A 1 344 ? 7.578 -6.520 -8.764 1.00 74.50 344 VAL A O 1
ATOM 2704 N N . HIS A 1 345 ? 8.085 -8.624 -8.180 1.00 81.56 345 HIS A N 1
ATOM 2705 C CA . HIS A 1 345 ? 9.502 -8.557 -8.486 1.00 81.56 345 HIS A CA 1
ATOM 2706 C C . HIS A 1 345 ? 9.847 -9.908 -9.100 1.00 81.56 345 HIS A C 1
ATOM 2708 O O . HIS A 1 345 ? 10.103 -10.884 -8.397 1.00 81.56 345 HIS A O 1
ATOM 2714 N N . THR A 1 346 ? 9.713 -9.997 -10.421 1.00 83.75 346 THR A N 1
ATOM 2715 C CA . THR A 1 346 ? 9.893 -11.254 -11.157 1.00 83.75 346 THR A CA 1
ATOM 2716 C C . THR A 1 346 ? 10.955 -11.098 -12.227 1.00 83.75 346 THR A C 1
ATOM 2718 O O . THR A 1 346 ? 11.097 -10.034 -12.820 1.00 83.75 346 THR A O 1
ATOM 2721 N N . MET A 1 347 ? 11.700 -12.170 -12.474 1.00 89.56 347 MET A N 1
ATOM 2722 C CA . MET A 1 347 ? 12.702 -12.253 -13.529 1.00 89.56 347 MET A CA 1
ATOM 2723 C C . MET A 1 347 ? 12.255 -13.299 -14.547 1.00 89.56 347 MET A C 1
ATOM 2725 O O . MET A 1 347 ? 11.738 -14.354 -14.178 1.00 89.56 347 MET A O 1
ATOM 2729 N N . ARG A 1 348 ? 12.451 -13.007 -15.834 1.00 90.75 348 ARG A N 1
ATOM 2730 C CA . ARG A 1 348 ? 12.189 -13.937 -16.936 1.00 90.75 348 ARG A CA 1
ATOM 2731 C C . ARG A 1 348 ? 13.372 -13.962 -17.897 1.00 90.75 348 ARG A C 1
ATOM 2733 O O . ARG A 1 348 ? 13.967 -12.924 -18.186 1.00 90.75 348 ARG A O 1
ATOM 2740 N N . LEU A 1 349 ? 13.694 -15.147 -18.415 1.00 94.31 349 LEU A N 1
ATOM 2741 C CA . LEU A 1 349 ? 14.573 -15.288 -19.573 1.00 94.31 349 LEU A CA 1
ATOM 2742 C C . LEU A 1 349 ? 13.803 -14.815 -20.812 1.00 94.31 349 LEU A C 1
ATOM 2744 O O . LEU A 1 349 ? 12.765 -15.386 -21.137 1.00 94.31 349 LEU A O 1
ATOM 2748 N N . LEU A 1 350 ? 14.289 -13.775 -21.488 1.00 94.88 350 LEU A N 1
ATOM 2749 C CA . LEU A 1 350 ? 13.714 -13.329 -22.760 1.00 94.88 350 LEU A CA 1
ATOM 2750 C C . LEU A 1 350 ? 14.163 -14.231 -23.910 1.00 94.88 350 LEU A C 1
ATOM 2752 O O . LEU A 1 350 ? 13.403 -14.485 -24.842 1.00 94.88 350 LEU A O 1
ATOM 2756 N N . GLY A 1 351 ? 15.416 -14.676 -23.845 1.00 97.00 351 GLY A N 1
ATOM 2757 C CA . GLY A 1 351 ? 16.070 -15.514 -24.838 1.00 97.00 351 GLY A CA 1
ATOM 2758 C C . GLY A 1 351 ? 17.582 -15.451 -24.677 1.00 97.00 351 GLY A C 1
ATOM 2759 O O . GLY A 1 351 ? 18.085 -15.222 -23.574 1.00 97.00 351 GLY A O 1
ATOM 2760 N N . ARG A 1 352 ? 18.309 -15.670 -25.772 1.00 98.06 352 ARG A N 1
ATOM 2761 C CA . ARG A 1 352 ? 19.771 -15.753 -25.773 1.00 98.06 352 ARG A CA 1
ATOM 2762 C C . ARG A 1 352 ? 20.394 -14.840 -26.831 1.00 98.06 352 ARG A C 1
ATOM 2764 O O . ARG A 1 352 ? 19.772 -14.598 -27.864 1.00 98.06 352 ARG A O 1
ATOM 2771 N N . SER A 1 353 ? 21.598 -14.349 -26.547 1.00 98.06 353 SER A N 1
ATOM 2772 C CA . SER A 1 353 ? 22.451 -13.615 -27.489 1.00 98.06 353 SER A CA 1
ATOM 2773 C C . SER A 1 353 ? 22.928 -14.504 -28.642 1.00 98.06 353 SER A C 1
ATOM 2775 O O . SER A 1 353 ? 22.723 -15.722 -28.627 1.00 98.06 353 SER A O 1
ATOM 2777 N N . ALA A 1 354 ? 23.614 -13.916 -29.621 1.00 97.31 354 ALA A N 1
ATOM 2778 C CA . ALA A 1 354 ? 24.199 -14.636 -30.750 1.00 97.31 354 ALA A CA 1
ATOM 2779 C C . ALA A 1 354 ? 25.176 -15.762 -30.342 1.00 97.31 354 ALA A C 1
ATOM 2781 O O . ALA A 1 354 ? 25.227 -16.780 -31.029 1.00 97.31 354 ALA A O 1
ATOM 2782 N N . ARG A 1 355 ? 25.890 -15.639 -29.214 1.00 97.12 355 ARG A N 1
ATOM 2783 C CA . ARG A 1 355 ? 26.711 -16.710 -28.604 1.00 97.12 355 ARG A CA 1
ATOM 2784 C C . ARG A 1 355 ? 26.013 -17.435 -27.442 1.00 97.12 355 ARG A C 1
ATOM 2786 O O . ARG A 1 355 ? 26.674 -17.962 -26.550 1.00 97.12 355 ARG A O 1
ATOM 2793 N N . GLY A 1 356 ? 24.684 -17.421 -27.385 1.00 96.25 356 GLY A N 1
ATOM 2794 C CA . GLY A 1 356 ? 23.915 -18.249 -26.451 1.00 96.25 356 GLY A CA 1
ATOM 2795 C C . GLY A 1 356 ? 23.814 -17.737 -25.003 1.00 96.25 356 GLY A C 1
ATOM 2796 O O . GLY A 1 356 ? 23.210 -18.421 -24.166 1.00 96.25 356 GLY A O 1
ATOM 2797 N N . ARG A 1 357 ? 24.341 -16.548 -24.668 1.00 97.25 357 ARG A N 1
ATOM 2798 C CA . ARG A 1 357 ? 24.268 -16.005 -23.295 1.00 97.25 357 ARG A CA 1
ATOM 2799 C C . ARG A 1 357 ? 22.851 -15.539 -22.966 1.00 97.25 357 ARG A C 1
ATOM 2801 O O . ARG A 1 357 ? 22.187 -14.967 -23.826 1.00 97.25 357 ARG A O 1
ATOM 2808 N N . PRO A 1 358 ? 22.366 -15.758 -21.734 1.00 95.62 358 PRO A N 1
ATOM 2809 C CA . PRO A 1 358 ? 20.999 -15.413 -21.367 1.00 95.62 358 PRO A CA 1
ATOM 2810 C C . PRO A 1 358 ? 20.785 -13.896 -21.338 1.00 95.62 358 PRO A C 1
ATOM 2812 O O . PRO A 1 358 ? 21.539 -13.168 -20.697 1.00 95.62 358 PRO A O 1
ATOM 2815 N N . ILE A 1 359 ? 19.697 -13.442 -21.956 1.00 97.56 359 ILE A N 1
ATOM 2816 C CA . ILE A 1 359 ? 19.194 -12.069 -21.848 1.00 97.56 359 ILE A CA 1
ATOM 2817 C C . ILE A 1 359 ? 17.908 -12.119 -21.030 1.00 97.56 359 ILE A C 1
ATOM 2819 O O . ILE A 1 359 ? 16.982 -12.873 -21.342 1.00 97.56 359 ILE A O 1
ATOM 2823 N N . ARG A 1 360 ? 17.858 -11.344 -19.946 1.00 96.06 360 ARG A N 1
ATOM 2824 C CA . ARG A 1 360 ? 16.786 -11.395 -18.945 1.00 96.06 360 ARG A CA 1
ATOM 2825 C C . ARG A 1 360 ? 16.048 -10.063 -18.861 1.00 96.06 360 ARG A C 1
ATOM 2827 O O . ARG A 1 360 ? 16.647 -9.004 -19.036 1.00 96.06 360 ARG A O 1
ATOM 2834 N N . SER A 1 361 ? 14.759 -10.141 -18.549 1.00 96.38 361 SER A N 1
ATOM 2835 C CA . SER A 1 361 ? 13.944 -9.001 -18.132 1.00 96.38 361 SER A CA 1
ATOM 2836 C C . SER A 1 361 ? 13.509 -9.171 -16.690 1.00 96.38 361 SER A C 1
ATOM 2838 O O . SER A 1 361 ? 13.129 -10.274 -16.286 1.00 96.38 361 SER A O 1
ATOM 2840 N N . TRP A 1 362 ? 13.447 -8.067 -15.966 1.00 94.31 362 TRP A N 1
ATOM 2841 C CA . TRP A 1 362 ? 12.814 -7.988 -14.661 1.00 94.31 362 TRP A CA 1
ATOM 2842 C C . TRP A 1 362 ? 11.562 -7.129 -14.761 1.00 94.31 362 TRP A C 1
ATOM 2844 O O . TRP A 1 362 ? 11.576 -6.111 -15.447 1.00 94.31 362 TRP A O 1
ATOM 2854 N N . GLN A 1 363 ? 10.501 -7.542 -14.079 1.00 92.31 363 GLN A N 1
ATOM 2855 C CA . GLN A 1 363 ? 9.293 -6.753 -13.872 1.00 92.31 363 GLN A CA 1
ATOM 2856 C C . GLN A 1 363 ? 9.213 -6.415 -12.384 1.00 92.31 363 GLN A C 1
ATOM 2858 O O . GLN A 1 363 ? 9.174 -7.325 -11.548 1.00 92.31 363 GLN A O 1
ATOM 2863 N N . VAL A 1 364 ? 9.234 -5.122 -12.080 1.00 87.38 364 VAL A N 1
ATOM 2864 C CA . VAL A 1 364 ? 9.230 -4.537 -10.738 1.00 87.38 364 VAL A CA 1
ATOM 2865 C C . VAL A 1 364 ? 8.045 -3.577 -10.630 1.00 87.38 364 VAL A C 1
ATOM 2867 O O . VAL A 1 364 ? 7.782 -2.809 -11.549 1.00 87.38 364 VAL A O 1
ATOM 2870 N N . GLY A 1 365 ? 7.336 -3.586 -9.504 1.00 82.88 365 GLY A N 1
ATOM 2871 C CA . GLY A 1 365 ? 6.205 -2.681 -9.285 1.00 82.88 365 GLY A CA 1
ATOM 2872 C C . GLY A 1 365 ? 4.869 -3.284 -9.700 1.00 82.88 365 GLY A C 1
ATOM 2873 O O . GLY A 1 365 ? 4.677 -4.497 -9.596 1.00 82.88 365 GLY A O 1
ATOM 2874 N N . ASN A 1 366 ? 3.935 -2.445 -10.140 1.00 80.38 366 ASN A N 1
ATOM 2875 C CA . ASN A 1 366 ? 2.542 -2.823 -10.336 1.00 80.38 366 ASN A CA 1
ATOM 2876 C C . ASN A 1 366 ? 2.222 -3.318 -11.750 1.00 80.38 366 ASN A C 1
ATOM 2878 O O . ASN A 1 366 ? 2.025 -2.493 -12.641 1.00 80.38 366 ASN A O 1
ATOM 2882 N N . PRO A 1 367 ? 2.016 -4.636 -11.959 1.00 83.50 367 PRO A N 1
ATOM 2883 C CA . PRO A 1 367 ? 1.723 -5.187 -13.282 1.00 83.50 367 PRO A CA 1
ATOM 2884 C C . PRO A 1 367 ? 0.373 -4.712 -13.847 1.00 83.50 367 PRO A C 1
ATOM 2886 O O . PRO A 1 367 ? 0.156 -4.770 -15.057 1.00 83.50 367 PRO A O 1
ATOM 2889 N N . ARG A 1 368 ? -0.542 -4.237 -12.985 1.00 80.69 368 ARG A N 1
ATOM 2890 C CA . ARG A 1 368 ? -1.848 -3.686 -13.384 1.00 80.69 368 ARG A CA 1
ATOM 2891 C C . ARG A 1 368 ? -1.802 -2.193 -13.695 1.00 80.69 368 ARG A C 1
ATOM 2893 O O . ARG A 1 368 ? -2.835 -1.626 -14.036 1.00 80.69 368 ARG A O 1
ATOM 2900 N N . SER A 1 369 ? -0.650 -1.542 -13.547 1.00 82.88 369 SER A N 1
ATOM 2901 C CA . SER A 1 369 ? -0.536 -0.124 -13.860 1.00 82.88 369 SER A CA 1
ATOM 2902 C C . SER A 1 369 ? -0.727 0.097 -15.354 1.00 82.88 369 SER A C 1
ATOM 2904 O O . SER A 1 369 ? -0.135 -0.619 -16.175 1.00 82.88 369 SER A O 1
ATOM 2906 N N . SER A 1 370 ? -1.536 1.099 -15.697 1.00 84.75 370 SER A N 1
ATOM 2907 C CA . SER A 1 370 ? -1.583 1.639 -17.054 1.00 84.75 370 SER A CA 1
ATOM 2908 C C . SER A 1 370 ? -0.286 2.361 -17.403 1.00 84.75 370 SER A C 1
ATOM 2910 O O . SER A 1 370 ? 0.042 2.420 -18.577 1.00 84.75 370 SER A O 1
ATOM 2912 N N . ARG A 1 371 ? 0.472 2.836 -16.399 1.00 89.31 371 ARG A N 1
ATOM 2913 C CA . ARG A 1 371 ? 1.776 3.474 -16.581 1.00 89.31 371 ARG A CA 1
ATOM 2914 C C . ARG A 1 371 ? 2.885 2.423 -16.631 1.00 89.31 371 ARG A C 1
ATOM 2916 O O . ARG A 1 371 ? 3.249 1.848 -15.601 1.00 89.31 371 ARG A O 1
ATOM 2923 N N . LYS A 1 372 ? 3.425 2.174 -17.820 1.00 93.88 372 LYS A N 1
ATOM 2924 C CA . LYS A 1 372 ? 4.437 1.153 -18.110 1.00 93.88 372 LYS A CA 1
ATOM 2925 C C . LYS A 1 372 ? 5.740 1.790 -18.571 1.00 93.88 372 LYS A C 1
ATOM 2927 O O . LYS A 1 372 ? 5.765 2.555 -19.533 1.00 93.88 372 LYS A O 1
ATOM 2932 N N . LEU A 1 373 ? 6.838 1.439 -17.911 1.00 96.88 373 LEU A N 1
ATOM 2933 C CA . LEU A 1 373 ? 8.170 1.925 -18.260 1.00 96.88 373 LEU A CA 1
ATOM 2934 C C . LEU A 1 373 ? 9.069 0.751 -18.625 1.00 96.88 373 LEU A C 1
ATOM 2936 O O . LEU A 1 373 ? 9.020 -0.289 -17.976 1.00 96.88 373 LEU A O 1
ATOM 2940 N N . LEU A 1 374 ? 9.928 0.938 -19.621 1.00 98.44 374 LEU A N 1
ATOM 2941 C CA . LEU A 1 374 ? 11.016 0.021 -19.944 1.00 98.44 374 LEU A CA 1
ATOM 2942 C C . LEU A 1 374 ? 12.356 0.749 -19.814 1.00 98.44 374 LEU A C 1
ATOM 2944 O O . LEU A 1 374 ? 12.560 1.803 -20.405 1.00 98.44 374 LEU A O 1
ATOM 2948 N N . VAL A 1 375 ? 13.285 0.176 -19.056 1.00 98.69 375 VAL A N 1
ATOM 2949 C CA . VAL A 1 375 ? 14.638 0.712 -18.881 1.00 98.69 375 VAL A CA 1
ATOM 2950 C C . VAL A 1 375 ? 15.649 -0.307 -19.382 1.00 98.69 375 VAL A C 1
ATOM 2952 O O . VAL A 1 375 ? 15.702 -1.432 -18.878 1.00 98.69 375 VAL A O 1
ATOM 2955 N N . VAL A 1 376 ? 16.470 0.089 -20.352 1.00 98.75 376 VAL A N 1
ATOM 2956 C CA . VAL A 1 376 ? 17.543 -0.743 -20.903 1.00 98.75 376 VAL A CA 1
ATOM 2957 C C . VAL A 1 376 ? 18.887 -0.175 -20.464 1.00 98.75 376 VAL A C 1
ATOM 2959 O O . VAL A 1 376 ? 19.203 0.976 -20.749 1.00 98.75 376 VAL A O 1
ATOM 2962 N N . GLY A 1 377 ? 19.652 -0.975 -19.719 1.00 98.06 377 GLY A N 1
ATOM 2963 C CA . GLY A 1 377 ? 20.884 -0.532 -19.062 1.00 98.06 377 GLY A CA 1
ATOM 2964 C C . GLY A 1 377 ? 22.142 -0.612 -19.922 1.00 98.06 377 GLY A C 1
ATOM 2965 O O . GLY A 1 377 ? 23.102 0.088 -19.619 1.00 98.06 377 GLY A O 1
ATOM 2966 N N . CYS A 1 378 ? 22.150 -1.473 -20.942 1.00 97.75 378 CYS A N 1
ATOM 2967 C CA . CYS A 1 378 ? 23.277 -1.626 -21.852 1.00 97.75 378 CYS A CA 1
ATOM 2968 C C . CYS A 1 378 ? 22.833 -2.239 -23.187 1.00 97.75 378 CYS A C 1
ATOM 2970 O O . CYS A 1 378 ? 22.273 -3.340 -23.201 1.00 97.75 378 CYS A O 1
ATOM 2972 N N . ILE A 1 379 ? 23.080 -1.534 -24.293 1.00 98.38 379 ILE A N 1
ATOM 2973 C CA . ILE A 1 379 ? 22.850 -2.003 -25.672 1.00 98.38 379 ILE A CA 1
ATOM 2974 C C . ILE A 1 379 ? 24.152 -2.031 -26.489 1.00 98.38 379 ILE A C 1
ATOM 2976 O O . ILE A 1 379 ? 24.345 -2.969 -27.260 1.00 98.38 379 ILE A O 1
ATOM 2980 N N . HIS A 1 380 ? 25.072 -1.085 -26.278 1.00 98.38 380 HIS A N 1
ATOM 2981 C CA . HIS A 1 380 ? 26.449 -1.196 -26.766 1.00 98.38 380 HIS A CA 1
ATOM 2982 C C . HIS A 1 380 ? 27.319 -1.820 -25.686 1.00 98.38 380 HIS A C 1
ATOM 2984 O O . HIS A 1 380 ? 27.260 -1.394 -24.538 1.00 98.38 380 HIS A O 1
ATOM 2990 N N . GLY A 1 381 ? 28.101 -2.840 -26.031 1.00 96.88 381 GLY A N 1
ATOM 2991 C CA . GLY A 1 381 ? 28.814 -3.641 -25.036 1.00 96.88 381 GLY A CA 1
ATOM 2992 C C . GLY A 1 381 ? 29.892 -2.889 -24.248 1.00 96.88 381 GLY A C 1
ATOM 2993 O O . GLY A 1 381 ? 30.229 -3.297 -23.142 1.00 96.88 381 GLY A O 1
ATOM 2994 N N . ASP A 1 382 ? 30.397 -1.778 -24.765 1.00 96.56 382 ASP A N 1
ATOM 2995 C CA . ASP A 1 382 ? 31.370 -0.897 -24.113 1.00 96.56 382 ASP A CA 1
ATOM 2996 C C . ASP A 1 382 ? 30.733 0.298 -23.371 1.00 96.56 382 ASP A C 1
ATOM 2998 O O . ASP A 1 382 ? 31.422 0.995 -22.633 1.00 96.56 382 ASP A O 1
ATOM 3002 N N . GLU A 1 383 ? 29.413 0.495 -23.465 1.00 97.00 383 GLU A N 1
ATOM 3003 C CA . GLU A 1 383 ? 28.675 1.612 -22.844 1.00 97.00 383 GLU A CA 1
ATOM 3004 C C . GLU A 1 383 ? 27.732 1.131 -21.721 1.00 97.00 383 GLU A C 1
ATOM 3006 O O . GLU A 1 383 ? 26.568 1.525 -21.613 1.00 97.00 383 GLU A O 1
ATOM 3011 N N . CYS A 1 384 ? 28.206 0.216 -20.874 1.00 97.25 384 CYS A N 1
ATOM 3012 C CA . CYS A 1 384 ? 27.359 -0.457 -19.886 1.00 97.25 384 CYS A CA 1
ATOM 3013 C C . CYS A 1 384 ? 27.230 0.263 -18.524 1.00 97.25 384 CYS A C 1
ATOM 3015 O O . CYS A 1 384 ? 26.690 -0.332 -17.583 1.00 97.25 384 CYS A O 1
ATOM 3017 N N . ALA A 1 385 ? 27.667 1.520 -18.346 1.00 97.12 385 ALA A N 1
ATOM 3018 C CA . ALA A 1 385 ? 27.555 2.173 -17.030 1.00 97.12 385 ALA A CA 1
ATOM 3019 C C . ALA A 1 385 ? 26.095 2.381 -16.572 1.00 97.12 385 ALA A C 1
ATOM 3021 O O . ALA A 1 385 ? 25.820 2.416 -15.367 1.00 97.12 385 ALA A O 1
ATOM 3022 N N . GLY A 1 386 ? 25.130 2.382 -17.502 1.00 97.38 386 GLY A N 1
ATOM 3023 C CA . GLY A 1 386 ? 23.692 2.333 -17.203 1.00 97.38 386 GLY A CA 1
ATOM 3024 C C . GLY A 1 386 ? 23.267 1.112 -16.374 1.00 97.38 386 GLY A C 1
ATOM 3025 O O . GLY A 1 386 ? 22.263 1.151 -15.650 1.00 97.38 386 GLY A O 1
ATOM 3026 N N . MET A 1 387 ? 24.067 0.039 -16.362 1.00 97.50 387 MET A N 1
ATOM 3027 C CA . MET A 1 387 ? 23.853 -1.104 -15.474 1.00 97.50 387 MET A CA 1
ATOM 3028 C C . MET A 1 387 ? 23.911 -0.715 -13.989 1.00 97.50 387 MET A C 1
ATOM 3030 O O . MET A 1 387 ? 23.212 -1.326 -13.183 1.00 97.50 387 MET A O 1
ATOM 3034 N N . ALA A 1 388 ? 24.684 0.306 -13.601 1.00 96.69 388 ALA A N 1
ATOM 3035 C CA . ALA A 1 388 ? 24.693 0.804 -12.224 1.00 96.69 388 ALA A CA 1
ATOM 3036 C C . ALA A 1 388 ? 23.321 1.366 -11.813 1.00 96.69 388 ALA A C 1
ATOM 3038 O O . ALA A 1 388 ? 22.865 1.111 -10.698 1.00 96.69 388 ALA A O 1
ATOM 3039 N N . VAL A 1 389 ? 22.623 2.050 -12.727 1.00 97.44 389 VAL A N 1
ATOM 3040 C CA . VAL A 1 389 ? 21.267 2.577 -12.500 1.00 97.44 389 VAL A CA 1
ATOM 3041 C C . VAL A 1 389 ? 20.253 1.440 -12.394 1.00 97.44 389 VAL A C 1
ATOM 3043 O O . VAL A 1 389 ? 19.478 1.386 -11.440 1.00 97.44 389 VAL A O 1
ATOM 3046 N N . THR A 1 390 ? 20.277 0.489 -13.333 1.00 96.62 390 THR A N 1
ATOM 3047 C CA . THR A 1 390 ? 19.341 -0.650 -13.301 1.00 96.62 390 THR A CA 1
ATOM 3048 C C . THR A 1 390 ? 19.512 -1.506 -12.044 1.00 96.62 390 THR A C 1
ATOM 3050 O O . THR A 1 390 ? 18.510 -1.941 -11.486 1.00 96.62 390 THR A O 1
ATOM 3053 N N . ARG A 1 391 ? 20.736 -1.674 -11.513 1.00 94.12 391 ARG A N 1
ATOM 3054 C CA . ARG A 1 391 ? 20.963 -2.337 -10.211 1.00 94.12 391 ARG A CA 1
ATOM 3055 C C . ARG A 1 391 ? 20.245 -1.628 -9.060 1.00 94.12 391 ARG A C 1
ATOM 3057 O O . ARG A 1 391 ? 19.671 -2.307 -8.217 1.00 94.12 391 ARG A O 1
ATOM 3064 N N . GLN A 1 392 ? 20.220 -0.292 -9.041 1.00 91.75 392 GLN A N 1
ATOM 3065 C CA . GLN A 1 392 ? 19.471 0.464 -8.024 1.00 91.75 392 GLN A CA 1
ATOM 3066 C C . GLN A 1 392 ? 17.958 0.234 -8.140 1.00 91.75 392 GLN A C 1
ATOM 3068 O O . GLN A 1 392 ? 17.280 0.121 -7.122 1.00 91.75 392 GLN A O 1
ATOM 3073 N N . LEU A 1 393 ? 17.429 0.129 -9.364 1.00 91.06 393 LEU A N 1
ATOM 3074 C CA . LEU A 1 393 ? 16.013 -0.173 -9.602 1.00 91.06 393 LEU A CA 1
ATOM 3075 C C . LEU A 1 393 ? 15.649 -1.615 -9.208 1.00 91.06 393 LEU A C 1
ATOM 3077 O O . LEU A 1 393 ? 14.585 -1.849 -8.647 1.00 91.06 393 LEU A O 1
ATOM 3081 N N . LEU A 1 394 ? 16.537 -2.581 -9.452 1.00 86.69 394 LEU A N 1
ATOM 3082 C CA . LEU A 1 394 ? 16.348 -3.975 -9.029 1.00 86.69 394 LEU A CA 1
ATOM 3083 C C . LEU A 1 394 ? 16.470 -4.152 -7.511 1.00 86.69 394 LEU A C 1
ATOM 3085 O O . LEU A 1 394 ? 15.825 -5.021 -6.935 1.00 86.69 394 LEU A O 1
ATOM 3089 N N . ALA A 1 395 ? 17.260 -3.310 -6.844 1.00 80.31 395 ALA A N 1
ATOM 3090 C CA . ALA A 1 395 ? 17.377 -3.292 -5.389 1.00 80.31 395 ALA A CA 1
ATOM 3091 C C . ALA A 1 395 ? 16.167 -2.641 -4.687 1.00 80.31 395 ALA A C 1
ATOM 3093 O O . ALA A 1 395 ? 16.158 -2.519 -3.459 1.00 80.31 395 ALA A O 1
ATOM 3094 N N . LEU A 1 396 ? 15.140 -2.208 -5.432 1.00 71.12 396 LEU A N 1
ATOM 3095 C CA . LEU A 1 396 ? 13.932 -1.650 -4.839 1.00 71.12 396 LEU A CA 1
ATOM 3096 C C . LEU A 1 396 ? 13.188 -2.718 -4.039 1.00 71.12 396 LEU A C 1
ATOM 3098 O O . LEU A 1 396 ? 12.539 -3.613 -4.571 1.00 71.12 396 LEU A O 1
ATOM 3102 N N . VAL A 1 397 ? 13.243 -2.561 -2.721 1.00 60.12 397 VAL A N 1
ATOM 3103 C CA . VAL A 1 397 ? 12.403 -3.300 -1.771 1.00 60.12 397 VAL A CA 1
ATOM 3104 C C . VAL A 1 397 ? 11.020 -2.665 -1.609 1.00 60.12 397 VAL A C 1
ATOM 3106 O O . VAL A 1 397 ? 10.108 -3.296 -1.081 1.00 60.12 397 VAL A O 1
ATOM 3109 N N . ARG A 1 398 ? 10.864 -1.413 -2.061 1.00 60.97 398 ARG A N 1
ATOM 3110 C CA . ARG A 1 398 ? 9.631 -0.638 -1.927 1.00 60.97 398 ARG A CA 1
ATOM 3111 C C . ARG A 1 398 ? 8.727 -0.805 -3.152 1.00 60.97 398 ARG A C 1
ATOM 3113 O O . ARG A 1 398 ? 9.211 -0.699 -4.278 1.00 60.97 398 ARG A O 1
ATOM 3120 N N . PRO A 1 399 ? 7.420 -0.983 -2.941 1.00 66.12 399 PRO A N 1
ATOM 3121 C CA . PRO A 1 399 ? 6.416 -0.807 -3.973 1.00 66.12 399 PRO A CA 1
ATOM 3122 C C . PRO A 1 399 ? 6.484 0.499 -4.749 1.00 66.12 399 PRO A C 1
ATOM 3124 O O . PRO A 1 399 ? 6.757 1.560 -4.185 1.00 66.12 399 PRO A O 1
ATOM 3127 N N . ILE A 1 400 ? 6.150 0.414 -6.034 1.00 75.56 400 ILE A N 1
ATOM 3128 C CA . ILE A 1 400 ? 6.045 1.555 -6.947 1.00 75.56 400 ILE A CA 1
ATOM 3129 C C . ILE A 1 400 ? 4.746 1.435 -7.753 1.00 75.56 400 ILE A C 1
ATOM 3131 O O . ILE A 1 400 ? 4.286 0.334 -8.043 1.00 75.56 400 ILE A O 1
ATOM 3135 N N . ALA A 1 401 ? 4.119 2.569 -8.078 1.00 75.94 401 ALA A N 1
ATOM 3136 C CA . ALA A 1 401 ? 2.797 2.588 -8.713 1.00 75.94 401 ALA A CA 1
ATOM 3137 C C . ALA A 1 401 ? 2.815 2.164 -10.193 1.00 75.94 401 ALA A C 1
ATOM 3139 O O . ALA A 1 401 ? 1.785 1.735 -10.716 1.00 75.94 401 ALA A O 1
ATOM 3140 N N . ALA A 1 402 ? 3.964 2.284 -10.858 1.00 85.94 402 ALA A N 1
ATOM 3141 C CA . ALA A 1 402 ? 4.151 1.912 -12.255 1.00 85.94 402 ALA A CA 1
ATOM 3142 C C . ALA A 1 402 ? 4.503 0.434 -12.444 1.00 85.94 402 ALA A C 1
ATOM 3144 O O . ALA A 1 402 ? 5.019 -0.220 -11.538 1.00 85.94 402 ALA A O 1
ATOM 3145 N N . ASP A 1 403 ? 4.275 -0.049 -13.662 1.00 90.94 403 ASP A N 1
ATOM 3146 C CA . ASP A 1 403 ? 4.778 -1.324 -14.166 1.00 90.94 403 ASP A CA 1
ATOM 3147 C C . ASP A 1 403 ? 6.179 -1.106 -14.764 1.00 90.94 403 ASP A C 1
ATOM 3149 O O . ASP A 1 403 ? 6.318 -0.688 -15.919 1.00 90.94 403 ASP A O 1
ATOM 3153 N N . LEU A 1 404 ? 7.228 -1.307 -13.962 1.00 94.06 404 LEU A N 1
ATOM 3154 C CA . LEU A 1 404 ? 8.610 -1.056 -14.368 1.00 94.06 404 LEU A CA 1
ATOM 3155 C C . LEU A 1 404 ? 9.260 -2.334 -14.899 1.00 94.06 404 LEU A C 1
ATOM 3157 O O . LEU A 1 404 ? 9.511 -3.289 -14.166 1.00 94.06 404 LEU A O 1
ATOM 3161 N N . TRP A 1 405 ? 9.620 -2.312 -16.174 1.00 97.12 405 TRP A N 1
ATOM 3162 C CA . TRP A 1 405 ? 10.376 -3.358 -16.839 1.00 97.12 405 TRP A CA 1
ATOM 3163 C C . TRP A 1 405 ? 11.830 -2.941 -17.010 1.00 97.12 405 TRP A C 1
ATOM 3165 O O . TRP A 1 405 ? 12.136 -1.815 -17.397 1.00 97.12 405 TRP A O 1
ATOM 3175 N N . ILE A 1 406 ? 12.747 -3.857 -16.725 1.00 98.31 406 ILE A N 1
ATOM 3176 C CA . ILE A 1 406 ? 14.184 -3.592 -16.747 1.00 98.31 406 ILE A CA 1
ATOM 3177 C C . ILE A 1 406 ? 14.859 -4.675 -17.578 1.00 98.31 406 ILE A C 1
ATOM 3179 O O . ILE A 1 406 ? 14.660 -5.863 -17.331 1.00 98.31 406 ILE A O 1
ATOM 3183 N N . VAL A 1 407 ? 15.691 -4.272 -18.533 1.00 98.44 407 VAL A N 1
ATOM 3184 C CA . VAL A 1 407 ? 16.656 -5.140 -19.216 1.00 98.44 407 VAL A CA 1
ATOM 3185 C C . VAL A 1 407 ? 18.037 -4.610 -18.880 1.00 98.44 407 VAL A C 1
ATOM 3187 O O . VAL A 1 407 ? 18.477 -3.591 -19.403 1.00 98.44 407 VAL A O 1
ATOM 3190 N N . GLN A 1 408 ? 18.720 -5.283 -17.959 1.00 96.62 408 GLN A N 1
ATOM 3191 C CA . GLN A 1 408 ? 20.013 -4.812 -17.474 1.00 96.62 408 GLN A CA 1
ATOM 3192 C C . GLN A 1 408 ? 21.074 -4.793 -18.581 1.00 96.62 408 GLN A C 1
ATOM 3194 O O . GLN A 1 408 ? 21.800 -3.813 -18.705 1.00 96.62 408 GLN A O 1
ATOM 3199 N N . ASN A 1 409 ? 21.145 -5.856 -19.383 1.00 97.81 409 ASN A N 1
ATOM 3200 C CA . ASN A 1 409 ? 22.104 -5.987 -20.471 1.00 97.81 409 ASN A CA 1
ATOM 3201 C C . ASN A 1 409 ? 21.446 -6.690 -21.668 1.00 97.81 409 ASN A C 1
ATOM 3203 O O . ASN A 1 409 ? 21.070 -7.860 -21.570 1.00 97.81 409 ASN A O 1
ATOM 3207 N N . LEU A 1 410 ? 21.285 -5.958 -22.771 1.00 98.62 410 LEU A N 1
ATOM 3208 C CA . LEU A 1 410 ? 20.759 -6.459 -24.040 1.00 98.62 410 LEU A CA 1
ATOM 3209 C C . LEU A 1 410 ? 21.867 -7.038 -24.936 1.00 98.62 410 LEU A C 1
ATOM 3211 O O . LEU A 1 410 ? 21.570 -7.880 -25.776 1.00 98.62 410 LEU A O 1
ATOM 3215 N N . ASN A 1 411 ? 23.128 -6.643 -24.725 1.00 98.56 411 ASN A N 1
ATOM 3216 C CA . ASN A 1 411 ? 24.299 -7.089 -25.483 1.00 98.56 411 ASN A CA 1
ATOM 3217 C C . ASN A 1 411 ? 25.358 -7.756 -24.577 1.00 98.56 411 ASN A C 1
ATOM 3219 O O . ASN A 1 411 ? 26.478 -7.255 -24.431 1.00 98.56 411 ASN A O 1
ATOM 3223 N N . PRO A 1 412 ? 25.045 -8.907 -23.949 1.00 98.19 412 PRO A N 1
ATOM 3224 C CA . PRO A 1 412 ? 25.985 -9.589 -23.053 1.00 98.19 412 PRO A CA 1
ATOM 3225 C C . PRO A 1 412 ? 27.223 -10.131 -23.782 1.00 98.19 412 PRO A C 1
ATOM 3227 O O . PRO A 1 412 ? 28.242 -10.428 -23.158 1.00 98.19 412 PRO A O 1
ATOM 3230 N N . ASP A 1 413 ? 27.133 -10.284 -25.101 1.00 98.12 413 ASP A N 1
ATOM 3231 C CA . ASP A 1 413 ? 28.234 -10.711 -25.949 1.00 98.12 413 ASP A CA 1
ATOM 3232 C C . ASP A 1 413 ? 29.245 -9.590 -26.169 1.00 98.12 413 ASP A C 1
ATOM 3234 O O . ASP A 1 413 ? 30.417 -9.788 -25.853 1.00 98.12 413 ASP A O 1
ATOM 3238 N N . GLY A 1 414 ? 28.785 -8.432 -26.651 1.00 98.06 414 GLY A N 1
ATOM 3239 C CA . GLY A 1 414 ? 29.602 -7.230 -26.800 1.00 98.06 414 GLY A CA 1
ATOM 3240 C C . GLY A 1 414 ? 30.196 -6.789 -25.469 1.00 98.06 414 GLY A C 1
ATOM 3241 O O . GLY A 1 414 ? 31.379 -6.478 -25.406 1.00 98.06 414 GLY A O 1
ATOM 3242 N N . PHE A 1 415 ? 29.419 -6.879 -24.380 1.00 97.69 415 PHE A N 1
ATOM 3243 C CA . PHE A 1 415 ? 29.905 -6.565 -23.035 1.00 97.69 415 PHE A CA 1
ATOM 3244 C C . PHE A 1 415 ? 31.100 -7.420 -22.620 1.00 97.69 415 PHE A C 1
ATOM 3246 O O . PHE A 1 415 ? 32.093 -6.894 -22.131 1.00 97.69 415 PHE A O 1
ATOM 3253 N N . ARG A 1 416 ? 31.053 -8.737 -22.866 1.00 96.62 416 ARG A N 1
ATOM 3254 C CA . ARG A 1 416 ? 32.203 -9.605 -22.569 1.00 96.62 416 ARG A CA 1
ATOM 3255 C C . ARG A 1 416 ? 33.394 -9.335 -23.495 1.00 96.62 416 ARG A C 1
ATOM 3257 O O . ARG A 1 416 ? 34.517 -9.632 -23.115 1.00 96.62 416 ARG A O 1
ATOM 3264 N N . LEU A 1 417 ? 33.146 -8.840 -24.705 1.00 96.31 417 LEU A N 1
ATOM 3265 C CA . LEU A 1 417 ? 34.194 -8.487 -25.663 1.00 96.31 417 LEU A CA 1
ATOM 3266 C C . LEU A 1 417 ? 34.776 -7.085 -25.424 1.00 96.31 417 LEU A C 1
ATOM 3268 O O . LEU A 1 417 ? 35.790 -6.767 -26.036 1.00 96.31 417 LEU A O 1
ATOM 3272 N N . GLY A 1 418 ? 34.146 -6.251 -24.589 1.00 96.31 418 GLY A N 1
ATOM 3273 C CA . GLY A 1 418 ? 34.515 -4.842 -24.442 1.00 96.31 418 GLY A CA 1
ATOM 3274 C C . GLY A 1 418 ? 34.353 -4.057 -25.747 1.00 96.31 418 GLY A C 1
ATOM 3275 O O . GLY A 1 418 ? 35.194 -3.227 -26.074 1.00 96.31 418 GLY A O 1
ATOM 3276 N N . ARG A 1 419 ? 33.322 -4.374 -26.540 1.00 96.25 419 ARG A N 1
ATOM 3277 C CA . ARG A 1 419 ? 33.076 -3.759 -27.853 1.00 96.25 419 ARG A CA 1
ATOM 3278 C C . ARG A 1 419 ? 31.660 -3.217 -27.953 1.00 96.25 419 ARG A C 1
ATOM 3280 O O . ARG A 1 419 ? 30.720 -3.843 -27.463 1.00 96.25 419 ARG A O 1
ATOM 3287 N N . ARG A 1 420 ? 31.510 -2.113 -28.685 1.00 97.44 420 ARG A N 1
ATOM 3288 C CA . ARG A 1 420 ? 30.226 -1.507 -29.047 1.00 97.44 420 ARG A CA 1
ATOM 3289 C C . ARG A 1 420 ? 29.252 -2.508 -29.652 1.00 97.44 420 ARG A C 1
ATOM 3291 O O . ARG A 1 420 ? 28.118 -2.641 -29.191 1.00 97.44 420 ARG A O 1
ATOM 3298 N N . GLN A 1 421 ? 29.704 -3.225 -30.672 1.00 98.31 421 GLN A N 1
ATOM 3299 C CA . GLN A 1 421 ? 28.907 -4.182 -31.429 1.00 98.31 421 GLN A CA 1
ATOM 3300 C C . GLN A 1 421 ? 28.620 -5.467 -30.635 1.00 98.31 421 GLN A C 1
ATOM 3302 O O . GLN A 1 421 ? 29.204 -5.732 -29.584 1.00 98.31 421 GLN A O 1
ATOM 3307 N N . ASN A 1 422 ? 27.701 -6.301 -31.122 1.00 98.44 422 ASN A N 1
ATOM 3308 C CA . ASN A 1 422 ? 27.523 -7.656 -30.595 1.00 98.44 422 ASN A CA 1
ATOM 3309 C C . ASN A 1 422 ? 28.630 -8.617 -31.091 1.00 98.44 422 ASN A C 1
ATOM 3311 O O . ASN A 1 422 ? 29.552 -8.230 -31.806 1.00 98.44 422 ASN A O 1
ATOM 3315 N N . SER A 1 423 ? 28.538 -9.908 -30.752 1.00 97.94 423 SER A N 1
ATOM 3316 C CA . SER A 1 423 ? 29.542 -10.914 -31.149 1.00 97.94 423 SER A CA 1
ATOM 3317 C C . SER A 1 423 ? 29.657 -11.178 -32.654 1.00 97.94 423 SER A C 1
ATOM 3319 O O . SER A 1 423 ? 30.608 -11.844 -33.066 1.00 97.94 423 SER A O 1
ATOM 3321 N N . ARG A 1 424 ? 28.707 -10.697 -33.463 1.00 98.06 424 ARG A N 1
ATOM 3322 C CA . ARG A 1 424 ? 28.715 -10.798 -34.930 1.00 98.06 424 ARG A CA 1
ATOM 3323 C C . ARG A 1 424 ? 29.218 -9.515 -35.600 1.00 98.06 424 ARG A C 1
ATOM 3325 O O . ARG A 1 424 ? 29.155 -9.409 -36.824 1.00 98.06 424 ARG A O 1
ATOM 3332 N N . GLY A 1 425 ? 29.703 -8.557 -34.809 1.00 98.12 425 GLY A N 1
ATOM 3333 C CA . GLY A 1 425 ? 30.194 -7.270 -35.286 1.00 98.12 425 GLY A CA 1
ATOM 3334 C C . GLY A 1 425 ? 29.093 -6.318 -35.736 1.00 98.12 425 GLY A C 1
ATOM 3335 O O . GLY A 1 425 ? 29.384 -5.411 -36.507 1.00 98.12 425 GLY A O 1
ATOM 3336 N N . VAL A 1 426 ? 27.848 -6.518 -35.286 1.00 98.69 426 VAL A N 1
ATOM 3337 C CA . VAL A 1 426 ? 26.701 -5.655 -35.609 1.00 98.69 426 VAL A CA 1
ATOM 3338 C C . VAL A 1 426 ? 26.458 -4.621 -34.514 1.00 98.69 426 VAL A C 1
ATOM 3340 O O . VAL A 1 426 ? 26.370 -4.963 -33.333 1.00 98.69 426 VAL A O 1
ATOM 3343 N N . GLU A 1 427 ? 26.286 -3.364 -34.914 1.00 98.06 427 GLU A N 1
ATOM 3344 C CA . GLU A 1 427 ? 25.771 -2.295 -34.065 1.00 98.06 427 GLU A CA 1
ATOM 3345 C C . GLU A 1 427 ? 24.253 -2.489 -33.877 1.00 98.06 427 GLU A C 1
ATOM 3347 O O . GLU A 1 427 ? 23.438 -2.195 -34.758 1.00 98.06 427 GLU A O 1
ATOM 3352 N N . LEU A 1 428 ? 23.859 -3.010 -32.711 1.00 98.50 428 LEU A N 1
ATOM 3353 C CA . LEU A 1 428 ? 22.462 -3.261 -32.357 1.00 98.50 428 LEU A CA 1
ATOM 3354 C C . LEU A 1 428 ? 21.580 -2.011 -32.470 1.00 98.50 428 LEU A C 1
ATOM 3356 O O . LEU A 1 428 ? 20.445 -2.120 -32.929 1.00 98.50 428 LEU A O 1
ATOM 3360 N N . ASN A 1 429 ? 22.083 -0.823 -32.124 1.00 98.12 429 ASN A N 1
ATOM 3361 C CA . ASN A 1 429 ? 21.358 0.441 -32.256 1.00 98.12 429 ASN A CA 1
ATOM 3362 C C . ASN A 1 429 ? 21.463 1.053 -33.669 1.00 98.12 429 ASN A C 1
ATOM 3364 O O . ASN A 1 429 ? 21.208 2.241 -33.859 1.00 98.12 429 ASN A O 1
ATOM 3368 N N . ARG A 1 430 ? 21.832 0.257 -34.677 1.00 98.25 430 ARG A N 1
ATOM 3369 C CA . ARG A 1 430 ? 21.562 0.503 -36.106 1.00 98.25 430 ARG A CA 1
ATOM 3370 C C . ARG A 1 430 ? 20.789 -0.648 -36.760 1.00 98.25 430 ARG A C 1
ATOM 3372 O O . ARG A 1 430 ? 20.383 -0.545 -37.911 1.00 98.25 430 ARG A O 1
ATOM 3379 N N . ASN A 1 431 ? 20.544 -1.738 -36.031 1.00 98.62 431 ASN A N 1
ATOM 3380 C CA . ASN A 1 431 ? 19.921 -2.953 -36.552 1.00 98.62 431 ASN A CA 1
ATOM 3381 C C . ASN A 1 431 ? 18.380 -2.929 -36.513 1.00 98.62 431 ASN A C 1
ATOM 3383 O O . ASN A 1 431 ? 17.749 -3.870 -36.991 1.00 98.62 431 ASN A O 1
ATOM 3387 N N . PHE A 1 432 ? 17.729 -1.898 -35.964 1.00 98.50 432 PHE A N 1
ATOM 3388 C CA . PHE A 1 432 ? 16.263 -1.836 -35.928 1.00 98.50 432 PHE A CA 1
ATOM 3389 C C . PHE A 1 432 ? 15.675 -1.457 -37.305 1.00 98.50 432 PHE A C 1
ATOM 3391 O O . PHE A 1 432 ? 16.317 -0.739 -38.058 1.00 98.50 432 PHE A O 1
ATOM 3398 N N . PRO A 1 433 ? 14.443 -1.876 -37.661 1.00 97.12 433 PRO A N 1
ATOM 3399 C CA . PRO A 1 433 ? 13.886 -1.680 -39.010 1.00 97.12 433 PRO A CA 1
ATOM 3400 C C . PRO A 1 433 ? 13.526 -0.244 -39.427 1.00 97.12 433 PRO A C 1
ATOM 3402 O O . PRO A 1 433 ? 13.083 -0.045 -40.551 1.00 97.12 433 PRO A O 1
ATOM 3405 N N . SER A 1 434 ? 13.632 0.748 -38.543 1.00 95.06 434 SER A N 1
ATOM 3406 C CA . SER A 1 434 ? 13.167 2.112 -38.832 1.00 95.06 434 SER A CA 1
ATOM 3407 C C . SER A 1 434 ? 14.191 2.889 -39.627 1.00 95.06 434 SER A C 1
ATOM 3409 O O . SER A 1 434 ? 15.284 3.130 -39.118 1.00 95.06 434 SER A O 1
ATOM 3411 N N . GLU A 1 435 ? 13.828 3.284 -40.848 1.00 95.50 435 GLU A N 1
ATOM 3412 C CA . GLU A 1 435 ? 14.729 3.963 -41.790 1.00 95.50 435 GLU A CA 1
ATOM 3413 C C . GLU A 1 435 ? 16.043 3.189 -41.995 1.00 95.50 435 GLU A C 1
ATOM 3415 O O . GLU A 1 435 ? 17.070 3.789 -42.291 1.00 95.50 435 GLU A O 1
ATOM 3420 N N . TRP A 1 436 ? 16.035 1.868 -41.781 1.00 96.75 436 TRP A N 1
ATOM 3421 C CA . TRP A 1 436 ? 17.234 1.036 -41.828 1.00 96.75 436 TRP A CA 1
ATOM 3422 C C . TRP A 1 436 ? 17.903 1.138 -43.201 1.00 96.75 436 TRP A C 1
ATOM 3424 O O . TRP A 1 436 ? 17.234 1.069 -44.231 1.00 96.75 436 TRP A O 1
ATOM 3434 N N . ARG A 1 437 ? 19.228 1.284 -43.214 1.00 94.56 437 ARG A N 1
ATOM 3435 C CA . ARG A 1 437 ? 20.045 1.363 -44.429 1.00 94.56 437 ARG A CA 1
ATOM 3436 C C . ARG A 1 437 ? 21.260 0.481 -44.240 1.00 94.56 437 ARG A C 1
ATOM 3438 O O . ARG A 1 437 ? 21.878 0.564 -43.187 1.00 94.56 437 ARG A O 1
ATOM 3445 N N . HIS A 1 438 ? 21.605 -0.326 -45.237 1.00 93.94 438 HIS A N 1
ATOM 3446 C CA . HIS A 1 438 ? 22.853 -1.081 -45.214 1.00 93.94 438 HIS A CA 1
ATOM 3447 C C . HIS A 1 438 ? 24.045 -0.119 -45.335 1.00 93.94 438 HIS A C 1
ATOM 3449 O O . HIS A 1 438 ? 24.032 0.773 -46.181 1.00 93.94 438 HIS A O 1
ATOM 3455 N N . SER A 1 439 ? 25.075 -0.296 -44.507 1.00 91.81 439 SER A N 1
ATOM 3456 C CA . SER A 1 439 ? 26.293 0.521 -44.555 1.00 91.81 439 SER A CA 1
ATOM 3457 C C . SER A 1 439 ? 27.463 -0.187 -43.882 1.00 91.81 439 SER A C 1
ATOM 3459 O O . SER A 1 439 ? 27.285 -0.756 -42.806 1.00 91.81 439 SER A O 1
ATOM 3461 N N . GLY A 1 440 ? 28.658 -0.078 -44.463 1.00 93.75 440 GLY A N 1
ATOM 3462 C CA . GLY A 1 440 ? 29.880 -0.650 -43.896 1.00 93.75 440 GLY A CA 1
ATOM 3463 C C . GLY A 1 440 ? 29.934 -2.180 -43.942 1.00 93.75 440 GLY A C 1
ATOM 3464 O O . GLY A 1 440 ? 29.140 -2.844 -44.612 1.00 93.75 440 GLY A O 1
ATOM 3465 N N . ARG A 1 441 ? 30.899 -2.736 -43.216 1.00 96.38 441 ARG A N 1
ATOM 3466 C CA . ARG A 1 441 ? 31.185 -4.165 -43.056 1.00 96.38 441 ARG A CA 1
ATOM 3467 C C . ARG A 1 441 ? 31.173 -4.532 -41.571 1.00 96.38 441 ARG A C 1
ATOM 3469 O O . ARG A 1 441 ? 31.160 -3.667 -40.701 1.00 96.38 441 ARG A O 1
ATOM 3476 N N . ARG A 1 442 ? 31.162 -5.834 -41.260 1.00 96.00 442 ARG A N 1
ATOM 3477 C CA . ARG A 1 442 ? 31.195 -6.320 -39.866 1.00 96.00 442 ARG A CA 1
ATOM 3478 C C . ARG A 1 442 ? 32.316 -5.635 -39.082 1.00 96.00 442 ARG A C 1
ATOM 3480 O O . ARG A 1 442 ? 33.435 -5.583 -39.574 1.00 96.00 442 ARG A O 1
ATOM 3487 N N . TRP A 1 443 ? 31.997 -5.209 -37.859 1.00 95.56 443 TRP A N 1
ATOM 3488 C CA . TRP A 1 443 ? 32.859 -4.460 -36.933 1.00 95.56 443 TRP A CA 1
ATOM 3489 C C . TRP A 1 443 ? 33.038 -2.971 -37.216 1.00 95.56 443 TRP A C 1
ATOM 3491 O O . TRP A 1 443 ? 33.525 -2.272 -36.325 1.00 95.56 443 TRP A O 1
ATOM 3501 N N . ASP A 1 444 ? 32.547 -2.447 -38.341 1.00 95.81 444 ASP A N 1
ATOM 3502 C CA . ASP A 1 444 ? 32.496 -0.997 -38.512 1.00 95.81 444 ASP A CA 1
ATOM 3503 C C . ASP A 1 444 ? 31.607 -0.369 -37.417 1.00 95.81 444 ASP A C 1
ATOM 3505 O O . ASP A 1 444 ? 30.602 -0.969 -37.001 1.00 95.81 444 ASP A O 1
ATOM 3509 N N . PRO A 1 445 ? 31.921 0.851 -36.935 1.00 91.06 445 PRO A N 1
ATOM 3510 C CA . PRO A 1 445 ? 31.204 1.492 -35.826 1.00 91.06 445 PRO A CA 1
ATOM 3511 C C . PRO A 1 445 ? 29.690 1.616 -36.021 1.00 91.06 445 PRO A C 1
ATOM 3513 O O . PRO A 1 445 ? 28.943 1.666 -35.044 1.00 91.06 445 PRO A O 1
ATOM 3516 N N . LEU A 1 446 ? 29.243 1.676 -37.279 1.00 94.62 446 LEU A N 1
ATOM 3517 C CA . LEU A 1 446 ? 27.849 1.872 -37.669 1.00 94.62 446 LEU A CA 1
ATOM 3518 C C . LEU A 1 446 ? 27.251 0.671 -38.413 1.00 94.62 446 LEU A C 1
ATOM 3520 O O . LEU A 1 446 ? 26.130 0.789 -38.906 1.00 94.62 446 LEU A O 1
ATOM 3524 N N . TYR A 1 447 ? 27.956 -0.465 -38.505 1.00 97.81 447 TYR A N 1
ATOM 3525 C CA . TYR A 1 447 ? 27.480 -1.607 -39.287 1.00 97.81 447 TYR A CA 1
ATOM 3526 C C . TYR A 1 447 ? 26.143 -2.135 -38.748 1.00 97.81 447 TYR A C 1
ATOM 3528 O O . TYR A 1 447 ? 26.090 -2.665 -37.635 1.00 97.81 447 TYR A O 1
ATOM 3536 N N . PRO A 1 448 ? 25.055 -2.045 -39.526 1.00 97.62 448 PRO A N 1
ATOM 3537 C CA . PRO A 1 448 ? 23.701 -2.275 -39.046 1.00 97.62 448 PRO A CA 1
ATOM 3538 C C . PRO A 1 448 ? 23.274 -3.739 -39.180 1.00 97.62 448 PRO A C 1
ATOM 3540 O O . PRO A 1 448 ? 22.112 -4.054 -38.926 1.00 97.62 448 PRO A O 1
ATOM 3543 N N . GLY A 1 449 ? 24.178 -4.631 -39.597 1.00 97.69 449 GLY A N 1
ATOM 3544 C CA . GLY A 1 449 ? 23.884 -6.020 -39.937 1.00 97.69 449 GLY A CA 1
ATOM 3545 C C . GLY A 1 449 ? 23.506 -6.213 -41.410 1.00 97.69 449 GLY A C 1
ATOM 3546 O O . GLY A 1 449 ? 23.379 -5.245 -42.150 1.00 97.69 449 GLY A O 1
ATOM 3547 N N . PRO A 1 450 ? 23.317 -7.468 -41.853 1.00 97.44 450 PRO A N 1
ATOM 3548 C CA . PRO A 1 450 ? 23.003 -7.777 -43.251 1.00 97.44 450 PRO A CA 1
ATOM 3549 C C . PRO A 1 450 ? 21.566 -7.411 -43.662 1.00 97.44 450 PRO A C 1
ATOM 3551 O O . PRO A 1 450 ? 21.269 -7.319 -44.845 1.00 97.44 450 PRO A O 1
ATOM 3554 N N . ARG A 1 451 ? 20.651 -7.259 -42.697 1.00 97.94 451 ARG A N 1
ATOM 3555 C CA . ARG A 1 451 ? 19.238 -6.904 -42.911 1.00 97.94 451 ARG A CA 1
ATOM 3556 C C . ARG A 1 451 ? 18.624 -6.366 -41.613 1.00 97.94 451 ARG A C 1
ATOM 3558 O O . ARG A 1 451 ? 19.152 -6.683 -40.540 1.00 97.94 451 ARG A O 1
ATOM 3565 N N . PRO A 1 452 ? 17.505 -5.621 -41.658 1.00 97.94 452 PRO A N 1
ATOM 3566 C CA . PRO A 1 452 ? 16.854 -5.138 -40.445 1.00 97.94 452 PRO A CA 1
ATOM 3567 C C . PRO A 1 452 ? 16.459 -6.294 -39.517 1.00 97.94 452 PRO A C 1
ATOM 3569 O O . PRO A 1 452 ? 15.940 -7.323 -39.952 1.00 97.94 452 PRO A O 1
ATOM 3572 N N . ALA A 1 453 ? 16.701 -6.108 -38.220 1.00 97.88 453 ALA A N 1
ATOM 3573 C CA . ALA A 1 453 ? 16.471 -7.077 -37.153 1.00 97.88 453 ALA A CA 1
ATOM 3574 C C . ALA A 1 453 ? 17.128 -8.454 -37.394 1.00 97.88 453 ALA A C 1
ATOM 3576 O O . ALA A 1 453 ? 16.597 -9.487 -36.970 1.00 97.88 453 ALA A O 1
ATOM 3577 N N . SER A 1 454 ? 18.291 -8.488 -38.057 1.00 98.56 454 SER A N 1
ATOM 3578 C CA . SER A 1 454 ? 19.089 -9.714 -38.215 1.00 98.56 454 SER A CA 1
ATOM 3579 C C . SER A 1 454 ? 19.501 -10.321 -36.866 1.00 98.56 454 SER A C 1
ATOM 3581 O O . SER A 1 454 ? 19.532 -11.549 -36.705 1.00 98.56 454 SER A O 1
ATOM 3583 N N . GLU A 1 455 ? 19.755 -9.477 -35.864 1.00 98.69 455 GLU A N 1
ATOM 3584 C CA . GLU A 1 455 ? 20.344 -9.913 -34.604 1.00 98.69 455 GLU A CA 1
ATOM 3585 C C . GLU A 1 455 ? 19.295 -10.470 -33.630 1.00 98.69 455 GLU A C 1
ATOM 3587 O O . GLU A 1 455 ? 18.168 -9.960 -33.540 1.00 98.69 455 GLU A O 1
ATOM 3592 N N . PRO A 1 456 ? 19.609 -11.561 -32.902 1.00 98.56 456 PRO A N 1
ATOM 3593 C CA . PRO A 1 456 ? 18.700 -12.105 -31.899 1.00 98.56 456 PRO A CA 1
ATOM 3594 C C . PRO A 1 456 ? 18.418 -11.100 -30.773 1.00 98.56 456 PRO A C 1
ATOM 3596 O O . PRO A 1 456 ? 17.277 -11.032 -30.316 1.00 98.56 456 PRO A O 1
ATOM 3599 N N . GLU A 1 457 ? 19.397 -10.284 -30.375 1.00 98.75 457 GLU A N 1
ATOM 3600 C CA . GLU A 1 457 ? 19.258 -9.237 -29.356 1.00 98.75 457 GLU A CA 1
ATOM 3601 C C . GLU A 1 457 ? 18.214 -8.188 -29.767 1.00 98.75 457 GLU A C 1
ATOM 3603 O O . GLU A 1 457 ? 17.265 -7.919 -29.026 1.00 98.75 457 GLU A O 1
ATOM 3608 N N . THR A 1 458 ? 18.317 -7.668 -30.993 1.00 98.75 458 THR A N 1
ATOM 3609 C CA . THR A 1 458 ? 17.352 -6.718 -31.568 1.00 98.75 458 THR A CA 1
ATOM 3610 C C . THR A 1 458 ? 15.946 -7.311 -31.588 1.00 98.75 458 THR A C 1
ATOM 3612 O O . THR A 1 458 ? 14.992 -6.697 -31.104 1.00 98.75 458 THR A O 1
ATOM 3615 N N . ARG A 1 459 ? 15.799 -8.552 -32.073 1.00 98.75 459 ARG A N 1
ATOM 3616 C CA . ARG A 1 459 ? 14.498 -9.242 -32.119 1.00 98.75 459 ARG A CA 1
ATOM 3617 C C . ARG A 1 459 ? 13.911 -9.476 -30.726 1.00 98.75 459 ARG A C 1
ATOM 3619 O O . ARG A 1 459 ? 12.693 -9.406 -30.562 1.00 98.75 459 ARG A O 1
ATOM 3626 N N . LEU A 1 460 ? 14.747 -9.744 -29.722 1.00 98.69 460 LEU A N 1
ATOM 3627 C CA . LEU A 1 460 ? 14.322 -9.883 -28.326 1.00 98.69 460 LEU A CA 1
ATOM 3628 C C . LEU A 1 460 ? 13.755 -8.572 -27.777 1.00 98.69 460 LEU A C 1
ATOM 3630 O O . LEU A 1 460 ? 12.658 -8.585 -27.214 1.00 98.69 460 LEU A O 1
ATOM 3634 N N . ALA A 1 461 ? 14.448 -7.452 -27.994 1.00 98.56 461 ALA A N 1
ATOM 3635 C CA . ALA A 1 461 ? 13.960 -6.132 -27.602 1.00 98.56 461 ALA A CA 1
ATOM 3636 C C . ALA A 1 461 ? 12.633 -5.795 -28.297 1.00 98.56 461 ALA A C 1
ATOM 3638 O O . ALA A 1 461 ? 11.670 -5.413 -27.634 1.00 98.56 461 ALA A O 1
ATOM 3639 N N . GLN A 1 462 ? 12.530 -6.027 -29.609 1.00 98.44 462 GLN A N 1
ATOM 3640 C CA . GLN A 1 462 ? 11.292 -5.786 -30.352 1.00 98.44 462 GLN A CA 1
ATOM 3641 C C . GLN A 1 462 ? 10.116 -6.613 -29.825 1.00 98.44 462 GLN A C 1
ATOM 3643 O O . GLN A 1 462 ? 9.021 -6.075 -29.659 1.00 98.44 462 GLN A O 1
ATOM 3648 N N . ARG A 1 463 ? 10.318 -7.910 -29.549 1.00 98.44 463 ARG A N 1
ATOM 3649 C CA . ARG A 1 463 ? 9.268 -8.765 -28.968 1.00 98.44 463 ARG A CA 1
ATOM 3650 C C . ARG A 1 463 ? 8.829 -8.258 -27.600 1.00 98.44 463 ARG A C 1
ATOM 3652 O O . ARG A 1 463 ? 7.631 -8.216 -27.331 1.00 98.44 463 ARG A O 1
ATOM 3659 N N . LEU A 1 464 ? 9.780 -7.855 -26.759 1.00 98.06 464 LEU A N 1
ATOM 3660 C CA . LEU A 1 464 ? 9.483 -7.321 -25.435 1.00 98.06 464 LEU A CA 1
ATOM 3661 C C . LEU A 1 464 ? 8.679 -6.016 -25.520 1.00 98.06 464 LEU A C 1
ATOM 3663 O O . LEU A 1 464 ? 7.635 -5.905 -24.884 1.00 98.06 464 LEU A O 1
ATOM 3667 N N . ILE A 1 465 ? 9.116 -5.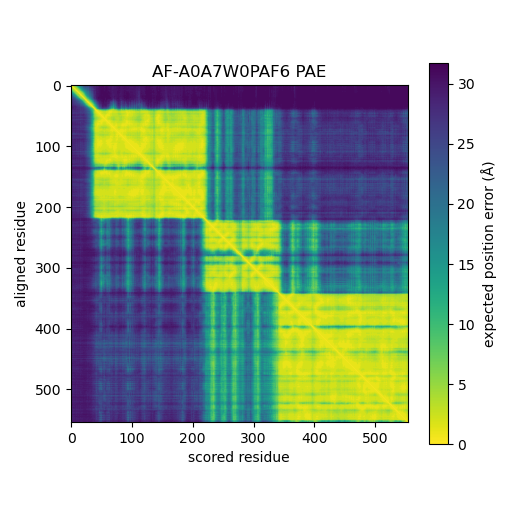067 -26.350 1.00 98.12 465 ILE A N 1
ATOM 3668 C CA . ILE A 1 465 ? 8.447 -3.772 -26.536 1.00 98.12 465 ILE A CA 1
ATOM 3669 C C . ILE A 1 465 ? 7.039 -3.968 -27.108 1.00 98.12 465 ILE A C 1
ATOM 3671 O O . ILE A 1 465 ? 6.088 -3.393 -26.588 1.00 98.12 465 ILE A O 1
ATOM 3675 N N . ARG A 1 466 ? 6.863 -4.849 -28.106 1.00 97.69 466 ARG A N 1
ATOM 3676 C CA . ARG A 1 466 ? 5.535 -5.188 -28.656 1.00 97.69 466 ARG A CA 1
ATOM 3677 C C . ARG A 1 466 ? 4.603 -5.800 -27.612 1.00 97.69 466 ARG A C 1
ATOM 3679 O O . ARG A 1 466 ? 3.404 -5.535 -27.654 1.00 97.69 466 ARG A O 1
ATOM 3686 N N . ARG A 1 467 ? 5.147 -6.622 -26.709 1.00 96.75 467 ARG A N 1
ATOM 3687 C CA . ARG A 1 467 ? 4.391 -7.279 -25.637 1.00 96.75 467 ARG A CA 1
ATOM 3688 C C . ARG A 1 467 ? 3.958 -6.293 -24.557 1.00 96.75 467 ARG A C 1
ATOM 3690 O O . ARG A 1 467 ? 2.821 -6.362 -24.110 1.00 96.75 467 ARG A O 1
ATOM 3697 N N . ILE A 1 468 ? 4.871 -5.439 -24.099 1.00 95.56 468 ILE A N 1
ATOM 3698 C CA . ILE A 1 468 ? 4.614 -4.525 -22.980 1.00 95.56 468 ILE A CA 1
ATOM 3699 C C . ILE A 1 468 ? 3.814 -3.309 -23.445 1.00 95.56 468 ILE A C 1
ATOM 3701 O O . ILE A 1 468 ? 2.943 -2.860 -22.709 1.00 95.56 468 ILE A O 1
ATOM 3705 N N . ARG A 1 469 ? 4.116 -2.790 -24.645 1.00 96.12 469 ARG A N 1
ATOM 3706 C CA . ARG A 1 469 ? 3.697 -1.463 -25.126 1.00 96.12 469 ARG A CA 1
ATOM 3707 C C . ARG A 1 469 ? 3.964 -0.380 -24.067 1.00 96.12 469 ARG A C 1
ATOM 3709 O O . ARG A 1 469 ? 3.018 0.171 -23.514 1.00 96.12 469 ARG A O 1
ATOM 3716 N N . PRO A 1 470 ? 5.240 -0.136 -23.719 1.00 96.81 470 PRO A N 1
ATOM 3717 C CA . PRO A 1 470 ? 5.576 0.819 -22.671 1.00 96.81 470 PRO A CA 1
ATOM 3718 C C . PRO A 1 470 ? 5.212 2.247 -23.095 1.00 96.81 470 PRO A C 1
ATOM 3720 O O . PRO A 1 470 ? 5.451 2.625 -24.242 1.00 96.81 470 PRO A O 1
ATOM 3723 N N . ASP A 1 471 ? 4.712 3.057 -22.160 1.00 95.38 471 ASP A N 1
ATOM 3724 C CA . ASP A 1 471 ? 4.503 4.494 -22.389 1.00 95.38 471 ASP A CA 1
ATOM 3725 C C . ASP A 1 471 ? 5.839 5.213 -22.556 1.00 95.38 471 ASP A C 1
ATOM 3727 O O . ASP A 1 471 ? 5.943 6.201 -23.279 1.00 95.38 471 ASP A O 1
ATOM 3731 N N . VAL A 1 472 ? 6.862 4.725 -21.847 1.00 96.88 472 VAL A N 1
ATOM 3732 C CA . VAL A 1 472 ? 8.195 5.318 -21.813 1.00 96.88 472 VAL A CA 1
ATOM 3733 C C . VAL A 1 472 ? 9.249 4.230 -21.942 1.00 96.88 472 VAL A C 1
ATOM 3735 O O . VAL A 1 472 ? 9.228 3.242 -21.207 1.00 96.88 472 VAL A O 1
ATOM 3738 N N . THR A 1 473 ? 10.220 4.416 -22.831 1.00 98.44 473 THR A N 1
ATOM 3739 C CA . THR A 1 473 ? 11.433 3.596 -22.886 1.00 98.44 473 THR A CA 1
ATOM 3740 C C . THR A 1 473 ? 12.688 4.451 -22.780 1.00 98.44 473 THR A C 1
ATOM 3742 O O . THR A 1 473 ? 12.882 5.397 -23.540 1.00 98.44 473 THR A O 1
ATOM 3745 N N . ILE A 1 474 ? 13.534 4.105 -21.811 1.00 98.69 474 ILE A N 1
ATOM 3746 C CA . ILE A 1 474 ? 14.786 4.797 -21.510 1.00 98.69 474 ILE A CA 1
ATOM 3747 C C . ILE A 1 474 ? 15.939 3.879 -21.896 1.00 98.69 474 ILE A C 1
ATOM 3749 O O . ILE A 1 474 ? 16.105 2.801 -21.317 1.00 98.69 474 ILE A O 1
ATOM 3753 N N . TRP A 1 475 ? 16.738 4.325 -22.858 1.00 98.69 475 TRP A N 1
ATOM 3754 C CA . TRP A 1 475 ? 17.936 3.631 -23.319 1.00 98.69 475 TRP A CA 1
ATOM 3755 C C . TRP A 1 475 ? 19.169 4.322 -22.744 1.00 98.69 475 TRP A C 1
ATOM 3757 O O . TRP A 1 475 ? 19.460 5.462 -23.106 1.00 98.69 475 TRP A O 1
ATOM 3767 N N . PHE A 1 476 ? 19.877 3.660 -21.829 1.00 98.62 476 PHE A N 1
ATOM 3768 C CA . PHE A 1 476 ? 21.153 4.173 -21.337 1.00 98.62 476 PHE A CA 1
ATOM 3769 C C . PHE A 1 476 ? 22.277 3.886 -22.335 1.00 98.62 476 PHE A C 1
ATOM 3771 O O . PHE A 1 476 ? 22.395 2.769 -22.841 1.00 98.62 476 PHE A O 1
ATOM 3778 N N . HIS A 1 477 ? 23.085 4.913 -22.569 1.00 98.25 477 HIS A N 1
ATOM 3779 C CA . HIS A 1 477 ? 24.251 4.954 -23.447 1.00 98.25 477 HIS A CA 1
ATOM 3780 C C . HIS A 1 477 ? 25.373 5.763 -22.789 1.00 98.25 477 HIS A C 1
ATOM 3782 O O . HIS A 1 477 ? 25.186 6.298 -21.691 1.00 98.25 477 HIS A O 1
ATOM 3788 N N . GLN A 1 478 ? 26.522 5.851 -23.457 1.00 96.25 478 GLN A N 1
ATOM 3789 C CA . GLN A 1 478 ? 27.672 6.688 -23.112 1.00 96.25 478 GLN A CA 1
ATOM 3790 C C . GLN A 1 478 ? 28.370 7.172 -24.398 1.00 96.25 478 GLN A C 1
ATOM 3792 O O . GLN A 1 478 ? 28.217 6.532 -25.434 1.00 96.25 478 GLN A O 1
ATOM 3797 N N . PRO A 1 479 ? 29.203 8.234 -24.362 1.00 96.12 479 PRO A N 1
ATOM 3798 C CA . PRO A 1 479 ? 29.655 8.971 -23.179 1.00 96.12 479 PRO A CA 1
ATOM 3799 C C . PRO A 1 479 ? 29.249 10.463 -23.160 1.00 96.12 479 PRO A C 1
ATOM 3801 O O . PRO A 1 479 ? 29.898 11.266 -22.496 1.00 96.12 479 PRO A O 1
ATOM 3804 N N . GLN A 1 480 ? 28.218 10.877 -23.904 1.00 96.56 480 GLN A N 1
ATOM 3805 C CA . GLN A 1 480 ? 27.994 12.305 -24.214 1.00 96.56 480 GLN A CA 1
ATOM 3806 C C . GLN A 1 480 ? 27.551 13.182 -23.025 1.00 96.56 480 GLN A C 1
ATOM 3808 O O . GLN A 1 480 ? 27.560 14.404 -23.139 1.00 96.56 480 GLN A O 1
ATOM 3813 N N . GLY A 1 481 ? 27.127 12.599 -21.898 1.00 97.44 481 GLY A N 1
ATOM 3814 C CA . GLY A 1 481 ? 26.723 13.366 -20.713 1.00 97.44 481 GLY A CA 1
ATOM 3815 C C . GLY A 1 481 ? 25.437 14.191 -20.878 1.00 97.44 481 GLY A C 1
ATOM 3816 O O . GLY A 1 481 ? 25.288 15.223 -20.225 1.00 97.44 481 GLY A O 1
ATOM 3817 N N . LEU A 1 482 ? 24.496 13.752 -21.718 1.00 98.25 482 LEU A N 1
ATOM 3818 C CA . LEU A 1 482 ? 23.244 14.457 -22.013 1.00 98.25 482 LEU A CA 1
ATOM 3819 C C . LEU A 1 482 ? 22.036 13.520 -22.145 1.00 98.25 482 LEU A C 1
ATOM 3821 O O . LEU A 1 482 ? 22.155 12.320 -22.373 1.00 98.25 482 LEU A O 1
ATOM 3825 N N . VAL A 1 483 ? 20.835 14.077 -22.042 1.00 98.62 483 VAL A N 1
ATOM 3826 C CA . VAL A 1 483 ? 19.594 13.399 -22.430 1.00 98.62 483 VAL A CA 1
ATOM 3827 C C . VAL A 1 483 ? 19.194 13.895 -23.813 1.00 98.62 483 VAL A C 1
ATOM 3829 O O . VAL A 1 483 ? 19.098 15.103 -24.038 1.00 98.62 483 VAL A O 1
ATOM 3832 N N . ARG A 1 484 ? 18.931 12.974 -24.742 1.00 98.19 484 ARG A N 1
ATOM 3833 C CA . ARG A 1 484 ? 18.548 13.314 -26.119 1.00 98.19 484 ARG A CA 1
ATOM 3834 C C . ARG A 1 484 ? 17.248 12.660 -26.545 1.00 98.19 484 ARG A C 1
ATOM 3836 O O . ARG A 1 484 ? 16.987 11.499 -26.229 1.00 98.19 484 ARG A O 1
ATOM 3843 N N . ALA A 1 485 ? 16.463 13.411 -27.311 1.00 97.94 485 ALA A N 1
ATOM 3844 C CA . ALA A 1 485 ? 15.243 12.935 -27.952 1.00 97.94 485 ALA A CA 1
ATOM 3845 C C . ALA A 1 485 ? 14.953 13.664 -29.267 1.00 97.94 485 ALA A C 1
ATOM 3847 O O . ALA A 1 485 ? 15.546 14.701 -29.556 1.00 97.94 485 ALA A O 1
ATOM 3848 N N . TRP A 1 486 ? 13.996 13.141 -30.033 1.00 96.31 486 TRP A N 1
ATOM 3849 C CA . TRP A 1 486 ? 13.437 13.778 -31.224 1.00 96.31 486 TRP A CA 1
ATOM 3850 C C . TRP A 1 486 ? 11.926 13.544 -31.304 1.00 96.31 486 TRP A C 1
ATOM 3852 O O . TRP A 1 486 ? 11.421 12.564 -30.746 1.00 96.31 486 TRP A O 1
ATOM 3862 N N . GLY A 1 487 ? 11.217 14.428 -32.010 1.00 94.19 487 GLY A N 1
ATOM 3863 C CA . GLY A 1 487 ? 9.772 14.328 -32.231 1.00 94.19 487 GLY A CA 1
ATOM 3864 C C . GLY A 1 487 ? 8.967 14.280 -30.927 1.00 94.19 487 GLY A C 1
ATOM 3865 O O . GLY A 1 487 ? 9.299 14.956 -29.953 1.00 94.19 487 GLY A O 1
ATOM 3866 N N . GLY A 1 488 ? 7.934 13.433 -30.883 1.00 93.38 488 GLY A N 1
ATOM 3867 C CA . GLY A 1 488 ? 7.015 13.308 -29.739 1.00 93.38 488 GLY A CA 1
ATOM 3868 C C . GLY A 1 488 ? 7.660 12.898 -28.406 1.00 93.38 488 GLY A C 1
ATOM 3869 O O . GLY A 1 488 ? 7.046 13.057 -27.359 1.00 93.38 488 GLY A O 1
ATOM 3870 N N . SER A 1 489 ? 8.914 12.429 -28.407 1.00 96.75 489 SER A N 1
ATOM 3871 C CA . SER A 1 489 ? 9.648 12.087 -27.177 1.00 96.75 489 SER A CA 1
ATOM 3872 C C . SER A 1 489 ? 10.296 13.287 -26.474 1.00 96.75 489 SER A C 1
ATOM 3874 O O . SER A 1 489 ? 10.794 13.137 -25.357 1.00 96.75 489 SER A O 1
ATOM 3876 N N . ILE A 1 490 ? 10.322 14.471 -27.103 1.00 97.69 490 ILE A N 1
ATOM 3877 C CA . ILE A 1 490 ? 10.972 15.674 -26.554 1.00 97.69 490 ILE A CA 1
ATOM 3878 C C . ILE A 1 490 ? 10.426 16.061 -25.166 1.00 97.69 490 ILE A C 1
ATOM 3880 O O . ILE A 1 490 ? 11.252 16.245 -24.267 1.00 97.69 490 ILE A O 1
ATOM 3884 N N . PRO A 1 491 ? 9.099 16.153 -24.931 1.00 97.00 491 PRO A N 1
ATOM 3885 C CA . PRO A 1 491 ? 8.575 16.554 -23.623 1.00 97.00 491 PRO A CA 1
ATOM 3886 C C . PRO A 1 491 ? 9.006 15.599 -22.503 1.00 97.00 491 PRO A C 1
ATOM 3888 O O . PRO A 1 491 ? 9.535 16.032 -21.478 1.00 97.00 491 PRO A O 1
ATOM 3891 N N . ALA A 1 492 ? 8.868 14.292 -22.743 1.00 96.75 492 ALA A N 1
ATOM 3892 C CA . ALA A 1 492 ? 9.243 13.241 -21.804 1.00 96.75 492 ALA A CA 1
ATOM 3893 C C . ALA A 1 492 ? 10.741 13.278 -21.455 1.00 96.75 492 ALA A C 1
ATOM 3895 O O . ALA A 1 492 ? 11.124 13.265 -20.284 1.00 96.75 492 ALA A O 1
ATOM 3896 N N . ALA A 1 493 ? 11.597 13.369 -22.470 1.00 97.75 493 ALA A N 1
ATOM 3897 C CA . ALA A 1 493 ? 13.040 13.391 -22.284 1.00 97.75 493 ALA A CA 1
ATOM 3898 C C . ALA A 1 493 ? 13.520 14.663 -21.571 1.00 97.75 493 ALA A C 1
ATOM 3900 O O . ALA A 1 493 ? 14.385 14.585 -20.699 1.00 97.75 493 ALA A O 1
ATOM 3901 N N . ARG A 1 494 ? 12.934 15.827 -21.883 1.00 98.19 494 ARG A N 1
ATOM 3902 C CA . ARG A 1 494 ? 13.251 17.094 -21.209 1.00 98.19 494 ARG A CA 1
ATOM 3903 C C . ARG A 1 494 ? 12.870 17.054 -19.729 1.00 98.19 494 ARG A C 1
ATOM 3905 O O . ARG A 1 494 ? 13.664 17.463 -18.886 1.00 98.19 494 ARG A O 1
ATOM 3912 N N . GLN A 1 495 ? 11.696 16.514 -19.405 1.00 97.62 495 GLN A N 1
ATOM 3913 C CA . GLN A 1 495 ? 11.275 16.328 -18.017 1.00 97.62 495 GLN A CA 1
ATOM 3914 C C . GLN A 1 495 ? 12.222 15.374 -17.270 1.00 97.62 495 GLN A C 1
ATOM 3916 O O . GLN A 1 495 ? 12.659 15.690 -16.163 1.00 97.62 495 GLN A O 1
ATOM 3921 N N . TYR A 1 496 ? 12.594 14.238 -17.872 1.00 97.88 496 TYR A N 1
ATOM 3922 C CA . TYR A 1 496 ? 13.575 13.331 -17.271 1.00 97.88 496 TYR A CA 1
ATOM 3923 C C . TYR A 1 496 ? 14.932 14.015 -17.043 1.00 97.88 496 TYR A C 1
ATOM 3925 O O . TYR A 1 496 ? 15.525 13.847 -15.979 1.00 97.88 496 TYR A O 1
ATOM 3933 N N . ALA A 1 497 ? 15.412 14.807 -18.006 1.00 98.19 497 ALA A N 1
ATOM 3934 C CA . ALA A 1 497 ? 16.669 15.546 -17.897 1.00 98.19 497 ALA A CA 1
ATOM 3935 C C . ALA A 1 497 ? 16.673 16.503 -16.694 1.00 98.19 497 ALA A C 1
ATOM 3937 O O . ALA A 1 497 ? 17.634 16.506 -15.923 1.00 98.19 497 ALA A O 1
ATOM 3938 N N . GLY A 1 498 ? 15.565 17.223 -16.474 1.00 97.81 498 GLY A N 1
ATOM 3939 C CA . GLY A 1 498 ? 15.370 18.066 -15.293 1.00 97.81 498 GLY A CA 1
ATOM 3940 C C . GLY A 1 498 ? 15.444 17.272 -13.986 1.00 97.81 498 GLY A C 1
ATOM 3941 O O . GLY A 1 498 ? 16.192 17.638 -13.087 1.00 97.81 498 GLY A O 1
ATOM 3942 N N . LEU A 1 499 ? 14.755 16.128 -13.903 1.00 96.50 499 LEU A N 1
ATOM 3943 C CA . LEU A 1 499 ? 14.781 15.253 -12.719 1.00 96.50 499 LEU A CA 1
ATOM 3944 C C . LEU A 1 499 ? 16.156 14.606 -12.470 1.00 96.50 499 LEU A C 1
ATOM 3946 O O . LEU A 1 499 ? 16.530 14.341 -11.328 1.00 96.50 499 LEU A O 1
ATOM 3950 N N . ALA A 1 500 ? 16.898 14.307 -13.536 1.00 96.81 500 ALA A N 1
ATOM 3951 C CA . ALA A 1 500 ? 18.202 13.653 -13.479 1.00 96.81 500 ALA A CA 1
ATOM 3952 C C . ALA A 1 500 ? 19.379 14.632 -13.326 1.00 96.81 500 ALA A C 1
ATOM 3954 O O . ALA A 1 500 ? 20.506 14.178 -13.099 1.00 96.81 500 ALA A O 1
ATOM 3955 N N . HIS A 1 501 ? 19.113 15.939 -13.423 1.00 96.81 501 HIS A N 1
ATOM 3956 C CA . HIS A 1 501 ? 20.093 17.026 -13.442 1.00 96.81 501 HIS A CA 1
ATOM 3957 C C . HIS A 1 501 ? 21.099 16.852 -14.590 1.00 96.81 501 HIS A C 1
ATOM 3959 O O . HIS A 1 501 ? 22.311 16.833 -14.380 1.00 96.81 501 HIS A O 1
ATOM 3965 N N . MET A 1 502 ? 20.583 16.653 -15.803 1.00 97.50 502 MET A N 1
ATOM 3966 C CA . MET A 1 502 ? 21.381 16.506 -17.020 1.00 97.50 502 MET A CA 1
ATOM 3967 C C . MET A 1 502 ? 20.962 17.528 -18.078 1.00 97.50 502 MET A C 1
ATOM 3969 O O . MET A 1 502 ? 19.785 17.891 -18.137 1.00 97.50 502 MET A O 1
ATOM 3973 N N . PRO A 1 503 ? 21.883 17.954 -18.958 1.00 98.38 503 PRO A N 1
ATOM 3974 C CA . PRO A 1 503 ? 21.522 18.776 -20.101 1.00 98.38 503 PRO A CA 1
ATOM 3975 C C . PRO A 1 503 ? 20.625 17.992 -21.064 1.00 98.38 503 PRO A C 1
ATOM 3977 O O . PRO A 1 503 ? 20.807 16.793 -21.279 1.00 98.38 503 PRO A O 1
ATOM 3980 N N . PHE A 1 504 ? 19.662 18.688 -21.669 1.00 98.56 504 PHE A N 1
ATOM 3981 C CA . PHE A 1 504 ? 18.797 18.147 -22.716 1.00 98.56 504 PHE A CA 1
ATOM 3982 C C . PHE A 1 504 ? 19.193 18.689 -24.097 1.00 98.56 504 PHE A C 1
ATOM 3984 O O . PHE A 1 504 ? 19.509 19.877 -24.238 1.00 98.56 504 PHE A O 1
ATOM 3991 N N . ARG A 1 505 ? 19.128 17.836 -25.128 1.00 98.50 505 ARG A N 1
ATOM 3992 C CA . ARG A 1 505 ? 19.287 18.219 -26.540 1.00 98.50 505 ARG A CA 1
ATOM 3993 C C . ARG A 1 505 ? 18.254 17.524 -27.432 1.00 98.50 505 ARG A C 1
ATOM 3995 O O . ARG A 1 505 ? 18.037 16.318 -27.329 1.00 98.50 505 ARG A O 1
ATOM 4002 N N . ALA A 1 506 ? 17.645 18.281 -28.344 1.00 97.94 506 ALA A N 1
ATOM 4003 C CA . ALA A 1 506 ? 16.804 17.721 -29.397 1.00 97.94 506 ALA A CA 1
ATOM 4004 C C . ALA A 1 506 ? 17.689 17.321 -30.587 1.00 97.94 506 ALA A C 1
ATOM 4006 O O . ALA A 1 506 ? 18.259 18.187 -31.242 1.00 97.94 506 ALA A O 1
ATOM 4007 N N . ILE A 1 507 ? 17.843 16.020 -30.840 1.00 96.50 507 ILE A N 1
ATOM 4008 C CA . ILE A 1 507 ? 18.756 15.487 -31.864 1.00 96.50 507 ILE A CA 1
ATOM 4009 C C . ILE A 1 507 ? 18.007 14.454 -32.691 1.00 96.50 507 ILE A C 1
ATOM 4011 O O . ILE A 1 507 ? 17.568 13.444 -32.134 1.00 96.50 507 ILE A O 1
ATOM 4015 N N . ARG A 1 508 ? 17.915 14.673 -34.009 1.00 94.94 508 ARG A N 1
ATOM 4016 C CA . ARG A 1 508 ? 17.279 13.730 -34.938 1.00 94.94 508 ARG A CA 1
ATOM 4017 C C . ARG A 1 508 ? 17.864 12.329 -34.772 1.00 94.94 508 ARG A C 1
ATOM 4019 O O . ARG A 1 508 ? 19.072 12.148 -34.598 1.00 94.94 508 ARG A O 1
ATOM 4026 N N . TRP A 1 509 ? 16.990 11.328 -34.782 1.00 94.44 509 TRP A N 1
ATOM 4027 C CA . TRP A 1 509 ? 17.426 9.951 -34.630 1.00 94.44 509 TRP A CA 1
ATOM 4028 C C . TRP A 1 509 ? 18.191 9.469 -35.865 1.00 94.44 509 TRP A C 1
ATOM 4030 O O . TRP A 1 509 ? 17.713 9.664 -36.981 1.00 94.44 509 TRP A O 1
ATOM 4040 N N . PRO A 1 510 ? 19.342 8.801 -35.685 1.00 93.69 510 PRO A N 1
ATOM 4041 C CA . PRO A 1 510 ? 19.972 8.076 -36.773 1.00 93.69 510 PRO A CA 1
ATOM 4042 C C . PRO A 1 510 ? 19.090 6.920 -37.288 1.00 93.69 510 PRO A C 1
ATOM 4044 O O . PRO A 1 510 ? 18.345 6.316 -36.496 1.00 93.69 510 PRO A O 1
ATOM 4047 N N . PRO A 1 511 ? 19.242 6.558 -38.576 1.00 95.25 511 PRO A N 1
ATOM 4048 C CA . PRO A 1 511 ? 18.718 5.329 -39.162 1.00 95.25 511 PRO A CA 1
ATOM 4049 C C . PRO A 1 511 ? 18.944 4.094 -38.289 1.00 95.25 511 PRO A C 1
ATOM 4051 O O . PRO A 1 511 ? 20.019 3.900 -37.724 1.00 95.25 511 PRO A O 1
ATOM 4054 N N . GLY A 1 512 ? 17.928 3.244 -38.183 1.00 96.75 512 GLY A N 1
ATOM 4055 C CA . GLY A 1 512 ? 18.026 1.930 -37.553 1.00 96.75 512 GLY A CA 1
ATOM 4056 C C . GLY A 1 512 ? 18.171 1.913 -36.028 1.00 96.75 512 GLY A C 1
ATOM 4057 O O . GLY A 1 512 ? 18.468 0.865 -35.452 1.00 96.75 512 GLY A O 1
ATOM 4058 N N . THR A 1 513 ? 17.953 3.042 -35.353 1.00 97.69 513 THR A N 1
ATOM 4059 C CA . THR A 1 513 ? 18.043 3.124 -33.886 1.00 97.69 513 THR A CA 1
ATOM 4060 C C . THR A 1 513 ? 16.777 2.617 -33.189 1.00 97.69 513 THR A C 1
ATOM 4062 O O . THR A 1 513 ? 15.656 2.763 -33.688 1.00 97.69 513 THR A O 1
ATOM 4065 N N . ALA A 1 514 ? 16.945 2.028 -32.001 1.00 97.81 514 ALA A N 1
ATOM 4066 C CA . ALA A 1 514 ? 15.851 1.483 -31.198 1.00 97.81 514 ALA A CA 1
ATOM 4067 C C . ALA A 1 514 ? 14.800 2.543 -30.816 1.00 97.81 514 ALA A C 1
ATOM 4069 O O . ALA A 1 514 ? 13.608 2.285 -31.024 1.00 97.81 514 ALA A O 1
ATOM 4070 N N . PRO A 1 515 ? 15.191 3.748 -30.335 1.00 97.19 515 PRO A N 1
ATOM 4071 C CA . PRO A 1 515 ? 14.236 4.807 -30.040 1.00 97.19 515 PRO A CA 1
ATOM 4072 C C . PRO A 1 515 ? 13.468 5.272 -31.275 1.00 97.19 515 PRO A C 1
ATOM 4074 O O . PRO A 1 515 ? 12.259 5.472 -31.190 1.00 97.19 515 PRO A O 1
ATOM 4077 N N . ASN A 1 516 ? 14.132 5.385 -32.431 1.00 96.31 516 ASN A N 1
ATOM 4078 C CA . ASN A 1 516 ? 13.476 5.783 -33.675 1.00 96.31 516 ASN A CA 1
ATOM 4079 C C . ASN A 1 516 ? 12.400 4.784 -34.088 1.00 96.31 516 ASN A C 1
ATOM 4081 O O . ASN A 1 516 ? 11.270 5.168 -34.379 1.00 96.31 516 ASN A O 1
ATOM 4085 N N . TRP A 1 517 ? 12.738 3.493 -34.049 1.00 97.38 517 TRP A N 1
ATOM 4086 C CA . TRP A 1 517 ? 11.807 2.424 -34.387 1.00 97.38 517 TRP A CA 1
ATOM 4087 C C . TRP A 1 517 ? 10.591 2.380 -33.475 1.00 97.38 517 TRP A C 1
ATOM 4089 O O . TRP A 1 517 ? 9.468 2.238 -33.963 1.00 97.38 517 TRP A O 1
ATOM 4099 N N . GLN A 1 518 ? 10.792 2.524 -32.168 1.00 96.88 518 GLN A N 1
ATOM 4100 C CA . GLN A 1 518 ? 9.675 2.533 -31.236 1.00 96.88 518 GLN A CA 1
ATOM 4101 C C . GLN A 1 518 ? 8.778 3.760 -31.445 1.00 96.88 518 GLN A C 1
ATOM 4103 O O . GLN A 1 518 ? 7.560 3.604 -31.527 1.00 96.88 518 GLN A O 1
ATOM 4108 N N . ASN A 1 519 ? 9.368 4.947 -31.602 1.00 95.31 519 ASN A N 1
ATOM 4109 C CA . ASN A 1 519 ? 8.624 6.192 -31.799 1.00 95.31 519 ASN A CA 1
ATOM 4110 C C . ASN A 1 519 ? 7.813 6.189 -33.107 1.00 95.31 519 ASN A C 1
ATOM 4112 O O . ASN A 1 519 ? 6.665 6.621 -33.103 1.00 95.31 519 ASN A O 1
ATOM 4116 N N . HIS A 1 520 ? 8.354 5.638 -34.202 1.00 93.69 520 HIS A N 1
ATOM 4117 C CA . HIS A 1 520 ? 7.601 5.460 -35.451 1.00 93.69 520 HIS A CA 1
ATOM 4118 C C . HIS A 1 520 ? 6.469 4.440 -35.311 1.00 93.69 520 HIS A C 1
ATOM 4120 O O . HIS A 1 520 ? 5.389 4.614 -35.871 1.00 93.69 520 HIS A O 1
ATOM 4126 N N . ARG A 1 521 ? 6.700 3.348 -34.573 1.00 94.44 521 ARG A N 1
ATOM 4127 C CA . ARG A 1 521 ? 5.713 2.270 -34.455 1.00 94.44 521 ARG A CA 1
ATOM 4128 C C . ARG A 1 521 ? 4.556 2.615 -33.515 1.00 94.44 521 ARG A C 1
ATOM 4130 O O . ARG A 1 521 ? 3.464 2.070 -33.711 1.00 94.44 521 ARG A O 1
ATOM 4137 N N . TRP A 1 522 ? 4.802 3.473 -32.521 1.00 94.19 522 TRP A N 1
ATOM 4138 C CA . TRP A 1 522 ? 3.828 3.934 -31.526 1.00 94.19 522 TRP A CA 1
ATOM 4139 C C . TRP A 1 522 ? 4.015 5.430 -31.210 1.00 94.19 522 TRP A C 1
ATOM 4141 O O . TRP A 1 522 ? 4.638 5.763 -30.197 1.00 94.19 522 TRP A O 1
ATOM 4151 N N . PRO A 1 523 ? 3.417 6.330 -32.017 1.00 86.62 523 PRO A N 1
ATOM 4152 C CA . PRO A 1 523 ? 3.547 7.783 -31.851 1.00 86.62 523 PRO A CA 1
ATOM 4153 C C . PRO A 1 523 ? 3.071 8.332 -30.494 1.00 86.62 523 PRO A C 1
ATOM 4155 O O . PRO A 1 523 ? 3.516 9.393 -30.073 1.00 86.62 523 PRO A O 1
ATOM 4158 N N . GLY A 1 524 ? 2.187 7.608 -29.794 1.00 85.69 524 GLY A N 1
ATOM 4159 C CA . GLY A 1 524 ? 1.708 7.960 -28.449 1.00 85.69 524 GLY A CA 1
ATOM 4160 C C . GLY A 1 524 ? 2.623 7.523 -27.295 1.00 85.69 524 GLY A C 1
ATOM 4161 O O . GLY A 1 524 ? 2.303 7.787 -26.141 1.00 85.69 524 GLY A O 1
ATOM 4162 N N . SER A 1 525 ? 3.739 6.844 -27.584 1.00 93.00 525 SER A N 1
ATOM 4163 C CA . SER A 1 525 ? 4.757 6.469 -26.592 1.00 93.00 525 SER A CA 1
ATOM 4164 C C . SER A 1 525 ? 6.003 7.344 -26.725 1.00 93.00 525 SER A C 1
ATOM 4166 O O . SER A 1 525 ? 6.244 7.952 -27.765 1.00 93.00 525 SER A O 1
ATOM 4168 N N . SER A 1 526 ? 6.816 7.408 -25.673 1.00 96.62 526 SER A N 1
ATOM 4169 C CA . SER A 1 526 ? 8.093 8.120 -25.679 1.00 96.62 526 SER A CA 1
ATOM 4170 C C . SER A 1 526 ? 9.262 7.152 -25.551 1.00 96.62 526 SER A C 1
ATOM 4172 O O . SER A 1 526 ? 9.380 6.443 -24.557 1.00 96.62 526 SER A O 1
ATOM 4174 N N . SER A 1 527 ? 10.183 7.158 -26.506 1.00 97.75 527 SER A N 1
ATOM 4175 C CA . SER A 1 527 ? 11.450 6.439 -26.408 1.00 97.75 527 SER A CA 1
ATOM 4176 C C . SER A 1 527 ? 12.612 7.399 -26.620 1.00 97.75 527 SER A C 1
ATOM 4178 O O . SER A 1 527 ? 12.717 8.039 -27.667 1.00 97.75 527 SER A O 1
ATOM 4180 N N . PHE A 1 528 ? 13.508 7.484 -25.638 1.00 98.44 528 PHE A N 1
ATOM 4181 C CA . PHE A 1 528 ? 14.628 8.425 -25.657 1.00 98.44 528 PHE A CA 1
ATOM 4182 C C . PHE A 1 528 ? 15.907 7.834 -25.061 1.00 98.44 528 PHE A C 1
ATOM 4184 O O . PHE A 1 528 ? 15.900 6.749 -24.473 1.00 98.44 528 PHE A O 1
ATOM 4191 N N . VAL A 1 529 ? 17.017 8.551 -25.246 1.00 98.69 529 VAL A N 1
ATOM 4192 C CA . VAL A 1 529 ? 18.355 8.109 -24.844 1.00 98.69 529 VAL A CA 1
ATOM 4193 C C . VAL A 1 529 ? 18.885 8.984 -23.715 1.00 98.69 529 VAL A C 1
ATOM 4195 O O . VAL A 1 529 ? 18.750 10.210 -23.740 1.00 98.69 529 VAL A O 1
ATOM 4198 N N . VAL A 1 530 ? 19.519 8.335 -22.744 1.00 98.69 530 VAL A N 1
ATOM 4199 C CA . VAL A 1 530 ? 20.301 8.970 -21.684 1.00 98.69 530 VAL A CA 1
ATOM 4200 C C . VAL A 1 530 ? 21.761 8.603 -21.912 1.00 98.69 530 VAL A C 1
ATOM 4202 O O . VAL A 1 530 ? 22.175 7.490 -21.595 1.00 98.69 530 VAL A O 1
ATOM 4205 N N . GLU A 1 531 ? 22.520 9.537 -22.475 1.00 98.44 531 GLU A N 1
ATOM 4206 C CA . GLU A 1 531 ? 23.968 9.440 -22.651 1.00 98.44 531 GLU A CA 1
ATOM 4207 C C . GLU A 1 531 ? 24.641 9.824 -21.332 1.00 98.44 531 GLU A C 1
ATOM 4209 O O . GLU A 1 531 ? 24.735 11.000 -20.987 1.00 98.44 531 GLU A O 1
ATOM 4214 N N . LEU A 1 532 ? 25.092 8.847 -20.555 1.00 98.38 532 LEU A N 1
ATOM 4215 C CA . LEU A 1 532 ? 25.860 9.096 -19.338 1.00 98.38 532 LEU A CA 1
ATOM 4216 C C . LEU A 1 532 ? 27.248 9.665 -19.698 1.00 98.38 532 LEU A C 1
ATOM 4218 O O . LEU A 1 532 ? 27.706 9.456 -20.820 1.00 98.38 532 LEU A O 1
ATOM 4222 N N . PRO A 1 533 ? 27.929 10.379 -18.784 1.00 96.94 533 PRO A N 1
ATOM 4223 C CA . PRO A 1 533 ? 29.303 10.835 -19.010 1.00 96.94 533 PRO A CA 1
ATOM 4224 C C . PRO A 1 533 ? 30.294 9.674 -19.243 1.00 96.94 533 PRO A C 1
ATOM 4226 O O . PRO A 1 533 ? 29.954 8.512 -18.970 1.00 96.94 533 PRO A O 1
ATOM 4229 N N . PRO A 1 534 ? 31.528 9.961 -19.704 1.00 95.38 534 PRO A N 1
ATOM 4230 C CA . PRO A 1 534 ? 32.574 8.951 -19.821 1.00 95.38 534 PRO A CA 1
ATOM 4231 C C . PRO A 1 534 ? 32.874 8.277 -18.472 1.00 95.38 534 PRO A C 1
ATOM 4233 O O . PRO A 1 534 ? 32.813 8.910 -17.418 1.00 95.38 534 PRO A O 1
ATOM 4236 N N . GLY A 1 535 ? 33.241 6.995 -18.514 1.00 93.88 535 GLY A N 1
ATOM 4237 C CA . GLY A 1 535 ? 33.678 6.247 -17.333 1.00 93.88 535 GLY A CA 1
ATOM 4238 C C . GLY A 1 535 ? 32.544 5.685 -16.457 1.00 93.88 535 GLY A C 1
ATOM 4239 O O . GLY A 1 535 ? 31.390 5.590 -16.880 1.00 93.88 535 GLY A O 1
ATOM 4240 N N . PRO A 1 536 ? 32.859 5.217 -15.239 1.00 93.62 536 PRO A N 1
ATOM 4241 C CA . PRO A 1 536 ? 31.877 4.598 -14.357 1.00 93.62 536 PRO A CA 1
ATOM 4242 C C . PRO A 1 536 ? 30.909 5.623 -13.747 1.00 93.62 536 PRO A C 1
ATOM 4244 O O . PRO A 1 536 ? 31.278 6.734 -13.375 1.00 93.62 536 PRO A O 1
ATOM 4247 N N . VAL A 1 537 ? 29.655 5.214 -13.545 1.00 95.50 537 VAL A N 1
ATOM 4248 C CA . VAL A 1 537 ? 28.665 6.014 -12.809 1.00 95.50 537 VAL A CA 1
ATOM 4249 C C . VAL A 1 537 ? 28.839 5.802 -11.305 1.00 95.50 537 VAL A C 1
ATOM 4251 O O . VAL A 1 537 ? 28.711 4.679 -10.812 1.00 95.50 537 VAL A O 1
ATOM 4254 N N . SER A 1 538 ? 29.055 6.886 -10.555 1.00 95.25 538 SER A N 1
ATOM 4255 C CA . SER A 1 538 ? 29.158 6.827 -9.091 1.00 95.25 538 SER A CA 1
ATOM 4256 C C . SER A 1 538 ? 27.852 6.343 -8.431 1.00 95.25 538 SER A C 1
ATOM 4258 O O . SER A 1 538 ? 26.760 6.583 -8.960 1.00 95.25 538 SER A O 1
ATOM 4260 N N . PRO A 1 539 ? 27.894 5.731 -7.229 1.00 91.00 539 PRO A N 1
ATOM 4261 C CA . PRO A 1 539 ? 26.683 5.294 -6.523 1.00 91.00 539 PRO A CA 1
ATOM 4262 C C . PRO A 1 539 ? 25.660 6.415 -6.285 1.00 91.00 539 PRO A C 1
ATOM 4264 O O . PRO A 1 539 ? 24.448 6.186 -6.287 1.00 91.00 539 PRO A O 1
ATOM 4267 N N . THR A 1 540 ? 26.125 7.649 -6.082 1.00 93.69 540 THR A N 1
ATOM 4268 C CA . THR A 1 540 ? 25.255 8.820 -5.911 1.00 93.69 540 THR A CA 1
ATOM 4269 C C . THR A 1 540 ? 24.573 9.208 -7.220 1.00 93.69 540 THR A C 1
ATOM 4271 O O . THR A 1 540 ? 23.356 9.400 -7.228 1.00 93.69 540 THR A O 1
ATOM 4274 N N . ALA A 1 541 ? 25.306 9.234 -8.337 1.00 95.44 541 ALA A N 1
ATOM 4275 C CA . ALA A 1 541 ? 24.724 9.479 -9.654 1.00 95.44 541 ALA A CA 1
ATOM 4276 C C . ALA A 1 541 ? 23.737 8.366 -10.056 1.00 95.44 541 ALA A C 1
ATOM 4278 O O . ALA A 1 541 ? 22.622 8.660 -10.486 1.00 95.44 541 ALA A O 1
ATOM 4279 N N . ALA A 1 542 ? 24.071 7.095 -9.810 1.00 96.19 542 ALA A N 1
ATOM 4280 C CA . ALA A 1 542 ? 23.173 5.970 -10.076 1.00 96.19 542 ALA A CA 1
ATOM 4281 C C . ALA A 1 542 ? 21.850 6.083 -9.295 1.00 96.19 542 ALA A C 1
ATOM 4283 O O . ALA A 1 542 ? 20.770 5.883 -9.855 1.00 96.19 542 ALA A O 1
ATOM 4284 N N . ARG A 1 543 ? 21.916 6.461 -8.007 1.00 93.44 543 ARG A N 1
ATOM 4285 C CA . ARG A 1 543 ? 20.725 6.719 -7.178 1.00 93.44 543 ARG A CA 1
ATOM 4286 C C . ARG A 1 543 ? 19.918 7.919 -7.672 1.00 93.44 543 ARG A C 1
ATOM 4288 O O . ARG A 1 543 ? 18.691 7.861 -7.614 1.00 93.44 543 ARG A O 1
ATOM 4295 N N . ARG A 1 544 ? 20.568 8.979 -8.166 1.00 95.81 544 ARG A N 1
ATOM 4296 C CA . ARG A 1 544 ? 19.888 10.137 -8.771 1.00 95.81 544 ARG A CA 1
ATOM 4297 C C . ARG A 1 544 ? 19.081 9.716 -9.998 1.00 95.81 544 ARG A C 1
ATOM 4299 O O . ARG A 1 544 ? 17.886 9.986 -10.037 1.00 95.81 544 ARG A O 1
ATOM 4306 N N . HIS A 1 545 ? 19.678 8.965 -10.924 1.00 97.56 545 HIS A N 1
ATOM 4307 C CA . HIS A 1 545 ? 18.954 8.427 -12.081 1.00 97.56 545 HIS A CA 1
ATOM 4308 C C . HIS A 1 545 ? 17.799 7.511 -11.679 1.00 97.56 545 HIS A C 1
ATOM 4310 O O . HIS A 1 545 ? 16.691 7.672 -12.179 1.00 97.56 545 HIS A O 1
ATOM 4316 N N . ALA A 1 546 ? 18.008 6.595 -10.730 1.00 94.62 546 ALA A N 1
ATOM 4317 C CA . ALA A 1 546 ? 16.930 5.733 -10.252 1.00 94.62 546 ALA A CA 1
ATOM 4318 C C . ALA A 1 546 ? 15.770 6.542 -9.642 1.00 94.62 546 ALA A C 1
ATOM 4320 O O . ALA A 1 546 ? 14.609 6.253 -9.916 1.00 94.62 546 ALA A O 1
ATOM 4321 N N . ARG A 1 547 ? 16.058 7.594 -8.860 1.00 91.31 547 ARG A N 1
ATOM 4322 C CA . ARG A 1 547 ? 15.028 8.510 -8.337 1.00 91.31 547 ARG A CA 1
ATOM 4323 C C . ARG A 1 547 ? 14.310 9.263 -9.453 1.00 91.31 547 ARG A C 1
ATOM 4325 O O . ARG A 1 547 ? 13.090 9.348 -9.388 1.00 91.31 547 ARG A O 1
ATOM 4332 N N . ALA A 1 548 ? 15.035 9.745 -10.461 1.00 94.31 548 ALA A N 1
ATOM 4333 C CA . ALA A 1 548 ? 14.448 10.413 -11.618 1.00 94.31 548 ALA A CA 1
ATOM 4334 C C . ALA A 1 548 ? 13.475 9.485 -12.358 1.00 94.31 548 ALA A C 1
ATOM 4336 O O . ALA A 1 548 ? 12.337 9.873 -12.587 1.00 94.31 548 ALA A O 1
ATOM 4337 N N . ILE A 1 549 ? 13.864 8.231 -12.624 1.00 94.44 549 ILE A N 1
ATOM 4338 C CA . ILE A 1 549 ? 12.993 7.214 -13.245 1.00 94.44 549 ILE A CA 1
ATOM 4339 C C . ILE A 1 549 ? 11.736 6.975 -12.402 1.00 94.44 549 ILE A C 1
ATOM 4341 O O . ILE A 1 549 ? 10.639 6.892 -12.942 1.00 94.44 549 ILE A O 1
ATOM 4345 N N . LEU A 1 550 ? 11.875 6.877 -11.079 1.00 88.12 550 LEU A N 1
ATOM 4346 C CA . LEU A 1 550 ? 10.737 6.635 -10.190 1.00 88.12 550 LEU A CA 1
ATOM 4347 C C . LEU A 1 550 ? 9.802 7.838 -10.060 1.00 88.12 550 LEU A C 1
ATOM 4349 O O . LEU A 1 550 ? 8.597 7.640 -9.960 1.00 88.12 550 LEU A O 1
ATOM 4353 N N . ALA A 1 551 ? 10.333 9.060 -10.072 1.00 83.69 551 ALA A N 1
ATOM 4354 C CA . ALA A 1 551 ? 9.528 10.278 -10.118 1.00 83.69 551 ALA A CA 1
ATOM 4355 C C . ALA A 1 551 ? 8.807 10.417 -11.465 1.00 83.69 551 ALA A C 1
ATOM 4357 O O . ALA A 1 551 ? 7.664 10.842 -11.508 1.00 83.69 551 ALA A O 1
ATOM 4358 N N . PHE A 1 552 ? 9.451 9.983 -12.549 1.00 75.06 552 PHE A N 1
ATOM 4359 C CA . PHE A 1 552 ? 8.878 9.934 -13.895 1.00 75.06 552 PHE A CA 1
ATOM 4360 C C . PHE A 1 552 ? 7.769 8.874 -14.060 1.00 75.06 552 PHE A C 1
ATOM 4362 O O . PHE A 1 552 ? 6.980 8.910 -15.010 1.00 75.06 552 PHE A O 1
ATOM 4369 N N . ALA A 1 553 ? 7.751 7.900 -13.149 1.00 70.94 553 ALA A N 1
ATOM 4370 C CA . ALA A 1 553 ? 6.823 6.778 -13.104 1.00 70.94 553 ALA A CA 1
ATOM 4371 C C . ALA A 1 553 ? 5.639 6.989 -12.139 1.00 70.94 553 ALA A C 1
ATOM 4373 O O . ALA A 1 553 ? 4.696 6.195 -12.173 1.00 70.94 553 ALA A O 1
ATOM 4374 N N . ALA A 1 554 ? 5.719 7.992 -11.258 1.00 63.16 554 ALA A N 1
ATOM 4375 C CA . ALA A 1 554 ? 4.661 8.385 -10.325 1.00 63.16 554 ALA A CA 1
ATOM 4376 C C . ALA A 1 554 ? 3.637 9.283 -11.022 1.00 63.16 554 ALA A C 1
ATOM 4378 O O . ALA A 1 554 ? 2.444 9.144 -10.664 1.00 63.16 554 ALA A O 1
#

Solvent-accessible surface area (backbone atoms only — not comparable to full-atom values): 29508 Å² total; per-residue (Å²): 136,86,82,90,81,90,80,91,86,83,89,84,87,84,87,87,79,87,85,91,87,84,88,82,81,86,76,77,83,78,72,77,76,76,76,86,61,90,76,82,48,70,80,70,66,84,43,84,39,46,62,38,75,42,43,67,58,20,28,15,44,55,39,19,52,60,53,55,41,51,96,55,29,40,25,36,22,87,73,80,73,39,74,52,29,60,76,62,36,29,10,19,22,35,67,49,52,53,52,52,54,52,44,40,52,54,48,42,69,77,37,75,87,57,58,55,42,36,33,42,53,17,10,36,61,53,22,32,94,35,36,52,98,74,66,39,86,86,42,33,49,21,4,14,13,46,26,38,32,37,30,35,47,30,66,84,51,54,87,57,72,37,93,48,56,90,38,45,29,57,72,67,36,41,51,52,54,52,42,43,50,72,74,55,38,52,35,36,35,32,14,70,81,55,79,69,83,65,57,82,92,32,43,44,70,36,88,95,21,56,36,29,37,43,39,28,45,68,76,79,68,79,57,57,38,92,66,55,52,68,42,80,72,65,15,32,32,27,48,40,45,66,80,38,53,73,51,62,41,87,91,70,55,32,36,40,36,39,40,85,54,36,40,36,42,41,38,74,73,40,59,36,60,74,58,18,68,75,26,75,58,77,77,53,80,43,63,76,43,80,40,92,98,65,47,65,26,22,41,24,70,32,42,59,81,40,34,32,36,44,32,42,38,31,65,71,79,46,70,69,48,55,54,48,56,47,51,32,63,63,42,56,41,77,41,82,48,28,77,57,38,40,38,46,81,46,77,45,81,74,49,46,37,90,85,64,49,81,28,47,38,35,42,39,17,2,83,84,31,89,51,25,37,36,39,34,8,14,54,35,16,60,27,41,47,30,32,52,24,43,51,51,57,69,64,54,85,58,78,40,58,20,21,38,34,37,28,47,44,57,22,65,52,5,38,75,67,62,29,53,25,37,81,78,23,25,18,53,64,24,15,26,70,33,74,48,65,85,48,84,49,77,60,37,92,67,7,15,49,96,43,65,44,67,47,51,41,47,44,47,53,52,52,50,46,70,71,67,60,42,48,33,36,44,38,29,36,56,48,77,45,31,23,36,18,45,75,78,14,37,67,61,37,45,54,45,12,62,58,48,74,40,52,64,49,84,45,81,71,62,55,0,16,58,41,46,30,48,32,72,76,36,66,93,24,29,31,30,39,38,23,38,49,71,71,80,62,50,74,67,56,19,48,41,45,34,50,24,54,52,63,76,47,104

Secondary structure (DSSP, 8-state):
-------------------------PPP--PPPP---TTSSPPP-----EEEEETTEEEEESPEEPPSB-SSEEE-BTTTTBSSPPGGGBEE-HHHHHHHHHHHHHHHHH-TTSPPEEE---B-TTB---SGGGTSTT-TT-SSS-EEEEEPPBTT--SS--SSGGGB-HHHHHHHHHHHHHTT-SEEEE-TTS-----TTTEEE-TT-SSEEEEEPPP---PBPSSPEEETTTTEEE--BTTSEEEE-TTT--EEEEETTEEEEEEEEEE-HHHHHHT-SPS----EEEETTTEEEEEEEEEETTEEEEEEEEE-S-HHHHHHHHHHHHT-EE-HHHHHT--EEEEEEEEE-TTS-EEEEEEEE-TT-S-EEEEES-SSTT-TTHHHHHHHHHT--S--SSEEEEES-S-HHHHHHT-SS-TTS--GGG-SSTT----S-TTSTT---SSTT-SHHHHHHHHHHHHH--SEEEEEE-SS-EEEE-GGGHHHHHHHHHHHT--EEE-PPPTT-HHHHHHHH-TTSEEEEEEPPSSPPPHHHHHHHHHHHHHHH-

Nearest PDB structures (foldseek):
  4axv-assembly1_A-2  TM=7.849E-01  e=4.822E-15  Vibrio campbellii CAIM 519 = NBRC 15631 = ATCC 25920
  5hxd-assembly1_B  TM=7.402E-01  e=3.226E-15  Escherichia coli O157:H7
  5hxd-assembly1_A  TM=7.535E-01  e=1.609E-14  Escherichia coli O157:H7
  7neu-assembly1_A  TM=5.569E-01  e=5.259E-11  Homo sapiens
  3k2k-assembly1_A  TM=4.486E-01  e=1.327E-11  Burkholderia mallei ATCC 23344